Protein AF-0000000084527160 (afdb_homodimer)

pLDDT: mean 87.69, std 18.13, range [31.69, 98.94]

Organism: NCBI:txid1123501

Nearest PDB structures (foldseek):
  8gr2-assembly1_A  TM=8.498E-01  e=8.434E-13  Campylobacter jejuni
  8tlb-assembly1_A  TM=8.405E-01  e=1.538E-12  Campylobacter jejuni
  7tjb-assembly1_A  TM=7.971E-01  e=4.102E-13  Neisseria gonorrhoeae FA 1090
  7trr-assembly1_A  TM=8.006E-01  e=1.633E-12  Neisseria gonorrhoeae FA 1090
  7tlv-assembly1_A  TM=7.942E-01  e=5.765E-12  Neisseria gonorrhoeae FA 1090

Secondary structure (DSSP, 8-state):
---------------------B----GGGG---SS-EEEEEEESHHHHHHHHHHHHHTTT-TTEEEEEEE-TT--TTTS-HHHHHHTTHHHHTT-SEEEEE--TT--S-EEETTEEEPTTSHHHHHHHHHHHHHHHHHHHHH-S-EEEE-PPP-S-HHHHHHHHHHHHHHHHHHHHHT-EEE--TTGGGTTSSS--SEEEETTEEEE-B-TTSSSB-HHHHHHHHHTTHHHHHHHHHHHHHHHHHHHHH--/---------------------B----GGGG---SS-EEEEEEESHHHHHHHHHHHHHTTT-TTEEEEEEE-TT--TTTS-HHHHHHTTHHHHTT-SEEEEE--TT--S-EEETTEEEPTTSHHHHHHHHHHHHHHHHHHHHH-S-EEEE-PPP-S-HHHHHHHHHHHHHHHHHHHHHT-EEE--TTGGGTTSSS--SEEEETTEEEE-B-TTSSSB-HHHHHHHHHTTHHHHHHHHHHHHHHHHHHHHH--

Sequence (502 aa):
MTAFPSRAAVVALSLIAGPAAAEGPSLGAIGCPAEAVTIAVLGDSLADGLWGSFFRAFAACPTVDVLRLTTVSDGLAKSDASDWLGRLGPEGQGADLIVVQMGANDITNIREGTTRAVFGSPEWEAAYGARAAELAEGLVAVTPDVVWMGLPIVGQERFEESYRAITAIQAAAAEAAGVAFVDTHEPTSFGLGEFVMSAEIDGTLRQIRNTDQVHFTEVGYDMVAGLIRGDVEQLFRKAGSAAAIDALVLQMTAFPSRAAVVALSLIAGPAAAEGPSLGAIGCPAEAVTIAVLGDSLADGLWGSFFRAFAACPTVDVLRLTTVSDGLAKSDASDWLGRLGPEGQGADLIVVQMGANDITNIREGTTRAVFGSPEWEAAYGARAAELAEGLVAVTPDVVWMGLPIVGQERFEESYRAITAIQAAAAEAAGVAFVDTHEPTSFGLGEFVMSAEIDGTLRQIRNTDQVHFTEVGYDMVAGLIRGDVEQLFRKAGSAAAIDALVLQ

Radius of gyration: 26.78 Å; Cα contacts (8 Å, |Δi|>4): 875; chains: 2; bounding box: 72×110×104 Å

InterPro domains:
  IPR007407 Protein of unknown function DUF459 [PF04311] (38-227)
  IPR036514 SGNH hydrolase superfamily [G3DSA:3.40.50.1110] (31-233)

Foldseek 3Di:
DPPDPDPPPPPPPPPPPPQPQCQFFFLLVLDEFPAAAEEEQFEEVQSQLLLVSVCVSCVVHPRYHYHDLYHYLDACLEPFLVRRLVSCPPVNLQHAAYEYEYDQNNQAWRDDVPDIHHPPDPVRLVSSLVRLLSNLLSSVVSPVHYEYEAFAAFQDPVCRVVSVSSRVSNVVSNVVNNHHYFYHHVVCCSPVRHQDQWGNHPNDIDGFPDPRRRHGDSVVSSSSNSSCSVSVSVSSVVRNVVVVVVVVVVD/DPPDPDPPPPPPPPPPPPQPQCQFFFLLVLDEFPAAAEEEQFEEVQSQLLLVSVCVSCVVHPRYHYHDLYYYLDACLEPFLVRRLVSCPPVNLQHAAYEYEYDQNNQAWRDDVPDIHHPPDPVRLVSSLVRLLSNLLSSCVSPVHYEYEAFAAFQDPVCRVVSVSSRVSNVVSNVVNNHHYFYHHVVCCSPVRHQDQWGNHPNDIDGFPDPRRRHGDSVVSSSSNSSCSVSVSVSSVVRNVVVVVVVVVVD

Solvent-accessible surface area (backbone atoms only — not comparable to full-atom values): 26980 Å² total; per-residue (Å²): 137,84,79,73,79,78,78,77,76,77,76,75,75,72,73,71,76,62,82,71,55,45,73,63,53,54,60,55,75,73,66,71,46,80,33,75,42,33,38,29,28,31,28,8,50,69,20,41,48,38,37,52,38,54,42,64,45,38,54,86,24,90,35,49,44,73,44,82,48,45,40,66,80,34,27,65,38,79,40,48,32,68,58,58,58,55,59,37,48,76,69,43,53,65,25,60,30,38,40,34,24,62,47,91,58,33,90,44,55,34,71,54,92,93,44,72,26,51,62,88,36,72,62,24,52,50,53,49,34,50,32,40,30,48,34,36,43,55,48,44,73,52,25,83,44,37,40,40,38,44,52,60,52,40,62,53,67,86,48,38,62,56,47,51,53,53,33,52,43,45,44,52,21,21,52,75,51,67,33,48,63,41,81,31,29,69,67,53,20,70,84,65,83,40,66,57,55,54,46,44,48,79,79,34,82,38,66,28,37,35,93,75,32,68,54,56,28,74,64,25,26,32,44,58,52,17,75,48,36,66,62,52,50,50,53,35,51,55,37,34,50,48,50,52,51,52,57,55,65,74,94,137,83,79,72,79,78,76,78,77,76,75,75,75,72,74,72,76,62,83,69,56,45,73,61,53,53,60,54,76,73,66,72,46,81,32,76,43,34,38,30,28,31,30,7,50,68,19,42,50,36,38,53,38,54,43,64,45,37,53,85,26,91,34,50,44,71,44,81,48,47,41,68,82,35,27,65,38,80,40,49,31,68,58,59,58,58,58,38,48,77,69,44,52,64,25,59,31,38,41,34,23,62,49,91,59,32,90,42,56,33,71,54,91,92,44,73,28,51,61,88,36,72,63,22,52,52,53,50,34,49,31,38,30,50,34,34,43,54,49,44,72,51,26,81,45,36,40,39,37,45,51,60,52,40,59,52,68,86,47,39,63,55,47,51,52,52,33,52,44,44,45,52,21,21,52,76,52,66,33,49,66,40,82,30,29,68,66,55,20,71,84,66,83,41,66,56,55,54,47,45,48,79,79,35,82,38,68,27,37,36,94,75,32,69,51,56,28,74,65,26,24,32,45,57,52,18,75,47,36,67,60,52,50,52,53,34,50,54,37,33,50,50,50,52,52,53,56,55,65,75,96

Structure (mmCIF, N/CA/C/O backbone):
data_AF-0000000084527160-model_v1
#
loop_
_entity.id
_entity.type
_entity.pdbx_description
1 polymer 'Uncharacterized protein'
#
loop_
_atom_site.group_PDB
_atom_site.id
_atom_site.type_symbol
_atom_site.label_atom_id
_atom_site.label_alt_id
_atom_site.label_comp_id
_atom_site.label_asym_id
_atom_site.label_entity_id
_atom_site.label_seq_id
_atom_site.pdbx_PDB_ins_code
_atom_site.Cartn_x
_atom_site.Cartn_y
_atom_site.Cartn_z
_atom_site.occupancy
_atom_site.B_iso_or_equiv
_atom_site.auth_seq_id
_atom_site.auth_comp_id
_atom_site.auth_asym_id
_atom_site.auth_atom_id
_atom_site.pdbx_PDB_model_num
ATOM 1 N N . MET A 1 1 ? -34.469 53.656 -49.625 1 31.78 1 MET A N 1
ATOM 2 C CA . MET A 1 1 ? -33.75 52.406 -49.875 1 31.78 1 MET A CA 1
ATOM 3 C C . MET A 1 1 ? -32.688 52.188 -48.812 1 31.78 1 MET A C 1
ATOM 5 O O . MET A 1 1 ? -31.578 52.75 -48.875 1 31.78 1 MET A O 1
ATOM 9 N N . THR A 1 2 ? -33.094 52.219 -47.469 1 38.19 2 THR A N 1
ATOM 10 C CA . THR A 1 2 ? -32.281 52.219 -46.281 1 38.19 2 THR A CA 1
ATOM 11 C C . THR A 1 2 ? -31.562 50.875 -46.125 1 38.19 2 THR A C 1
ATOM 13 O O . THR A 1 2 ? -32.188 49.812 -46.125 1 38.19 2 THR A O 1
ATOM 16 N N . ALA A 1 3 ? -30.266 50.781 -46.656 1 38.38 3 ALA A N 1
ATOM 17 C CA . ALA A 1 3 ? -29.328 49.688 -46.594 1 38.38 3 ALA A CA 1
ATOM 18 C C . ALA A 1 3 ? -29.062 49.25 -45.156 1 38.38 3 ALA A C 1
ATOM 20 O O . ALA A 1 3 ? -28.688 50.062 -44.312 1 38.38 3 ALA A O 1
ATOM 21 N N . PHE A 1 4 ? -29.812 48.25 -44.625 1 42.16 4 PHE A N 1
ATOM 22 C CA . PHE A 1 4 ? -29.594 47.656 -43.312 1 42.16 4 PHE A CA 1
ATOM 23 C C . PHE A 1 4 ? -28.219 47.031 -43.219 1 42.16 4 PHE A C 1
ATOM 25 O O . PHE A 1 4 ? -27.828 46.281 -44.094 1 42.16 4 PHE A O 1
ATOM 32 N N . PRO A 1 5 ? -27.25 47.656 -42.562 1 41.28 5 PRO A N 1
ATOM 33 C CA . PRO A 1 5 ? -25.938 47 -42.469 1 41.28 5 PRO A CA 1
ATOM 34 C C . PRO A 1 5 ? -26.016 45.625 -41.844 1 41.28 5 PRO A C 1
ATOM 36 O O . PRO A 1 5 ? -26.938 45.344 -41.062 1 41.28 5 PRO A O 1
ATOM 39 N N . SER A 1 6 ? -25.688 44.594 -42.594 1 38.97 6 SER A N 1
ATOM 40 C CA . SER A 1 6 ? -25.562 43.188 -42.219 1 38.97 6 SER A CA 1
ATOM 41 C C . SER A 1 6 ? -24.609 43.031 -41.031 1 38.97 6 SER A C 1
ATOM 43 O O . SER A 1 6 ? -23.469 43.469 -41.094 1 38.97 6 SER A O 1
ATOM 45 N N . ARG A 1 7 ? -25.141 42.938 -39.812 1 41.22 7 ARG A N 1
ATOM 46 C CA . ARG A 1 7 ? -24.344 42.625 -38.625 1 41.22 7 ARG A CA 1
ATOM 47 C C . ARG A 1 7 ? -23.578 41.312 -38.781 1 41.22 7 ARG A C 1
ATOM 49 O O . ARG A 1 7 ? -24.156 40.281 -39 1 41.22 7 ARG A O 1
ATOM 56 N N . ALA A 1 8 ? -22.328 41.344 -39.312 1 39.91 8 ALA A N 1
ATOM 57 C CA . ALA A 1 8 ? -21.438 40.188 -39.25 1 39.91 8 ALA A CA 1
ATOM 58 C C . ALA A 1 8 ? -21.312 39.656 -37.812 1 39.91 8 ALA A C 1
ATOM 60 O O . ALA A 1 8 ? -20.922 40.406 -36.938 1 39.91 8 ALA A O 1
ATOM 61 N N . ALA A 1 9 ? -22.188 38.688 -37.469 1 42.41 9 ALA A N 1
ATOM 62 C CA . ALA A 1 9 ? -22.016 37.969 -36.188 1 42.41 9 ALA A CA 1
ATOM 63 C C . ALA A 1 9 ? -20.625 37.344 -36.125 1 42.41 9 ALA A C 1
ATOM 65 O O . ALA A 1 9 ? -20.266 36.5 -36.969 1 42.41 9 ALA A O 1
ATOM 66 N N . VAL A 1 10 ? -19.672 38.062 -35.562 1 39.16 10 VAL A N 1
ATOM 67 C CA . VAL A 1 10 ? -18.406 37.406 -35.25 1 39.16 10 VAL A CA 1
ATOM 68 C C . VAL A 1 10 ? -18.641 36.219 -34.312 1 39.16 10 VAL A C 1
ATOM 70 O O . VAL A 1 10 ? -19.188 36.375 -33.219 1 39.16 10 VAL A O 1
ATOM 73 N N . VAL A 1 11 ? -18.75 35.031 -34.906 1 39.09 11 VAL A N 1
ATOM 74 C CA . VAL A 1 11 ? -18.703 33.781 -34.094 1 39.09 11 VAL A CA 1
ATOM 75 C C . VAL A 1 11 ? -17.406 33.75 -33.281 1 39.09 11 VAL A C 1
ATOM 77 O O . VAL A 1 11 ? -16.312 33.75 -33.844 1 39.09 11 VAL A O 1
ATOM 80 N N . ALA A 1 12 ? -17.469 34.219 -32.094 1 38.44 12 ALA A N 1
ATOM 81 C CA . ALA A 1 12 ? -16.375 33.938 -31.156 1 38.44 12 ALA A CA 1
ATOM 82 C C . ALA A 1 12 ? -16.109 32.438 -31.031 1 38.44 12 ALA A C 1
ATOM 84 O O . ALA A 1 12 ? -16.969 31.688 -30.578 1 38.44 12 ALA A O 1
ATOM 85 N N . LEU A 1 13 ? -15.25 31.922 -31.875 1 37.03 13 LEU A N 1
ATOM 86 C CA . LEU A 1 13 ? -14.734 30.578 -31.609 1 37.03 13 LEU A CA 1
ATOM 87 C C . LEU A 1 13 ? -14.219 30.469 -30.188 1 37.03 13 LEU A C 1
ATOM 89 O O . LEU A 1 13 ? -13.242 31.125 -29.812 1 37.03 13 LEU A O 1
ATOM 93 N N . SER A 1 14 ? -15.055 30.141 -29.281 1 35.41 14 SER A N 1
ATOM 94 C CA . SER A 1 14 ? -14.547 29.719 -27.984 1 35.41 14 SER A CA 1
ATOM 95 C C . SER A 1 14 ? -13.445 28.688 -28.125 1 35.41 14 SER A C 1
ATOM 97 O O . SER A 1 14 ? -13.68 27.578 -28.625 1 35.41 14 SER A O 1
ATOM 99 N N . LEU A 1 15 ? -12.227 29.109 -28.25 1 35 15 LEU A N 1
ATOM 100 C CA . LEU A 1 15 ? -11.133 28.172 -28.047 1 35 15 LEU A CA 1
ATOM 101 C C . LEU A 1 15 ? -11.383 27.297 -26.812 1 35 15 LEU A C 1
ATOM 103 O O . LEU A 1 15 ? -11.43 27.812 -25.688 1 35 15 LEU A O 1
ATOM 107 N N . ILE A 1 16 ? -12.102 26.281 -27 1 36.84 16 ILE A N 1
ATOM 108 C CA . ILE A 1 16 ? -12.094 25.234 -25.984 1 36.84 16 ILE A CA 1
ATOM 109 C C . ILE A 1 16 ? -10.664 25.016 -25.5 1 36.84 16 ILE A C 1
ATOM 111 O O . ILE A 1 16 ? -9.797 24.594 -26.25 1 36.84 16 ILE A O 1
ATOM 115 N N . ALA A 1 17 ? -10.203 25.875 -24.547 1 36.34 17 ALA A N 1
ATOM 116 C CA . ALA A 1 17 ? -8.961 25.516 -23.859 1 36.34 17 ALA A CA 1
ATOM 117 C C . ALA A 1 17 ? -8.844 24.016 -23.656 1 36.34 17 ALA A C 1
ATOM 119 O O . ALA A 1 17 ? -9.781 23.375 -23.172 1 36.34 17 ALA A O 1
ATOM 120 N N . GLY A 1 18 ? -8.164 23.312 -24.516 1 37.75 18 GLY A N 1
ATOM 121 C CA . GLY A 1 18 ? -7.828 21.906 -24.359 1 37.75 18 GLY A CA 1
ATOM 122 C C . GLY A 1 18 ? -7.523 21.516 -22.922 1 37.75 18 GLY A C 1
ATOM 123 O O . GLY A 1 18 ? -7.309 22.391 -22.078 1 37.75 18 GLY A O 1
ATOM 124 N N . PRO A 1 19 ? -7.816 20.344 -22.547 1 40.81 19 PRO A N 1
ATOM 125 C CA . PRO A 1 19 ? -7.527 19.922 -21.172 1 40.81 19 PRO A CA 1
ATOM 126 C C . PRO A 1 19 ? -6.129 20.328 -20.719 1 40.81 19 PRO A C 1
ATOM 128 O O . PRO A 1 19 ? -5.191 20.328 -21.531 1 40.81 19 PRO A O 1
ATOM 131 N N . ALA A 1 20 ? -5.93 21.312 -19.891 1 38.41 20 ALA A N 1
ATOM 132 C CA . ALA A 1 20 ? -4.684 21.781 -19.297 1 38.41 20 ALA A CA 1
ATOM 133 C C . ALA A 1 20 ? -3.699 20.641 -19.078 1 38.41 20 ALA A C 1
ATOM 135 O O . ALA A 1 20 ? -4.02 19.641 -18.422 1 38.41 20 ALA A O 1
ATOM 136 N N . ALA A 1 21 ? -2.752 20.406 -19.984 1 41.91 21 ALA A N 1
ATOM 137 C CA . ALA A 1 21 ? -1.562 19.578 -19.797 1 41.91 21 ALA A CA 1
ATOM 138 C C . ALA A 1 21 ? -0.898 19.891 -18.453 1 41.91 21 ALA A C 1
ATOM 140 O O . ALA A 1 21 ? -0.417 21.016 -18.234 1 41.91 21 ALA A O 1
ATOM 141 N N . ALA A 1 22 ? -1.423 19.562 -17.25 1 45.19 22 ALA A N 1
ATOM 142 C CA . ALA A 1 22 ? -0.759 19.812 -15.977 1 45.19 22 ALA A CA 1
ATOM 143 C C . ALA A 1 22 ? 0.649 19.219 -15.961 1 45.19 22 ALA A C 1
ATOM 145 O O . ALA A 1 22 ? 0.842 18.047 -16.297 1 45.19 22 ALA A O 1
ATOM 146 N N . GLU A 1 23 ? 1.684 19.781 -16.469 1 47.69 23 GLU A N 1
ATOM 147 C CA . GLU A 1 23 ? 3.02 19.328 -16.094 1 47.69 23 GLU A CA 1
ATOM 148 C C . GLU A 1 23 ? 3.107 19.031 -14.602 1 47.69 23 GLU A C 1
ATOM 150 O O . GLU A 1 23 ? 3.102 19.953 -13.773 1 47.69 23 GLU A O 1
ATOM 155 N N . GLY A 1 24 ? 2.533 18.031 -14.07 1 52.5 24 GLY A N 1
ATOM 156 C CA . GLY A 1 24 ? 2.502 17.953 -12.625 1 52.5 24 GLY A CA 1
ATOM 157 C C . GLY A 1 24 ? 3.879 17.828 -12 1 52.5 24 GLY A C 1
ATOM 158 O O . GLY A 1 24 ? 4.797 17.281 -12.617 1 52.5 24 GLY A O 1
ATOM 159 N N . PRO A 1 25 ? 4.309 18.672 -11.078 1 60.81 25 PRO A N 1
ATOM 160 C CA . PRO A 1 25 ? 5.578 18.625 -10.352 1 60.81 25 PRO A CA 1
ATOM 161 C C . PRO A 1 25 ? 5.879 17.25 -9.766 1 60.81 25 PRO A C 1
ATOM 163 O O . PRO A 1 25 ? 4.996 16.625 -9.18 1 60.81 25 PRO A O 1
ATOM 166 N N . SER A 1 26 ? 6.926 16.469 -10.438 1 78.38 26 SER A N 1
ATOM 167 C CA . SER A 1 26 ? 7.348 15.172 -9.906 1 78.38 26 SER A CA 1
ATOM 168 C C . SER A 1 26 ? 8.5 15.328 -8.914 1 78.38 26 SER A C 1
ATOM 170 O O . SER A 1 26 ? 9.336 16.219 -9.07 1 78.38 26 SER A O 1
ATOM 172 N N . LEU A 1 27 ? 8.461 14.641 -7.801 1 88.38 27 LEU A N 1
ATOM 173 C CA . LEU A 1 27 ? 9.5 14.648 -6.781 1 88.38 27 LEU A CA 1
ATOM 174 C C . LEU A 1 27 ? 10.852 14.266 -7.375 1 88.38 27 LEU A C 1
ATOM 176 O O . LEU A 1 27 ? 11.898 14.711 -6.895 1 88.38 27 LEU A O 1
ATOM 180 N N . GLY A 1 28 ? 10.852 13.531 -8.391 1 80.88 28 GLY A N 1
ATOM 181 C CA . GLY A 1 28 ? 12.078 13.023 -8.969 1 80.88 28 GLY A CA 1
ATOM 182 C C . GLY A 1 28 ? 12.953 14.109 -9.57 1 80.88 28 GLY A C 1
ATOM 183 O O . GLY A 1 28 ? 14.164 13.93 -9.719 1 80.88 28 GLY A O 1
ATOM 184 N N . ALA A 1 29 ? 12.414 15.234 -9.828 1 83.75 29 ALA A N 1
ATOM 185 C CA . ALA A 1 29 ? 13.125 16.312 -10.5 1 83.75 29 ALA A CA 1
ATOM 186 C C . ALA A 1 29 ? 13.922 17.156 -9.5 1 83.75 29 ALA A C 1
ATOM 188 O O . ALA A 1 29 ? 14.773 17.953 -9.883 1 83.75 29 ALA A O 1
ATOM 189 N N . ILE A 1 30 ? 13.758 16.969 -8.211 1 89.38 30 ILE A N 1
ATOM 190 C CA . ILE A 1 30 ? 14.375 17.781 -7.176 1 89.38 30 ILE A CA 1
ATOM 191 C C . ILE A 1 30 ? 15.844 17.422 -7.027 1 89.38 30 ILE A C 1
ATOM 193 O O . ILE A 1 30 ? 16.672 18.25 -6.652 1 89.38 30 ILE A O 1
ATOM 197 N N . GLY A 1 31 ? 16.281 16.266 -7.367 1 89.25 31 GLY A N 1
ATOM 198 C CA . GLY A 1 31 ? 17.625 15.797 -7.113 1 89.25 31 GLY A CA 1
ATOM 199 C C . GLY A 1 31 ? 17.844 15.336 -5.684 1 89.25 31 GLY A C 1
ATOM 200 O O . GLY A 1 31 ? 16.875 15.195 -4.922 1 89.25 31 GLY A O 1
ATOM 201 N N . CYS A 1 32 ? 19.188 15.07 -5.328 1 93.06 32 CYS A N 1
ATOM 202 C CA . CYS A 1 32 ? 19.5 14.562 -3.998 1 93.06 32 CYS A CA 1
ATOM 203 C C . CYS A 1 32 ? 20.062 15.672 -3.113 1 93.06 32 CYS A C 1
ATOM 205 O O . CYS A 1 32 ? 20.797 16.547 -3.59 1 93.06 32 CYS A O 1
ATOM 207 N N . PRO A 1 33 ? 19.719 15.68 -1.827 1 93.75 33 PRO A N 1
ATOM 208 C CA . PRO A 1 33 ? 20.344 16.641 -0.907 1 93.75 33 PRO A CA 1
ATOM 209 C C . PRO A 1 33 ? 21.797 16.281 -0.59 1 93.75 33 PRO A C 1
ATOM 211 O O . PRO A 1 33 ? 22.203 15.125 -0.719 1 93.75 33 PRO A O 1
ATOM 214 N N . ALA A 1 34 ? 22.5 17.375 -0.187 1 90.12 34 ALA A N 1
ATOM 215 C CA . ALA A 1 34 ? 23.906 17.188 0.131 1 90.12 34 ALA A CA 1
ATOM 216 C C . ALA A 1 34 ? 24.078 16.406 1.432 1 90.12 34 ALA A C 1
ATOM 218 O O . ALA A 1 34 ? 25 15.594 1.556 1 90.12 34 ALA A O 1
ATOM 219 N N . GLU A 1 35 ? 23.156 16.688 2.357 1 93.88 35 GLU A N 1
ATOM 220 C CA . GLU A 1 35 ? 23.219 16.031 3.66 1 93.88 35 GLU A CA 1
ATOM 221 C C . GLU A 1 35 ? 22.094 15.023 3.828 1 93.88 35 GLU A C 1
ATOM 223 O O . GLU A 1 35 ? 21.094 15.078 3.109 1 93.88 35 GLU A O 1
ATOM 228 N N . ALA A 1 36 ? 22.266 14.188 4.82 1 95.31 36 ALA A N 1
ATOM 229 C CA . ALA A 1 36 ? 21.297 13.133 5.066 1 95.31 36 ALA A CA 1
ATOM 230 C C . ALA A 1 36 ? 19.953 13.719 5.535 1 95.31 36 ALA A C 1
ATOM 232 O O . ALA A 1 36 ? 19.938 14.602 6.391 1 95.31 36 ALA A O 1
ATOM 233 N N . VAL A 1 37 ? 18.922 13.297 4.93 1 96.88 37 VAL A N 1
ATOM 234 C CA . VAL A 1 37 ? 17.578 13.703 5.297 1 96.88 37 VAL A CA 1
ATOM 235 C C . VAL A 1 37 ? 16.688 12.469 5.477 1 96.88 37 VAL A C 1
ATOM 237 O O . VAL A 1 37 ? 16.797 11.508 4.711 1 96.88 37 VAL A O 1
ATOM 240 N N . THR A 1 38 ? 15.828 12.516 6.578 1 97.81 38 THR A N 1
ATOM 241 C CA . THR A 1 38 ? 14.844 11.461 6.805 1 97.81 38 THR A CA 1
ATOM 242 C C . THR A 1 38 ? 13.43 12 6.645 1 97.81 38 THR A C 1
ATOM 244 O O . THR A 1 38 ? 13.031 12.945 7.328 1 97.81 38 THR A O 1
ATOM 247 N N . ILE A 1 39 ? 12.672 11.391 5.707 1 98.31 39 ILE A N 1
ATOM 248 C CA . ILE A 1 39 ? 11.266 11.703 5.488 1 98.31 39 ILE A CA 1
ATOM 249 C C . ILE A 1 39 ? 10.398 10.547 5.984 1 98.31 39 ILE A C 1
ATOM 251 O O . ILE A 1 39 ? 10.594 9.398 5.586 1 98.31 39 ILE A O 1
ATOM 255 N N . ALA A 1 40 ? 9.484 10.844 6.875 1 98.75 40 ALA A N 1
ATOM 256 C CA . ALA A 1 40 ? 8.539 9.836 7.352 1 98.75 40 ALA A CA 1
ATOM 257 C C . ALA A 1 40 ? 7.156 10.047 6.738 1 98.75 40 ALA A C 1
ATOM 259 O O . ALA A 1 40 ? 6.617 11.156 6.777 1 98.75 40 ALA A O 1
ATOM 260 N N . VAL A 1 41 ? 6.617 9.008 6.113 1 98.69 41 VAL A N 1
ATOM 261 C CA . VAL A 1 41 ? 5.242 9.031 5.625 1 98.69 41 VAL A CA 1
ATOM 262 C C . VAL A 1 41 ? 4.348 8.234 6.566 1 98.69 41 VAL A C 1
ATOM 264 O O . VAL A 1 41 ? 4.547 7.035 6.758 1 98.69 41 VAL A O 1
ATOM 267 N N . LEU A 1 42 ? 3.398 8.93 7.137 1 98.75 42 LEU A N 1
ATOM 268 C CA . LEU A 1 42 ? 2.539 8.359 8.172 1 98.75 42 LEU A CA 1
ATOM 269 C C . LEU A 1 42 ? 1.082 8.352 7.719 1 98.75 42 LEU A C 1
ATOM 271 O O . LEU A 1 42 ? 0.573 9.359 7.223 1 98.75 42 LEU A O 1
ATOM 275 N N . GLY A 1 43 ? 0.457 7.188 7.863 1 98.44 43 GLY A N 1
ATOM 276 C CA . GLY A 1 43 ? -0.976 7.207 7.613 1 98.44 43 GLY A CA 1
ATOM 277 C C . GLY A 1 43 ? -1.514 5.879 7.117 1 98.44 43 GLY A C 1
ATOM 278 O O . GLY A 1 43 ? -1.015 4.82 7.5 1 98.44 43 GLY A O 1
ATOM 279 N N . ASP A 1 44 ? -2.621 5.957 6.391 1 96.88 44 ASP A N 1
ATOM 280 C CA . ASP A 1 44 ? -3.334 4.742 6.012 1 96.88 44 ASP A CA 1
ATOM 281 C C . ASP A 1 44 ? -2.949 4.297 4.602 1 96.88 44 ASP A C 1
ATOM 283 O O . ASP A 1 44 ? -1.787 4.398 4.207 1 96.88 44 ASP A O 1
ATOM 287 N N . SER A 1 45 ? -3.836 3.68 3.883 1 96.44 45 SER A N 1
ATOM 288 C CA . SER A 1 45 ? -3.512 3.152 2.561 1 96.44 45 SER A CA 1
ATOM 289 C C . SER A 1 45 ? -3.168 4.273 1.586 1 96.44 45 SER A C 1
ATOM 291 O O . SER A 1 45 ? -2.361 4.082 0.674 1 96.44 45 SER A O 1
ATOM 293 N N . LEU A 1 46 ? -3.811 5.41 1.73 1 97.62 46 LEU A N 1
ATOM 294 C CA . LEU A 1 46 ? -3.467 6.543 0.874 1 97.62 46 LEU A CA 1
ATOM 295 C C . LEU A 1 46 ? -2.021 6.969 1.094 1 97.62 46 LEU A C 1
ATOM 297 O O . LEU A 1 46 ? -1.288 7.215 0.132 1 97.62 46 LEU A O 1
ATOM 301 N N . ALA A 1 47 ? -1.633 7.008 2.354 1 98.38 47 ALA A N 1
ATOM 302 C CA . ALA A 1 47 ? -0.25 7.34 2.684 1 98.38 47 ALA A CA 1
ATOM 303 C C . ALA A 1 47 ? 0.712 6.277 2.16 1 98.38 47 ALA A C 1
ATOM 305 O O . ALA A 1 47 ? 1.84 6.59 1.771 1 98.38 47 ALA A O 1
ATOM 306 N N . ASP A 1 48 ? 0.241 5.07 2.197 1 96.44 48 ASP A N 1
ATOM 307 C CA . ASP A 1 48 ? 1.085 3.982 1.713 1 96.44 48 ASP A CA 1
ATOM 308 C C . ASP A 1 48 ? 1.426 4.168 0.236 1 96.44 48 ASP A C 1
ATOM 310 O O . ASP A 1 48 ? 2.572 3.969 -0.172 1 96.44 48 ASP A O 1
ATOM 314 N N . GLY A 1 49 ? 0.438 4.473 -0.536 1 95.88 49 GLY A N 1
ATOM 315 C CA . GLY A 1 49 ? 0.693 4.809 -1.928 1 95.88 49 GLY A CA 1
ATOM 316 C C . GLY A 1 49 ? 1.619 6 -2.094 1 95.88 49 GLY A C 1
ATOM 317 O O . GLY A 1 49 ? 2.498 5.992 -2.959 1 95.88 49 GLY A O 1
ATOM 318 N N . LEU A 1 50 ? 1.402 6.973 -1.271 1 97.12 50 LEU A N 1
ATOM 319 C CA . LEU A 1 50 ? 2.254 8.156 -1.29 1 97.12 50 LEU A CA 1
ATOM 320 C C . LEU A 1 50 ? 3.699 7.793 -0.964 1 97.12 50 LEU A C 1
ATOM 322 O O . LEU A 1 50 ? 4.629 8.289 -1.607 1 97.12 50 LEU A O 1
ATOM 326 N N . TRP A 1 51 ? 3.885 6.965 0.004 1 97.5 51 TRP A N 1
ATOM 327 C CA . TRP A 1 51 ? 5.219 6.484 0.356 1 97.5 51 TRP A CA 1
ATOM 328 C C . TRP A 1 51 ? 5.91 5.863 -0.852 1 97.5 51 TRP A C 1
ATOM 330 O O . TRP A 1 51 ? 7.094 6.109 -1.091 1 97.5 51 TRP A O 1
ATOM 340 N N . GLY A 1 52 ? 5.168 5.051 -1.53 1 94.38 52 GLY A N 1
ATOM 341 C CA . GLY A 1 52 ? 5.738 4.453 -2.729 1 94.38 52 GLY A CA 1
ATOM 342 C C . GLY A 1 52 ? 6.293 5.477 -3.701 1 94.38 52 GLY A C 1
ATOM 343 O O . GLY A 1 52 ? 7.348 5.262 -4.301 1 94.38 52 GLY A O 1
ATOM 344 N N . SER A 1 53 ? 5.613 6.555 -3.896 1 94.62 53 SER A N 1
ATOM 345 C CA . SER A 1 53 ? 6.066 7.621 -4.781 1 94.62 53 SER A CA 1
ATOM 346 C C . SER A 1 53 ? 7.359 8.258 -4.27 1 94.62 53 SER A C 1
ATOM 348 O O . SER A 1 53 ? 8.305 8.453 -5.035 1 94.62 53 SER A O 1
ATOM 350 N N . PHE A 1 54 ? 7.398 8.555 -2.949 1 96.44 54 PHE A N 1
ATOM 351 C CA . PHE A 1 54 ? 8.602 9.117 -2.342 1 96.44 54 PHE A CA 1
ATOM 352 C C . PHE A 1 54 ? 9.781 8.164 -2.496 1 96.44 54 PHE A C 1
ATOM 354 O O . PHE A 1 54 ? 10.875 8.586 -2.875 1 96.44 54 PHE A O 1
ATOM 361 N N . PHE A 1 55 ? 9.492 6.977 -2.227 1 93.31 55 PHE A N 1
ATOM 362 C CA . PHE A 1 55 ? 10.555 5.977 -2.232 1 93.31 55 PHE A CA 1
ATOM 363 C C . PHE A 1 55 ? 11.141 5.812 -3.631 1 93.31 55 PHE A C 1
ATOM 365 O O . PHE A 1 55 ? 12.359 5.797 -3.805 1 93.31 55 PHE A O 1
ATOM 372 N N . ARG A 1 56 ? 10.305 5.75 -4.613 1 90.88 56 ARG A N 1
ATOM 373 C CA . ARG A 1 56 ? 10.781 5.633 -5.992 1 90.88 56 ARG A CA 1
ATOM 374 C C . ARG A 1 56 ? 11.547 6.883 -6.414 1 90.88 56 ARG A C 1
ATOM 376 O O . ARG A 1 56 ? 12.586 6.785 -7.07 1 90.88 56 ARG A O 1
ATOM 383 N N . ALA A 1 57 ? 11.086 8.008 -6.023 1 93.38 57 ALA A N 1
ATOM 384 C CA . ALA A 1 57 ? 11.68 9.273 -6.434 1 93.38 57 ALA A CA 1
ATOM 385 C C . ALA A 1 57 ? 13.102 9.414 -5.898 1 93.38 57 ALA A C 1
ATOM 387 O O . ALA A 1 57 ? 13.969 10.008 -6.547 1 93.38 57 ALA A O 1
ATOM 388 N N . PHE A 1 58 ? 13.328 8.75 -4.719 1 93.75 58 PHE A N 1
ATOM 389 C CA . PHE A 1 58 ? 14.609 9.031 -4.07 1 93.75 58 PHE A CA 1
ATOM 390 C C . PHE A 1 58 ? 15.406 7.746 -3.879 1 93.75 58 PHE A C 1
ATOM 392 O O . PHE A 1 58 ? 16.344 7.707 -3.08 1 93.75 58 PHE A O 1
ATOM 399 N N . ALA A 1 59 ? 15.039 6.723 -4.582 1 87.06 59 ALA A N 1
ATOM 400 C CA . ALA A 1 59 ? 15.672 5.414 -4.473 1 87.06 59 ALA A CA 1
ATOM 401 C C . ALA A 1 59 ? 17.172 5.504 -4.781 1 87.06 59 ALA A C 1
ATOM 403 O O . ALA A 1 59 ? 17.969 4.77 -4.203 1 87.06 59 ALA A O 1
ATOM 404 N N . ALA A 1 60 ? 17.547 6.543 -5.59 1 86.31 60 ALA A N 1
ATOM 405 C CA . ALA A 1 60 ? 18.938 6.66 -6.031 1 86.31 60 ALA A CA 1
ATOM 406 C C . ALA A 1 60 ? 19.719 7.641 -5.152 1 86.31 60 ALA A C 1
ATOM 408 O O . ALA A 1 60 ? 20.891 7.895 -5.387 1 86.31 60 ALA A O 1
ATOM 409 N N . CYS A 1 61 ? 19.031 8.203 -4.18 1 91.56 61 CYS A N 1
ATOM 410 C CA . CYS A 1 61 ? 19.656 9.156 -3.271 1 91.56 61 CYS A CA 1
ATOM 411 C C . CYS A 1 61 ? 20.094 8.469 -1.982 1 91.56 61 CYS A C 1
ATOM 413 O O . CYS A 1 61 ? 19.281 8.25 -1.086 1 91.56 61 CYS A O 1
ATOM 415 N N . PRO A 1 62 ? 21.375 8.219 -1.801 1 90.38 62 PRO A N 1
ATOM 416 C CA . PRO A 1 62 ? 21.828 7.566 -0.564 1 90.38 62 PRO A CA 1
ATOM 417 C C . PRO A 1 62 ? 21.625 8.445 0.667 1 90.38 62 PRO A C 1
ATOM 419 O O . PRO A 1 62 ? 21.625 7.945 1.795 1 90.38 62 PRO A O 1
ATOM 422 N N . THR A 1 63 ? 21.406 9.75 0.423 1 94.56 63 THR A N 1
ATOM 423 C CA . THR A 1 63 ? 21.281 10.695 1.53 1 94.56 63 THR A CA 1
ATOM 424 C C . THR A 1 63 ? 19.828 10.859 1.949 1 94.56 63 THR A C 1
ATOM 426 O O . THR A 1 63 ? 19.531 11.633 2.865 1 94.56 63 THR A O 1
ATOM 429 N N . VAL A 1 64 ? 18.953 10.172 1.306 1 95.75 64 VAL A N 1
ATOM 430 C CA . VAL A 1 64 ? 17.547 10.312 1.654 1 95.75 64 VAL A CA 1
ATOM 431 C C . VAL A 1 64 ? 17 8.984 2.172 1 95.75 64 VAL A C 1
ATOM 433 O O . VAL A 1 64 ? 17.094 7.961 1.484 1 95.75 64 VAL A O 1
ATOM 436 N N . ASP A 1 65 ? 16.5 8.977 3.396 1 95.69 65 ASP A N 1
ATOM 437 C CA . ASP A 1 65 ? 15.766 7.852 3.949 1 95.69 65 ASP A CA 1
ATOM 438 C C . ASP A 1 65 ? 14.266 8.148 4.008 1 95.69 65 ASP A C 1
ATOM 440 O O . ASP A 1 65 ? 13.859 9.18 4.543 1 95.69 65 ASP A O 1
ATOM 444 N N . VAL A 1 66 ? 13.5 7.277 3.377 1 97 66 VAL A N 1
ATOM 445 C CA . VAL A 1 66 ? 12.047 7.426 3.41 1 97 66 VAL A CA 1
ATOM 446 C C . VAL A 1 66 ? 11.438 6.32 4.266 1 97 66 VAL A C 1
ATOM 448 O O . VAL A 1 66 ? 11.414 5.152 3.859 1 97 66 VAL A O 1
ATOM 451 N N . LEU A 1 67 ? 10.891 6.719 5.422 1 96.69 67 LEU A N 1
ATOM 452 C CA . LEU A 1 67 ? 10.32 5.754 6.355 1 96.69 67 LEU A CA 1
ATOM 453 C C . LEU A 1 67 ? 8.867 5.461 6.016 1 96.69 67 LEU A C 1
ATOM 455 O O . LEU A 1 67 ? 8.086 6.383 5.766 1 96.69 67 LEU A O 1
ATOM 459 N N . ARG A 1 68 ? 8.539 4.148 5.957 1 95.62 68 ARG A N 1
ATOM 460 C CA . ARG A 1 68 ? 7.18 3.672 5.754 1 95.62 68 ARG A CA 1
ATOM 461 C C . ARG A 1 68 ? 6.465 3.467 7.086 1 95.62 68 ARG A C 1
ATOM 463 O O . ARG A 1 68 ? 6.531 2.381 7.668 1 95.62 68 ARG A O 1
ATOM 470 N N . LEU A 1 69 ? 5.77 4.43 7.492 1 97.12 69 LEU A N 1
ATOM 471 C CA . LEU A 1 69 ? 5.055 4.332 8.758 1 97.12 69 LEU A CA 1
ATOM 472 C C . LEU A 1 69 ? 3.545 4.309 8.531 1 97.12 69 LEU A C 1
ATOM 474 O O . LEU A 1 69 ? 2.805 5.051 9.18 1 97.12 69 LEU A O 1
ATOM 478 N N . THR A 1 70 ? 3.172 3.492 7.508 1 96.5 70 THR A N 1
ATOM 479 C CA . THR A 1 70 ? 1.777 3.428 7.086 1 96.5 70 THR A CA 1
ATOM 480 C C . THR A 1 70 ? 1.124 2.137 7.574 1 96.5 70 THR A C 1
ATOM 482 O O . THR A 1 70 ? 1.807 1.134 7.793 1 96.5 70 THR A O 1
ATOM 485 N N . THR A 1 71 ? -0.145 2.234 7.852 1 94.56 71 THR A N 1
ATOM 486 C CA . THR A 1 71 ? -0.98 1.088 8.188 1 94.56 71 THR A CA 1
ATOM 487 C C . THR A 1 71 ? -2.244 1.068 7.336 1 94.56 71 THR A C 1
ATOM 489 O O . THR A 1 71 ? -3.15 1.877 7.539 1 94.56 71 THR A O 1
ATOM 492 N N . VAL A 1 72 ? -2.295 0.076 6.445 1 92.44 72 VAL A N 1
ATOM 493 C CA . VAL A 1 72 ? -3.428 -0.036 5.535 1 92.44 72 VAL A CA 1
ATOM 494 C C . VAL A 1 72 ? -4.695 -0.361 6.324 1 92.44 72 VAL A C 1
ATOM 496 O O . VAL A 1 72 ? -4.645 -1.077 7.328 1 92.44 72 VAL A O 1
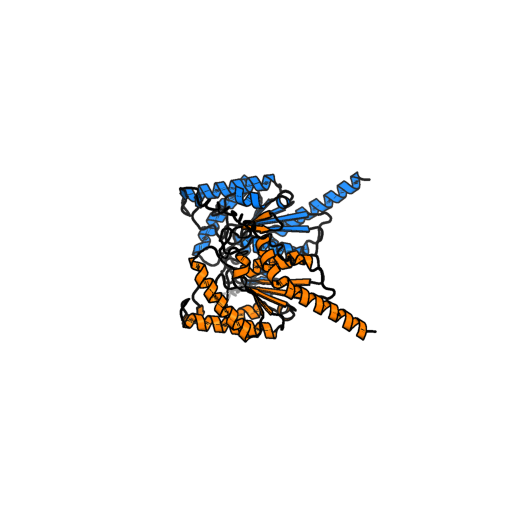ATOM 499 N N . SER A 1 73 ? -5.82 0.136 5.906 1 91.25 73 SER A N 1
ATOM 500 C CA . SER A 1 73 ? -7.152 -0.142 6.434 1 91.25 73 SER A CA 1
ATOM 501 C C . SER A 1 73 ? -7.285 0.339 7.875 1 91.25 73 SER A C 1
ATOM 503 O O . SER A 1 73 ? -7.98 -0.283 8.68 1 91.25 73 SER A O 1
ATOM 505 N N . ASP A 1 74 ? -6.5 1.364 8.203 1 94.94 74 ASP A N 1
ATOM 506 C CA . ASP A 1 74 ? -6.586 1.985 9.523 1 94.94 74 ASP A CA 1
ATOM 507 C C . ASP A 1 74 ? -6.859 3.484 9.406 1 94.94 74 ASP A C 1
ATOM 509 O O . ASP A 1 74 ? -7.047 4.004 8.305 1 94.94 74 ASP A O 1
ATOM 513 N N . GLY A 1 75 ? -6.984 4.188 10.547 1 97.62 75 GLY A N 1
ATOM 514 C CA . GLY A 1 75 ? -7.234 5.617 10.648 1 97.62 75 GLY A CA 1
ATOM 515 C C . GLY A 1 75 ? -7.391 6.098 12.078 1 97.62 75 GLY A C 1
ATOM 516 O O . GLY A 1 75 ? -7.199 5.332 13.023 1 97.62 75 GLY A O 1
ATOM 517 N N . LEU A 1 76 ? -7.75 7.352 12.172 1 98.19 76 LEU A N 1
ATOM 518 C CA . LEU A 1 76 ? -7.859 7.969 13.492 1 98.19 76 LEU A CA 1
ATOM 519 C C . LEU A 1 76 ? -9.133 7.516 14.195 1 98.19 76 LEU A C 1
ATOM 521 O O . LEU A 1 76 ? -9.258 7.66 15.414 1 98.19 76 LEU A O 1
ATOM 525 N N . ALA A 1 77 ? -10.102 7.023 13.414 1 97.94 77 ALA A N 1
ATOM 526 C CA . ALA A 1 77 ? -11.32 6.531 14.047 1 97.94 77 ALA A CA 1
ATOM 527 C C . ALA A 1 77 ? -11.07 5.199 14.75 1 97.94 77 ALA A C 1
ATOM 529 O O . ALA A 1 77 ? -11.695 4.902 15.773 1 97.94 77 ALA A O 1
ATOM 530 N N . LYS A 1 78 ? -10.203 4.43 14.195 1 95.19 78 LYS A N 1
ATOM 531 C CA . LYS A 1 78 ? -9.922 3.1 14.734 1 95.19 78 LYS A CA 1
ATOM 532 C C . LYS A 1 78 ? -8.797 3.141 15.758 1 95.19 78 LYS A C 1
ATOM 534 O O . LYS A 1 78 ? -8.867 2.49 16.797 1 95.19 78 LYS A O 1
ATOM 539 N N . SER A 1 79 ? -7.699 3.812 15.422 1 95.81 79 SER A N 1
ATOM 540 C CA . SER A 1 79 ? -6.523 3.959 16.281 1 95.81 79 SER A CA 1
ATOM 541 C C . SER A 1 79 ? -6.352 5.402 16.75 1 95.81 79 SER A C 1
ATOM 543 O O . SER A 1 79 ? -6.445 6.332 15.945 1 95.81 79 SER A O 1
ATOM 545 N N . ASP A 1 80 ? -6.121 5.57 18 1 96.12 80 ASP A N 1
ATOM 546 C CA . ASP A 1 80 ? -6.059 6.938 18.516 1 96.12 80 ASP A CA 1
ATOM 547 C C . ASP A 1 80 ? -4.68 7.547 18.281 1 96.12 80 ASP A C 1
ATOM 549 O O . ASP A 1 80 ? -3.807 6.91 17.688 1 96.12 80 ASP A O 1
ATOM 553 N N . ALA A 1 81 ? -4.539 8.789 18.719 1 98 81 ALA A N 1
ATOM 554 C CA . ALA A 1 81 ? -3.332 9.57 18.469 1 98 81 ALA A CA 1
ATOM 555 C C . ALA A 1 81 ? -2.104 8.906 19.078 1 98 81 ALA A C 1
ATOM 557 O O . ALA A 1 81 ? -1.029 8.898 18.469 1 98 81 ALA A O 1
ATOM 558 N N . SER A 1 82 ? -2.24 8.336 20.234 1 97.38 82 SER A N 1
ATOM 559 C CA . SER A 1 82 ? -1.11 7.691 20.906 1 97.38 82 SER A CA 1
ATOM 560 C C . SER A 1 82 ? -0.617 6.484 20.109 1 97.38 82 SER A C 1
ATOM 562 O O . SER A 1 82 ? 0.588 6.23 20.031 1 97.38 82 SER A O 1
ATOM 564 N N . ASP A 1 83 ? -1.543 5.766 19.578 1 95.88 83 ASP A N 1
ATOM 565 C CA . ASP A 1 83 ? -1.185 4.637 18.734 1 95.88 83 ASP A CA 1
ATOM 566 C C . ASP A 1 83 ? -0.364 5.094 17.531 1 95.88 83 ASP A C 1
ATOM 568 O O . ASP A 1 83 ? 0.68 4.516 17.219 1 95.88 83 ASP A O 1
ATOM 572 N N . TRP A 1 84 ? -0.807 6.098 16.844 1 97.81 84 TRP A N 1
ATOM 573 C CA . TRP A 1 84 ? -0.135 6.598 15.641 1 97.81 84 TRP A CA 1
ATOM 574 C C . TRP A 1 84 ? 1.223 7.199 15.992 1 97.81 84 TRP A C 1
ATOM 576 O O . TRP A 1 84 ? 2.205 6.988 15.281 1 97.81 84 TRP A O 1
ATOM 586 N N . LEU A 1 85 ? 1.295 7.945 17.078 1 98.31 85 LEU A N 1
ATOM 587 C CA . LEU A 1 85 ? 2.568 8.508 17.516 1 98.31 85 LEU A CA 1
ATOM 588 C C . LEU A 1 85 ? 3.555 7.406 17.891 1 98.31 85 LEU A C 1
ATOM 590 O O . LEU A 1 85 ? 4.754 7.531 17.641 1 98.31 85 LEU A O 1
ATOM 594 N N . GLY A 1 86 ? 3.061 6.375 18.438 1 96.38 86 GLY A N 1
ATOM 595 C CA . GLY A 1 86 ? 3.9 5.238 18.766 1 96.38 86 GLY A CA 1
ATOM 596 C C . GLY A 1 86 ? 4.535 4.586 17.562 1 96.38 86 GLY A C 1
ATOM 597 O O . GLY A 1 86 ? 5.633 4.031 17.656 1 96.38 86 GLY A O 1
ATOM 598 N N . ARG A 1 87 ? 3.938 4.707 16.438 1 94.62 87 ARG A N 1
ATOM 599 C CA . ARG A 1 87 ? 4.41 4.082 15.203 1 94.62 87 ARG A CA 1
ATOM 600 C C . ARG A 1 87 ? 5.633 4.809 14.656 1 94.62 87 ARG A C 1
ATOM 602 O O . ARG A 1 87 ? 6.336 4.289 13.781 1 94.62 87 ARG A O 1
ATOM 609 N N . LEU A 1 88 ? 5.859 5.992 15.117 1 96.81 88 LEU A N 1
ATOM 610 C CA . LEU A 1 88 ? 7.059 6.703 14.68 1 96.81 88 LEU A CA 1
ATOM 611 C C . LEU A 1 88 ? 8.312 5.906 15.031 1 96.81 88 LEU A C 1
ATOM 613 O O . LEU A 1 88 ? 9.266 5.867 14.25 1 96.81 88 LEU A O 1
ATOM 617 N N . GLY A 1 89 ? 8.266 5.266 16.281 1 92.88 89 GLY A N 1
ATOM 618 C CA . GLY A 1 89 ? 9.453 4.559 16.734 1 92.88 89 GLY A CA 1
ATOM 619 C C . GLY A 1 89 ? 10.672 5.453 16.844 1 92.88 89 GLY A C 1
ATOM 620 O O . GLY A 1 89 ? 10.562 6.676 16.734 1 92.88 89 GLY A O 1
ATOM 621 N N . PRO A 1 90 ? 11.781 4.805 17.031 1 92.44 90 PRO A N 1
ATOM 622 C CA . PRO A 1 90 ? 13 5.598 17.188 1 92.44 90 PRO A CA 1
ATOM 623 C C . PRO A 1 90 ? 13.414 6.324 15.914 1 92.44 90 PRO A C 1
ATOM 625 O O . PRO A 1 90 ? 13.844 7.477 15.969 1 92.44 90 PRO A O 1
ATOM 628 N N . GLU A 1 91 ? 13.25 5.684 14.797 1 91.31 91 GLU A N 1
ATOM 629 C CA . GLU A 1 91 ? 13.648 6.285 13.531 1 91.31 91 GLU A CA 1
ATOM 630 C C . GLU A 1 91 ? 12.734 7.453 13.164 1 91.31 91 GLU A C 1
ATOM 632 O O . GLU A 1 91 ? 13.203 8.484 12.68 1 91.31 91 GLU A O 1
ATOM 637 N N . GLY A 1 92 ? 11.523 7.242 13.453 1 95.75 92 GLY A N 1
ATOM 638 C CA . GLY A 1 92 ? 10.562 8.297 13.156 1 95.75 92 GLY A CA 1
ATOM 639 C C . GLY A 1 92 ? 10.742 9.523 14.023 1 95.75 92 GLY A C 1
ATOM 640 O O . GLY A 1 92 ? 10.414 10.641 13.609 1 95.75 92 GLY A O 1
ATOM 641 N N . GLN A 1 93 ? 11.273 9.328 15.195 1 96.06 93 GLN A N 1
ATOM 642 C CA . GLN A 1 93 ? 11.5 10.438 16.125 1 96.06 93 GLN A CA 1
ATOM 643 C C . GLN A 1 93 ? 12.602 11.359 15.609 1 96.06 93 GLN A C 1
ATOM 645 O O . GLN A 1 93 ? 12.703 12.508 16.047 1 96.06 93 GLN A O 1
ATOM 650 N N . GLY A 1 94 ? 13.375 10.914 14.672 1 96.31 94 GLY A N 1
ATOM 651 C CA . GLY A 1 94 ? 14.445 11.719 14.109 1 96.31 94 GLY A CA 1
ATOM 652 C C . GLY A 1 94 ? 14.133 12.242 12.719 1 96.31 94 GLY A C 1
ATOM 653 O O . GLY A 1 94 ? 15.016 12.742 12.023 1 96.31 94 GLY A O 1
ATOM 654 N N . ALA A 1 95 ? 12.898 12.125 12.305 1 98.19 95 ALA A N 1
ATOM 655 C CA . ALA A 1 95 ? 12.523 12.531 10.953 1 98.19 95 ALA A CA 1
ATOM 656 C C . ALA A 1 95 ? 12.688 14.039 10.773 1 98.19 95 ALA A C 1
ATOM 658 O O . ALA A 1 95 ? 12.383 14.812 11.688 1 98.19 95 ALA A O 1
ATOM 659 N N . ASP A 1 96 ? 13.109 14.43 9.586 1 97.88 96 ASP A N 1
ATOM 660 C CA . ASP A 1 96 ? 13.25 15.844 9.25 1 97.88 96 ASP A CA 1
ATOM 661 C C . ASP A 1 96 ? 11.945 16.406 8.688 1 97.88 96 ASP A C 1
ATOM 663 O O . ASP A 1 96 ? 11.688 17.609 8.781 1 97.88 96 ASP A O 1
ATOM 667 N N . LEU A 1 97 ? 11.195 15.547 8.094 1 98.5 97 LEU A N 1
ATOM 668 C CA . LEU A 1 97 ? 9.875 15.852 7.551 1 98.5 97 LEU A CA 1
ATOM 669 C C . LEU A 1 97 ? 8.906 14.703 7.793 1 98.5 97 LEU A C 1
ATOM 671 O O . LEU A 1 97 ? 9.258 13.539 7.59 1 98.5 97 LEU A O 1
ATOM 675 N N . ILE A 1 98 ? 7.727 15.016 8.312 1 98.81 98 ILE A N 1
ATOM 676 C CA . ILE A 1 98 ? 6.664 14.031 8.453 1 98.81 98 ILE A CA 1
ATOM 677 C C . ILE A 1 98 ? 5.488 14.406 7.555 1 98.81 98 ILE A C 1
ATOM 679 O O . ILE A 1 98 ? 4.949 15.516 7.656 1 98.81 98 ILE A O 1
ATOM 683 N N . VAL A 1 99 ? 5.18 13.523 6.629 1 98.88 99 VAL A N 1
ATOM 684 C CA . VAL A 1 99 ? 4.016 13.664 5.762 1 98.88 99 VAL A CA 1
ATOM 685 C C . VAL A 1 99 ? 2.895 12.75 6.242 1 98.88 99 VAL A C 1
ATOM 687 O O . VAL A 1 99 ? 3.086 11.539 6.367 1 98.88 99 VAL A O 1
ATOM 690 N N . VAL A 1 100 ? 1.733 13.336 6.484 1 98.88 100 VAL A N 1
ATOM 691 C CA . VAL A 1 100 ? 0.601 12.594 7.027 1 98.88 100 VAL A CA 1
ATOM 692 C C . VAL A 1 100 ? -0.533 12.562 6.004 1 98.88 100 VAL A C 1
ATOM 694 O O . VAL A 1 100 ? -0.866 13.586 5.406 1 98.88 100 VAL A O 1
ATOM 697 N N . GLN A 1 101 ? -1.069 11.43 5.789 1 98.81 101 GLN A N 1
ATOM 698 C CA . GLN A 1 101 ? -2.328 11.312 5.059 1 98.81 101 GLN A CA 1
ATOM 699 C C . GLN A 1 101 ? -3.143 10.117 5.551 1 98.81 101 GLN A C 1
ATOM 701 O O . GLN A 1 101 ? -2.67 8.984 5.52 1 98.81 101 GLN A O 1
ATOM 706 N N . MET A 1 102 ? -4.336 10.414 6.016 1 98.5 102 MET A N 1
ATOM 707 C CA . MET A 1 102 ? -5.234 9.367 6.512 1 98.5 102 MET A CA 1
ATOM 708 C C . MET A 1 102 ? -6.672 9.875 6.574 1 98.5 102 MET A C 1
ATOM 710 O O . MET A 1 102 ? -6.91 11.086 6.535 1 98.5 102 MET A O 1
ATOM 714 N N . GLY A 1 103 ? -7.617 8.984 6.613 1 98.06 103 GLY A N 1
ATOM 715 C CA . GLY A 1 103 ? -9.016 9.336 6.781 1 98.06 103 GLY A CA 1
ATOM 716 C C . GLY A 1 103 ? -9.945 8.547 5.883 1 98.06 103 GLY A C 1
ATOM 717 O O . GLY A 1 103 ? -11.164 8.539 6.094 1 98.06 103 GLY A O 1
ATOM 718 N N . ALA A 1 104 ? -9.367 7.824 4.934 1 96.25 104 ALA A N 1
ATOM 719 C CA . ALA A 1 104 ? -10.172 7.082 3.967 1 96.25 104 ALA A CA 1
ATOM 720 C C . ALA A 1 104 ? -10.984 5.988 4.656 1 96.25 104 ALA A C 1
ATOM 722 O O . ALA A 1 104 ? -12.039 5.578 4.156 1 96.25 104 ALA A O 1
ATOM 723 N N . ASN A 1 105 ? -10.547 5.562 5.785 1 95.19 105 ASN A N 1
ATOM 724 C CA . ASN A 1 105 ? -11.18 4.461 6.512 1 95.19 105 ASN A CA 1
ATOM 725 C C . ASN A 1 105 ? -11.906 4.957 7.762 1 95.19 105 ASN A C 1
ATOM 727 O O . ASN A 1 105 ? -12.211 4.168 8.656 1 95.19 105 ASN A O 1
ATOM 731 N N . ASP A 1 106 ? -12.156 6.23 7.871 1 97.81 106 ASP A N 1
ATOM 732 C CA . ASP A 1 106 ? -12.602 6.805 9.141 1 97.81 106 ASP A CA 1
ATOM 733 C C . ASP A 1 106 ? -14.109 7.043 9.133 1 97.81 106 ASP A C 1
ATOM 735 O O . ASP A 1 106 ? -14.656 7.617 10.07 1 97.81 106 ASP A O 1
ATOM 739 N N . ILE A 1 107 ? -14.75 6.629 7.988 1 97.38 107 ILE A N 1
ATOM 740 C CA . ILE A 1 107 ? -16.203 6.672 7.984 1 97.38 107 ILE A CA 1
ATOM 741 C C . ILE A 1 107 ? -16.766 5.512 8.812 1 97.38 107 ILE A C 1
ATOM 743 O O . ILE A 1 107 ? -17.391 4.605 8.266 1 97.38 107 ILE A O 1
ATOM 747 N N . THR A 1 10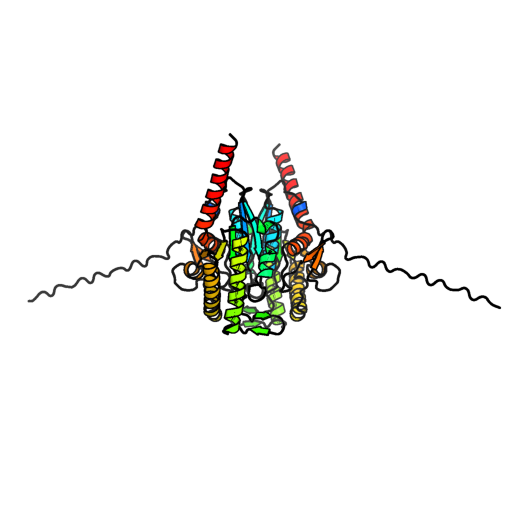8 ? -16.531 5.562 10.07 1 96.88 108 THR A N 1
ATOM 748 C CA . THR A 1 108 ? -16.938 4.516 11.008 1 96.88 108 THR A CA 1
ATOM 749 C C . THR A 1 108 ? -17.062 5.074 12.422 1 96.88 108 THR A C 1
ATOM 751 O O . THR A 1 108 ? -16.594 6.176 12.703 1 96.88 108 THR A O 1
ATOM 754 N N . ASN A 1 109 ? -17.734 4.363 13.258 1 97.44 109 ASN A N 1
ATOM 755 C CA . ASN A 1 109 ? -17.906 4.785 14.641 1 97.44 109 ASN A CA 1
ATOM 756 C C . ASN A 1 109 ? -16.594 4.734 15.414 1 97.44 109 ASN A C 1
ATOM 758 O O . ASN A 1 109 ? -15.695 3.953 15.078 1 97.44 109 ASN A O 1
ATOM 762 N N . ILE A 1 110 ? -16.453 5.609 16.375 1 97.81 110 ILE A N 1
ATOM 763 C CA . ILE A 1 110 ? -15.328 5.574 17.297 1 97.81 110 ILE A CA 1
ATOM 764 C C . ILE A 1 110 ? -15.727 4.859 18.594 1 97.81 110 ILE A C 1
ATOM 766 O O . ILE A 1 110 ? -16.719 5.227 19.219 1 97.81 110 ILE A O 1
ATOM 770 N N . ARG A 1 111 ? -15.008 3.84 18.828 1 92.69 111 ARG A N 1
ATOM 771 C CA . ARG A 1 111 ? -15.281 3.082 20.047 1 92.69 111 ARG A CA 1
ATOM 772 C C . ARG A 1 111 ? -14.203 3.336 21.094 1 92.69 111 ARG A C 1
ATOM 774 O O . ARG A 1 111 ? -13.008 3.23 20.812 1 92.69 111 ARG A O 1
ATOM 781 N N . GLU A 1 112 ? -14.523 3.719 22.297 1 88.5 112 GLU A N 1
ATOM 782 C CA . GLU A 1 112 ? -13.656 3.908 23.453 1 88.5 112 GLU A CA 1
ATOM 783 C C . GLU A 1 112 ? -14.234 3.24 24.688 1 88.5 112 GLU A C 1
ATOM 785 O O . GLU A 1 112 ? -15.18 3.752 25.297 1 88.5 112 GLU A O 1
ATOM 790 N N . GLY A 1 113 ? -13.562 2.18 25.094 1 85.88 113 GLY A N 1
ATOM 791 C CA . GLY A 1 113 ? -14.148 1.431 26.188 1 85.88 113 GLY A CA 1
ATOM 792 C C . GLY A 1 113 ? -15.578 1.004 25.922 1 85.88 113 GLY A C 1
ATOM 793 O O . GLY A 1 113 ? -15.867 0.352 24.922 1 85.88 113 GLY A O 1
ATOM 794 N N . THR A 1 114 ? -16.469 1.471 26.766 1 89.31 114 THR A N 1
ATOM 795 C CA . THR A 1 114 ? -17.875 1.092 26.641 1 89.31 114 THR A CA 1
ATOM 796 C C . THR A 1 114 ? -18.656 2.139 25.859 1 89.31 114 THR A C 1
ATOM 798 O O . THR A 1 114 ? -19.844 1.971 25.594 1 89.31 114 THR A O 1
ATOM 801 N N . THR A 1 115 ? -17.984 3.154 25.422 1 90.5 115 THR A N 1
ATOM 802 C CA . THR A 1 115 ? -18.656 4.234 24.719 1 90.5 115 THR A CA 1
ATOM 803 C C . THR A 1 115 ? -18.484 4.102 23.219 1 90.5 115 THR A C 1
ATOM 805 O O . THR A 1 115 ? -17.453 3.596 22.75 1 90.5 115 THR A O 1
ATOM 808 N N . ARG A 1 116 ? -19.516 4.469 22.531 1 94.81 116 ARG A N 1
ATOM 809 C CA . ARG A 1 116 ? -19.531 4.473 21.062 1 94.81 116 ARG A CA 1
ATOM 810 C C . ARG A 1 116 ? -20.031 5.809 20.531 1 94.81 116 ARG A C 1
ATOM 812 O O . ARG A 1 116 ? -21.125 6.25 20.875 1 94.81 116 ARG A O 1
ATOM 819 N N . ALA A 1 117 ? -19.219 6.512 19.812 1 97.5 117 ALA A N 1
ATOM 820 C CA . ALA A 1 117 ? -19.641 7.723 19.109 1 97.5 117 ALA A CA 1
ATOM 821 C C . ALA A 1 117 ? -19.953 7.43 17.641 1 97.5 117 ALA A C 1
ATOM 823 O O . ALA A 1 117 ? -19.062 7.02 16.875 1 97.5 117 ALA A O 1
ATOM 824 N N . VAL A 1 118 ? -21.188 7.707 17.219 1 97.5 118 VAL A N 1
ATOM 825 C CA . VAL A 1 118 ? -21.688 7.363 15.898 1 97.5 118 VAL A CA 1
ATOM 826 C C . VAL A 1 118 ? -21.172 8.375 14.875 1 97.5 118 VAL A C 1
ATOM 828 O O . VAL A 1 118 ? -21.234 9.586 15.102 1 97.5 118 VAL A O 1
ATOM 831 N N . PHE A 1 119 ? -20.75 7.926 13.805 1 97.75 119 PHE A N 1
ATOM 832 C CA . PHE A 1 119 ? -20.234 8.797 12.758 1 97.75 119 PHE A CA 1
ATOM 833 C C . PHE A 1 119 ? -21.234 9.891 12.414 1 97.75 119 PHE A C 1
ATOM 835 O O . PHE A 1 119 ? -22.422 9.617 12.242 1 97.75 119 PHE A O 1
ATOM 842 N N . GLY A 1 120 ? -20.656 11.031 12.336 1 95.19 120 GLY A N 1
ATOM 843 C CA . GLY A 1 120 ? -21.5 12.156 11.93 1 95.19 120 GLY A CA 1
ATOM 844 C C . GLY A 1 120 ? -22.156 12.859 13.102 1 95.19 120 GLY A C 1
ATOM 845 O O . GLY A 1 120 ? -22.703 13.953 12.945 1 95.19 120 GLY A O 1
ATOM 846 N N . SER A 1 121 ? -22.188 12.25 14.258 1 97.56 121 SER A N 1
ATOM 847 C CA . SER A 1 121 ? -22.766 12.891 15.445 1 97.56 121 SER A CA 1
ATOM 848 C C . SER A 1 121 ? -21.812 13.938 16.016 1 97.56 121 SER A C 1
ATOM 850 O O . SER A 1 121 ? -20.609 13.922 15.719 1 97.56 121 SER A O 1
ATOM 852 N N . PRO A 1 122 ? -22.375 14.812 16.797 1 97.62 122 PRO A N 1
ATOM 853 C CA . PRO A 1 122 ? -21.5 15.781 17.469 1 97.62 122 PRO A CA 1
ATOM 854 C C . PRO A 1 122 ? -20.453 15.125 18.359 1 97.62 122 PRO A C 1
ATOM 856 O O . PRO A 1 122 ? -19.328 15.609 18.438 1 97.62 122 PRO A O 1
ATOM 859 N N . GLU A 1 123 ? -20.859 14.055 18.984 1 97.38 123 GLU A N 1
ATOM 860 C CA . GLU A 1 123 ? -19.922 13.328 19.828 1 97.38 123 GLU A CA 1
ATOM 861 C C . GLU A 1 123 ? -18.781 12.742 19.016 1 97.38 123 GLU A C 1
ATOM 863 O O . GLU A 1 123 ? -17.625 12.742 19.453 1 97.38 123 GLU A O 1
ATOM 868 N N . TRP A 1 124 ? -19.031 12.219 17.891 1 98.44 124 TRP A N 1
ATOM 869 C CA . TRP A 1 124 ? -18.016 11.68 16.984 1 98.44 124 TRP A CA 1
ATOM 870 C C . TRP A 1 124 ? -17.062 12.773 16.516 1 98.44 124 TRP A C 1
ATOM 872 O O . TRP A 1 124 ? -15.844 12.602 16.562 1 98.44 124 TRP A O 1
ATOM 882 N N . GLU A 1 125 ? -17.672 13.891 16.172 1 98.38 125 GLU A N 1
ATOM 883 C CA . GLU A 1 125 ? -16.844 15 15.68 1 98.38 125 GLU A CA 1
ATOM 884 C C . GLU A 1 125 ? -15.891 15.492 16.766 1 98.38 125 GLU A C 1
ATOM 886 O O . GLU A 1 125 ? -14.734 15.797 16.484 1 98.38 125 GLU A O 1
ATOM 891 N N . ALA A 1 126 ? -16.406 15.547 17.922 1 98.12 126 ALA A N 1
ATOM 892 C CA . ALA A 1 126 ? -15.578 15.992 19.031 1 98.12 126 ALA A CA 1
ATOM 893 C C . ALA A 1 126 ? -14.445 15 19.312 1 98.12 126 ALA A C 1
ATOM 895 O O . ALA A 1 126 ? -13.297 15.406 19.5 1 98.12 126 ALA A O 1
ATOM 896 N N . ALA A 1 127 ? -14.766 13.75 19.359 1 98.19 127 ALA A N 1
ATOM 897 C CA . ALA A 1 127 ? -13.773 12.719 19.625 1 98.19 127 ALA A CA 1
ATOM 898 C C . ALA A 1 127 ? -12.719 12.656 18.531 1 98.19 127 ALA A C 1
ATOM 900 O O . ALA A 1 127 ? -11.523 12.602 18.797 1 98.19 127 ALA A O 1
ATOM 901 N N . TYR A 1 128 ? -13.148 12.633 17.328 1 98.62 128 TYR A N 1
ATOM 902 C CA . TYR A 1 128 ? -12.25 12.594 16.188 1 98.62 128 TYR A CA 1
ATOM 903 C C . TYR A 1 128 ? -11.352 13.82 16.141 1 98.62 128 TYR A C 1
ATOM 905 O O . TYR A 1 128 ? -10.148 13.719 15.891 1 98.62 128 TYR A O 1
ATOM 913 N N . GLY A 1 129 ? -11.977 14.977 16.375 1 98.81 129 GLY A N 1
ATOM 914 C CA . GLY A 1 129 ? -11.211 16.219 16.438 1 98.81 129 GLY A CA 1
ATOM 915 C C . GLY A 1 129 ? -10.141 16.203 17.5 1 98.81 129 GLY A C 1
ATOM 916 O O . GLY A 1 129 ? -9.016 16.672 17.281 1 98.81 129 GLY A O 1
ATOM 917 N N . ALA A 1 130 ? -10.492 15.688 18.609 1 98.5 130 ALA A N 1
ATOM 918 C CA . ALA A 1 130 ? -9.523 15.602 19.703 1 98.5 130 ALA A CA 1
ATOM 919 C C . ALA A 1 130 ? -8.359 14.695 19.328 1 98.5 130 ALA A C 1
ATOM 921 O O . ALA A 1 130 ? -7.199 15.008 19.625 1 98.5 130 ALA A O 1
ATOM 922 N N . ARG A 1 131 ? -8.617 13.586 18.719 1 98.62 131 ARG A N 1
ATOM 923 C CA . ARG A 1 131 ? -7.574 12.672 18.266 1 98.62 131 ARG A CA 1
ATOM 924 C C . ARG A 1 131 ? -6.68 13.336 17.219 1 98.62 131 ARG A C 1
ATOM 926 O O . ARG A 1 131 ? -5.453 13.203 17.281 1 98.62 131 ARG A O 1
ATOM 933 N N . ALA A 1 132 ? -7.32 14.031 16.312 1 98.88 132 ALA A N 1
ATOM 934 C CA . ALA A 1 132 ? -6.562 14.727 15.281 1 98.88 132 ALA A CA 1
ATOM 935 C C . ALA A 1 132 ? -5.664 15.805 15.883 1 98.88 132 ALA A C 1
ATOM 937 O O . ALA A 1 132 ? -4.5 15.938 15.5 1 98.88 132 ALA A O 1
ATOM 938 N N . ALA A 1 133 ? -6.203 16.531 16.797 1 98.88 133 ALA A N 1
ATOM 939 C CA . ALA A 1 133 ? -5.438 17.594 17.469 1 98.88 133 ALA A CA 1
ATOM 940 C C . ALA A 1 133 ? -4.246 17 18.219 1 98.88 133 ALA A C 1
ATOM 942 O O . ALA A 1 133 ? -3.131 17.516 18.125 1 98.88 133 ALA A O 1
ATOM 943 N N . GLU A 1 134 ? -4.52 15.953 18.922 1 98.81 134 GLU A N 1
ATOM 944 C CA . GLU A 1 134 ? -3.451 15.305 19.672 1 98.81 134 GLU A CA 1
ATOM 945 C C . GLU A 1 134 ? -2.355 14.789 18.75 1 98.81 134 GLU A C 1
ATOM 947 O O . GLU A 1 134 ? -1.167 14.922 19.047 1 98.81 134 GLU A O 1
ATOM 952 N N . LEU A 1 135 ? -2.729 14.195 17.688 1 98.88 135 LEU A N 1
ATOM 953 C CA . LEU A 1 135 ? -1.741 13.703 16.734 1 98.88 135 LEU A CA 1
ATOM 954 C C . LEU A 1 135 ? -0.919 14.859 16.172 1 98.88 135 LEU A C 1
ATOM 956 O O . LEU A 1 135 ? 0.311 14.789 16.125 1 98.88 135 LEU A O 1
ATOM 960 N N . ALA A 1 136 ? -1.592 15.883 15.734 1 98.88 136 ALA A N 1
ATOM 961 C CA . ALA A 1 136 ? -0.908 17.047 15.164 1 98.88 136 ALA A CA 1
ATOM 962 C C . ALA A 1 136 ? 0.101 17.625 16.141 1 98.88 136 ALA A C 1
ATOM 964 O O . ALA A 1 136 ? 1.258 17.859 15.789 1 98.88 136 ALA A O 1
ATOM 965 N N . GLU A 1 137 ? -0.311 17.812 17.359 1 98.75 137 GLU A N 1
ATOM 966 C CA . GLU A 1 137 ? 0.562 18.375 18.391 1 98.75 137 GLU A CA 1
ATOM 967 C C . GLU A 1 137 ? 1.751 17.453 18.656 1 98.75 137 GLU A C 1
ATOM 969 O O . GLU A 1 137 ? 2.879 17.922 18.812 1 98.75 137 GLU A O 1
ATOM 974 N N . GLY A 1 138 ? 1.448 16.188 18.734 1 98.75 138 GLY A N 1
ATOM 975 C CA . GLY A 1 138 ? 2.516 15.227 18.953 1 98.75 138 GLY A CA 1
ATOM 976 C C . GLY A 1 138 ? 3.547 15.211 17.828 1 98.75 138 GLY A C 1
ATOM 977 O O . GLY A 1 138 ? 4.742 15.055 18.094 1 98.75 138 GLY A O 1
ATOM 978 N N . LEU A 1 139 ? 3.107 15.32 16.641 1 98.81 139 LEU A N 1
ATOM 979 C CA . LEU A 1 139 ? 4.016 15.305 15.492 1 98.81 139 LEU A CA 1
ATOM 980 C C . LEU A 1 139 ? 4.891 16.547 15.469 1 98.81 139 LEU A C 1
ATOM 982 O O . LEU A 1 139 ? 6.078 16.484 15.148 1 98.81 139 LEU A O 1
ATOM 986 N N . VAL A 1 140 ? 4.332 17.703 15.844 1 98.44 140 VAL A N 1
ATOM 987 C CA . VAL A 1 140 ? 5.078 18.953 15.883 1 98.44 140 VAL A CA 1
ATOM 988 C C . VAL A 1 140 ? 6.164 18.875 16.953 1 98.44 140 VAL A C 1
ATOM 990 O O . VAL A 1 140 ? 7.242 19.453 16.797 1 98.44 140 VAL A O 1
ATOM 993 N N . ALA A 1 141 ? 5.906 18.125 17.953 1 98 141 ALA A N 1
ATOM 994 C CA . ALA A 1 141 ? 6.898 17.938 19.016 1 98 141 ALA A CA 1
ATOM 995 C C . ALA A 1 141 ? 8.102 17.141 18.5 1 98 141 ALA A C 1
ATOM 997 O O . ALA A 1 141 ? 9.195 17.234 19.062 1 98 141 ALA A O 1
ATOM 998 N N . VAL A 1 142 ? 7.941 16.406 17.453 1 97.81 142 VAL A N 1
ATOM 999 C CA . VAL A 1 142 ? 9.008 15.617 16.859 1 97.81 142 VAL A CA 1
ATOM 1000 C C . VAL A 1 142 ? 9.805 16.484 15.883 1 97.81 142 VAL A C 1
ATOM 1002 O O . VAL A 1 142 ? 11.039 16.5 15.922 1 97.81 142 VAL A O 1
ATOM 1005 N N . THR A 1 143 ? 9.125 17.219 15.078 1 97.62 143 THR A N 1
ATOM 1006 C CA . THR A 1 143 ? 9.734 18.141 14.117 1 97.62 143 THR A CA 1
ATOM 1007 C C . THR A 1 143 ? 8.766 19.25 13.742 1 97.62 143 THR A C 1
ATOM 1009 O O . THR A 1 143 ? 7.555 19.031 13.656 1 97.62 143 THR A O 1
ATOM 1012 N N . PRO A 1 144 ? 9.32 20.406 13.477 1 95.38 144 PRO A N 1
ATOM 1013 C CA . PRO A 1 144 ? 8.445 21.5 13.031 1 95.38 144 PRO A CA 1
ATOM 1014 C C . PRO A 1 144 ? 7.969 21.312 11.594 1 95.38 144 PRO A C 1
ATOM 1016 O O . PRO A 1 144 ? 7.047 22 11.148 1 95.38 144 PRO A O 1
ATOM 1019 N N . ASP A 1 145 ? 8.625 20.438 10.812 1 97.69 145 ASP A N 1
ATOM 1020 C CA . ASP A 1 145 ? 8.258 20.234 9.414 1 97.69 145 ASP A CA 1
ATOM 1021 C C . ASP A 1 145 ? 7.293 19.062 9.266 1 97.69 145 ASP A C 1
ATOM 1023 O O . ASP A 1 145 ? 7.707 17.938 8.977 1 97.69 145 ASP A O 1
ATOM 1027 N N . VAL A 1 146 ? 6.051 19.375 9.508 1 98.69 146 VAL A N 1
ATOM 1028 C CA . VAL A 1 146 ? 4.949 18.422 9.344 1 98.69 146 VAL A CA 1
ATOM 1029 C C . VAL A 1 146 ? 3.982 18.938 8.273 1 98.69 146 VAL A C 1
ATOM 1031 O O . VAL A 1 146 ? 3.6 20.109 8.289 1 98.69 146 VAL A O 1
ATOM 1034 N N . VAL A 1 147 ? 3.682 18.094 7.332 1 98.81 147 VAL A N 1
ATOM 1035 C CA . VAL A 1 147 ? 2.676 18.391 6.32 1 98.81 147 VAL A CA 1
ATOM 1036 C C . VAL A 1 147 ? 1.537 17.375 6.398 1 98.81 147 VAL A C 1
ATOM 1038 O O . VAL A 1 147 ? 1.768 16.172 6.336 1 98.81 147 VAL A O 1
ATOM 1041 N N . TRP A 1 148 ? 0.373 17.844 6.629 1 98.88 148 TRP A N 1
ATOM 1042 C CA . TRP A 1 148 ? -0.824 17 6.652 1 98.88 148 TRP A CA 1
ATOM 1043 C C . TRP A 1 148 ? -1.64 17.188 5.375 1 98.88 148 TRP A C 1
ATOM 1045 O O . TRP A 1 148 ? -2.16 18.281 5.117 1 98.88 148 TRP A O 1
ATOM 1055 N N . MET A 1 149 ? -1.732 16.156 4.602 1 98.69 149 MET A N 1
ATOM 1056 C CA . MET A 1 149 ? -2.467 16.203 3.342 1 98.69 149 MET A CA 1
ATOM 1057 C C . MET A 1 149 ? -3.9 15.719 3.529 1 98.69 149 MET A C 1
ATOM 1059 O O . MET A 1 149 ? -4.137 14.672 4.137 1 98.69 149 MET A O 1
ATOM 1063 N N . GLY A 1 150 ? -4.832 16.438 2.959 1 98.44 150 GLY A N 1
ATOM 1064 C CA . GLY A 1 150 ? -6.23 16.062 3.043 1 98.44 150 GLY A CA 1
ATOM 1065 C C . GLY A 1 150 ? -6.586 14.891 2.158 1 98.44 150 GLY A C 1
ATOM 1066 O O . GLY A 1 150 ? -5.711 14.297 1.52 1 98.44 150 GLY A O 1
ATOM 1067 N N . LEU A 1 151 ? -7.914 14.562 2.164 1 98.25 151 LEU A N 1
ATOM 1068 C CA . LEU A 1 151 ? -8.414 13.453 1.354 1 98.25 151 LEU A CA 1
ATOM 1069 C C . LEU A 1 151 ? -8.727 13.922 -0.066 1 98.25 151 LEU A C 1
ATOM 1071 O O . LEU A 1 151 ? -9.102 15.07 -0.277 1 98.25 151 LEU A O 1
ATOM 1075 N N . PRO A 1 152 ? -8.516 13.078 -1.022 1 97.44 152 PRO A N 1
ATOM 1076 C CA . PRO A 1 152 ? -8.805 13.438 -2.412 1 97.44 152 PRO A CA 1
ATOM 1077 C C . PRO A 1 152 ? -10.297 13.438 -2.727 1 97.44 152 PRO A C 1
ATOM 1079 O O . PRO A 1 152 ? -11.102 12.969 -1.916 1 97.44 152 PRO A O 1
ATOM 1082 N N . ILE A 1 153 ? -10.594 14.016 -3.916 1 96.44 153 ILE A N 1
ATOM 1083 C CA . ILE A 1 153 ? -11.93 13.828 -4.461 1 96.44 153 ILE A CA 1
ATOM 1084 C C . ILE A 1 153 ? -12.148 12.352 -4.805 1 96.44 153 ILE A C 1
ATOM 1086 O O . ILE A 1 153 ? -11.234 11.68 -5.273 1 96.44 153 ILE A O 1
ATOM 1090 N N . VAL A 1 154 ? -13.336 11.844 -4.527 1 95.94 154 VAL A N 1
ATOM 1091 C CA . VAL A 1 154 ? -13.602 10.43 -4.777 1 95.94 154 VAL A CA 1
ATOM 1092 C C . VAL A 1 154 ? -14.844 10.281 -5.656 1 95.94 154 VAL A C 1
ATOM 1094 O O . VAL A 1 154 ? -15.625 11.227 -5.797 1 95.94 154 VAL A O 1
ATOM 1097 N N . GLY A 1 155 ? -14.953 9.172 -6.273 1 92.06 155 GLY A N 1
ATOM 1098 C CA . GLY A 1 155 ? -15.984 8.969 -7.281 1 92.06 155 GLY A CA 1
ATOM 1099 C C . GLY A 1 155 ? -17.344 8.656 -6.691 1 92.06 155 GLY A C 1
ATOM 1100 O O . GLY A 1 155 ? -18.375 8.992 -7.285 1 92.06 155 GLY A O 1
ATOM 1101 N N . GLN A 1 156 ? -17.344 7.965 -5.617 1 88.75 156 GLN A N 1
ATOM 1102 C CA . GLN A 1 156 ? -18.625 7.598 -5.02 1 88.75 156 GLN A CA 1
ATOM 1103 C C . GLN A 1 156 ? -19.203 8.75 -4.203 1 88.75 156 GLN A C 1
ATOM 1105 O O . GLN A 1 156 ? -18.641 9.133 -3.174 1 88.75 156 GLN A O 1
ATOM 1110 N N . GLU A 1 157 ? -20.297 9.18 -4.625 1 85.62 157 GLU A N 1
ATOM 1111 C CA . GLU A 1 157 ? -20.938 10.336 -4.023 1 85.62 157 GLU A CA 1
ATOM 1112 C C . GLU A 1 157 ? -21.188 10.125 -2.533 1 85.62 157 GLU A C 1
ATOM 1114 O O . GLU A 1 157 ? -21.078 11.062 -1.741 1 85.62 157 GLU A O 1
ATOM 1119 N N . ARG A 1 158 ? -21.5 8.906 -2.18 1 85.69 158 ARG A N 1
ATOM 1120 C CA . ARG A 1 158 ? -21.812 8.602 -0.79 1 85.69 158 ARG A CA 1
ATOM 1121 C C . ARG A 1 158 ? -20.625 8.867 0.12 1 85.69 158 ARG A C 1
ATOM 1123 O O . ARG A 1 158 ? -20.797 9.133 1.312 1 85.69 158 ARG A O 1
ATOM 1130 N N . PHE A 1 159 ? -19.453 8.828 -0.417 1 91 159 PHE A N 1
ATOM 1131 C CA . PHE A 1 159 ? -18.25 9.031 0.376 1 91 159 PHE A CA 1
ATOM 1132 C C . PHE A 1 159 ? -17.844 10.492 0.372 1 91 159 PHE A C 1
ATOM 1134 O O . PHE A 1 159 ? -17.203 10.969 1.315 1 91 159 PHE A O 1
ATOM 1141 N N . GLU A 1 160 ? -18.172 11.156 -0.639 1 92.81 160 GLU A N 1
ATOM 1142 C CA . GLU A 1 160 ? -17.641 12.492 -0.89 1 92.81 160 GLU A CA 1
ATOM 1143 C C . GLU A 1 160 ? -17.969 13.438 0.264 1 92.81 160 GLU A C 1
ATOM 1145 O O . GLU A 1 160 ? -17.062 14.109 0.789 1 92.81 160 GLU A O 1
ATOM 1150 N N . GLU A 1 161 ? -19.172 13.469 0.734 1 93.88 161 GLU A N 1
ATOM 1151 C CA . GLU A 1 161 ? -19.547 14.352 1.831 1 93.88 161 GLU A CA 1
ATOM 1152 C C . GLU A 1 161 ? -18.828 13.977 3.121 1 93.88 161 GLU A C 1
ATOM 1154 O O . GLU A 1 161 ? -18.406 14.852 3.881 1 93.88 161 GLU A O 1
ATOM 1159 N N . SER A 1 162 ? -18.734 12.719 3.35 1 97.06 162 SER A N 1
ATOM 1160 C CA . SER A 1 162 ? -18.062 12.227 4.539 1 97.06 162 SER A CA 1
ATOM 1161 C C . SER A 1 162 ? -16.578 12.57 4.504 1 97.06 162 SER A C 1
ATOM 1163 O O . SER A 1 162 ? -16 12.992 5.516 1 97.06 162 SER A O 1
ATOM 1165 N N . TYR A 1 163 ? -15.961 12.43 3.365 1 97.56 163 TYR A N 1
ATOM 1166 C CA . TYR A 1 163 ? -14.547 12.758 3.217 1 97.56 163 TYR A CA 1
ATOM 1167 C C . TYR A 1 163 ? -14.297 14.242 3.439 1 97.56 163 TYR A C 1
ATOM 1169 O O . TYR A 1 163 ? -13.312 14.625 4.074 1 97.56 163 TYR A O 1
ATOM 1177 N N . ARG A 1 164 ? -15.195 15.055 2.969 1 96.19 164 ARG A N 1
ATOM 1178 C CA . ARG A 1 164 ? -15.078 16.5 3.178 1 96.19 164 ARG A CA 1
ATOM 1179 C C . ARG A 1 164 ? -15.18 16.844 4.66 1 96.19 164 ARG A C 1
ATOM 1181 O O . ARG A 1 164 ? -14.445 17.703 5.156 1 96.19 164 ARG A O 1
ATOM 1188 N N . ALA A 1 165 ? -16.109 16.203 5.316 1 97.25 165 ALA A N 1
ATOM 1189 C CA . ALA A 1 165 ? -16.281 16.453 6.746 1 97.25 165 ALA A CA 1
ATOM 1190 C C . ALA A 1 165 ? -15.039 16.047 7.531 1 97.25 165 ALA A C 1
ATOM 1192 O O . ALA A 1 165 ? -14.562 16.797 8.391 1 97.25 165 ALA A O 1
ATOM 1193 N N . ILE A 1 166 ? -14.539 14.906 7.223 1 98.56 166 ILE A N 1
ATOM 1194 C CA . ILE A 1 166 ? -13.336 14.398 7.875 1 98.56 166 ILE A CA 1
ATOM 1195 C C . ILE A 1 166 ? -12.164 15.336 7.609 1 98.56 166 ILE A C 1
ATOM 1197 O O . ILE A 1 166 ? -11.438 15.711 8.531 1 98.56 166 ILE A O 1
ATOM 1201 N N . THR A 1 167 ? -12.039 15.766 6.391 1 98.56 167 THR A N 1
ATOM 1202 C CA . THR A 1 167 ? -10.945 16.656 5.996 1 98.56 167 THR A CA 1
ATOM 1203 C C . THR A 1 167 ? -11.039 17.984 6.738 1 98.56 167 THR A C 1
ATOM 1205 O O . THR A 1 167 ? -10.016 18.531 7.176 1 98.56 167 THR A O 1
ATOM 1208 N N . ALA A 1 168 ? -12.227 18.469 6.895 1 98.5 168 ALA A N 1
ATOM 1209 C CA . ALA A 1 168 ? -12.406 19.734 7.582 1 98.5 168 ALA A CA 1
ATOM 1210 C C . ALA A 1 168 ? -11.945 19.656 9.031 1 98.5 168 ALA A C 1
ATOM 1212 O O . ALA A 1 168 ? -11.312 20.578 9.547 1 98.5 168 ALA A O 1
ATOM 1213 N N . ILE A 1 169 ? -12.266 18.594 9.664 1 98.75 169 ILE A N 1
ATOM 1214 C CA . ILE A 1 169 ? -11.883 18.391 11.055 1 98.75 169 ILE A CA 1
ATOM 1215 C C . ILE A 1 169 ? -10.359 18.297 11.156 1 98.75 169 ILE A C 1
ATOM 1217 O O . ILE A 1 169 ? -9.742 18.906 12.039 1 98.75 169 ILE A O 1
ATOM 1221 N N . GLN A 1 170 ? -9.773 17.562 10.273 1 98.88 170 GLN A N 1
ATOM 1222 C CA . GLN A 1 170 ? -8.328 17.391 10.273 1 98.88 170 GLN A CA 1
ATOM 1223 C C . GLN A 1 170 ? -7.613 18.703 9.984 1 98.88 170 GLN A C 1
ATOM 1225 O O . GLN A 1 170 ? -6.598 19.016 10.609 1 98.88 170 GLN A O 1
ATOM 1230 N N . ALA A 1 171 ? -8.133 19.453 9.07 1 98.81 171 ALA A N 1
ATOM 1231 C CA . ALA A 1 171 ? -7.555 20.75 8.727 1 98.81 171 ALA A CA 1
ATOM 1232 C C . ALA A 1 171 ? -7.562 21.688 9.93 1 98.81 171 ALA A C 1
ATOM 1234 O O . ALA A 1 171 ? -6.57 22.359 10.195 1 98.81 171 ALA A O 1
ATOM 1235 N N . ALA A 1 172 ? -8.656 21.688 10.586 1 98.81 172 ALA A N 1
ATOM 1236 C CA . ALA A 1 172 ? -8.766 22.547 11.773 1 98.81 172 ALA A CA 1
ATOM 1237 C C . ALA A 1 172 ? -7.746 22.141 12.836 1 98.81 172 ALA A C 1
ATOM 1239 O O . ALA A 1 172 ? -7.105 23.016 13.438 1 98.81 172 ALA A O 1
ATOM 1240 N N . ALA A 1 173 ? -7.621 20.859 13.055 1 98.75 173 ALA A N 1
ATOM 1241 C CA . ALA A 1 173 ? -6.66 20.359 14.031 1 98.75 173 ALA A CA 1
ATOM 1242 C C . ALA A 1 173 ? -5.23 20.719 13.633 1 98.75 173 ALA A C 1
ATOM 1244 O O . ALA A 1 173 ? -4.434 21.141 14.477 1 98.75 173 ALA A O 1
ATOM 1245 N N . ALA A 1 174 ? -4.914 20.516 12.367 1 98.69 174 ALA A N 1
ATOM 1246 C CA . ALA A 1 174 ? -3.582 20.844 11.852 1 98.69 174 ALA A CA 1
ATOM 1247 C C . ALA A 1 174 ? -3.271 22.328 12.031 1 98.69 174 ALA A C 1
ATOM 1249 O O . ALA A 1 174 ? -2.207 22.688 12.531 1 98.69 174 ALA A O 1
ATOM 1250 N N . GLU A 1 175 ? -4.184 23.125 11.641 1 98.06 175 GLU A N 1
ATOM 1251 C CA . GLU A 1 175 ? -4.016 24.578 11.75 1 98.06 175 GLU A CA 1
ATOM 1252 C C . GLU A 1 175 ? -3.77 25 13.195 1 98.06 175 GLU A C 1
ATOM 1254 O O . GLU A 1 175 ? -2.881 25.812 13.469 1 98.06 175 GLU A O 1
ATOM 1259 N N . ALA A 1 176 ? -4.535 24.484 14.078 1 98.31 176 ALA A N 1
ATOM 1260 C CA . ALA A 1 176 ? -4.418 24.828 15.492 1 98.31 176 ALA A CA 1
ATOM 1261 C C . ALA A 1 176 ? -3.043 24.453 16.031 1 98.31 176 ALA A C 1
ATOM 1263 O O . ALA A 1 176 ? -2.516 25.141 16.922 1 98.31 176 ALA A O 1
ATOM 1264 N N . ALA A 1 177 ? -2.449 23.438 15.469 1 98.38 177 ALA A N 1
ATOM 1265 C CA . ALA A 1 177 ? -1.158 22.953 15.945 1 98.38 177 ALA A CA 1
ATOM 1266 C C . ALA A 1 177 ? -0.009 23.594 15.172 1 98.38 177 ALA A C 1
ATOM 1268 O O . ALA A 1 177 ? 1.161 23.312 15.445 1 98.38 177 ALA A O 1
ATOM 1269 N N . GLY A 1 178 ? -0.337 24.375 14.164 1 97.88 178 GLY A N 1
ATOM 1270 C CA . GLY A 1 178 ? 0.687 25 13.336 1 97.88 178 GLY A CA 1
ATOM 1271 C C . GLY A 1 178 ? 1.235 24.062 12.273 1 97.88 178 GLY A C 1
ATOM 1272 O O . GLY A 1 178 ? 2.33 24.281 11.75 1 97.88 178 GLY A O 1
ATOM 1273 N N . VAL A 1 179 ? 0.542 23.016 11.984 1 98.38 179 VAL A N 1
ATOM 1274 C CA . VAL A 1 179 ? 0.917 22.062 10.953 1 98.38 179 VAL A CA 1
ATOM 1275 C C . VAL A 1 179 ? 0.392 22.516 9.594 1 98.38 179 VAL A C 1
ATOM 1277 O O . VAL A 1 179 ? -0.771 22.922 9.477 1 98.38 179 VAL A O 1
ATOM 1280 N N . ALA A 1 180 ? 1.286 22.547 8.57 1 98 180 ALA A N 1
ATOM 1281 C CA . ALA A 1 180 ? 0.835 22.859 7.219 1 98 180 ALA A CA 1
ATOM 1282 C C . ALA A 1 180 ? -0.195 21.844 6.734 1 98 180 ALA A C 1
ATOM 1284 O O . ALA A 1 180 ? 0.034 20.625 6.812 1 98 180 ALA A O 1
ATOM 1285 N N . PHE A 1 181 ? -1.322 22.328 6.332 1 98.62 181 PHE A N 1
ATOM 1286 C CA . PHE A 1 181 ? -2.35 21.469 5.75 1 98.62 181 PHE A CA 1
ATOM 1287 C C . PHE A 1 181 ? -2.436 21.688 4.242 1 98.62 181 PHE A C 1
ATOM 1289 O O . PHE A 1 181 ? -2.531 22.812 3.771 1 98.62 181 PHE A O 1
ATOM 1296 N N . VAL A 1 182 ? -2.371 20.625 3.463 1 98.19 182 VAL A N 1
ATOM 1297 C CA . VAL A 1 182 ? -2.377 20.688 2.006 1 98.19 182 VAL A CA 1
ATOM 1298 C C . VAL A 1 182 ? -3.676 20.109 1.463 1 98.19 182 VAL A C 1
ATOM 1300 O O . VAL A 1 182 ? -4 18.953 1.741 1 98.19 182 VAL A O 1
ATOM 1303 N N . ASP A 1 183 ? -4.352 20.906 0.749 1 96.31 183 ASP A N 1
ATOM 1304 C CA . ASP A 1 183 ? -5.543 20.422 0.065 1 96.31 183 ASP A CA 1
ATOM 1305 C C . ASP A 1 183 ? -5.184 19.406 -1.016 1 96.31 183 ASP A C 1
ATOM 1307 O O . ASP A 1 183 ? -4.328 19.672 -1.861 1 96.31 183 ASP A O 1
ATOM 1311 N N . THR A 1 184 ? -5.859 18.266 -0.936 1 96.94 184 THR A N 1
ATOM 1312 C CA . THR A 1 184 ? -5.672 17.25 -1.963 1 96.94 184 THR A CA 1
ATOM 1313 C C . THR A 1 184 ? -6.934 17.094 -2.803 1 96.94 184 THR A C 1
ATOM 1315 O O . THR A 1 184 ? -6.887 16.547 -3.906 1 96.94 184 THR A O 1
ATOM 1318 N N . HIS A 1 185 ? -8.023 17.625 -2.338 1 96.44 185 HIS A N 1
ATOM 1319 C CA . HIS A 1 185 ? -9.312 17.422 -2.982 1 96.44 185 HIS A CA 1
ATOM 1320 C C . HIS A 1 185 ? -9.383 18.156 -4.316 1 96.44 185 HIS A C 1
ATOM 1322 O O . HIS A 1 185 ? -9.562 17.547 -5.363 1 96.44 185 HIS A O 1
ATOM 1328 N N . GLU A 1 186 ? -9.211 19.453 -4.289 1 94.06 186 GLU A N 1
ATOM 1329 C CA . GLU A 1 186 ? -9.352 20.25 -5.496 1 94.06 186 GLU A CA 1
ATOM 1330 C C . GLU A 1 186 ? -8.305 19.859 -6.543 1 94.06 186 GLU A C 1
ATOM 1332 O O . GLU A 1 186 ? -8.641 19.641 -7.707 1 94.06 186 GLU A O 1
ATOM 1337 N N . PRO A 1 187 ? -7.031 19.703 -6.172 1 93.25 187 PRO A N 1
ATOM 1338 C CA . PRO A 1 187 ? -6.035 19.359 -7.191 1 93.25 187 PRO A CA 1
ATOM 1339 C C . PRO A 1 187 ? -6.301 18 -7.848 1 93.25 187 PRO A C 1
ATOM 1341 O O . PRO A 1 187 ? -5.906 17.781 -8.992 1 93.25 187 PRO A O 1
ATOM 1344 N N . THR A 1 188 ? -6.992 17.109 -7.168 1 93.56 188 THR A N 1
ATOM 1345 C CA . THR A 1 188 ? -7.188 15.773 -7.73 1 93.56 188 THR A CA 1
ATOM 1346 C C . THR A 1 188 ? -8.43 15.734 -8.609 1 93.56 188 THR A C 1
ATOM 1348 O O . THR A 1 188 ? -8.789 14.68 -9.141 1 93.56 188 THR A O 1
ATOM 1351 N N . SER A 1 189 ? -9.031 16.891 -8.82 1 90.81 189 SER A N 1
ATOM 1352 C CA . SER A 1 189 ? -10.047 17.047 -9.852 1 90.81 189 SER A CA 1
ATOM 1353 C C . SER A 1 189 ? -9.43 17.422 -11.188 1 90.81 189 SER A C 1
ATOM 1355 O O . SER A 1 189 ? -10.109 17.422 -12.219 1 90.81 189 SER A O 1
ATOM 1357 N N . PHE A 1 190 ? -8.219 17.781 -11.102 1 82.38 190 PHE A N 1
ATOM 1358 C CA . PHE A 1 190 ? -7.422 18.141 -12.266 1 82.38 190 PHE A CA 1
ATOM 1359 C C . PHE A 1 190 ? -8.094 19.25 -13.055 1 82.38 190 PHE A C 1
ATOM 1361 O O . PHE A 1 190 ? -8.164 19.203 -14.289 1 82.38 190 PHE A O 1
ATOM 1368 N N . GLY A 1 191 ? -8.68 20.203 -12.422 1 83.12 191 GLY A N 1
ATOM 1369 C CA . GLY A 1 191 ? -9.25 21.406 -12.984 1 83.12 191 GLY A CA 1
ATOM 1370 C C . GLY A 1 191 ? -10.664 21.234 -13.492 1 83.12 191 GLY A C 1
ATOM 1371 O O . GLY A 1 191 ? -11.289 22.188 -13.961 1 83.12 191 GLY A O 1
ATOM 1372 N N . LEU A 1 192 ? -11.18 20.031 -13.352 1 85.12 192 LEU A N 1
ATOM 1373 C CA . LEU A 1 192 ? -12.5 19.766 -13.906 1 85.12 192 LEU A CA 1
ATOM 1374 C C . LEU A 1 192 ? -13.586 19.938 -12.852 1 85.12 192 LEU A C 1
ATOM 1376 O O . LEU A 1 192 ? -14.773 19.969 -13.18 1 85.12 192 LEU A O 1
ATOM 1380 N N . GLY A 1 193 ? -13.18 20.062 -11.625 1 87.94 193 GLY A N 1
ATOM 1381 C CA . GLY A 1 193 ? -14.102 20.312 -10.539 1 87.94 193 GLY A CA 1
ATOM 1382 C C . GLY A 1 193 ? -14.922 19.109 -10.141 1 87.94 193 GLY A C 1
ATOM 1383 O O . GLY A 1 193 ? -15.852 19.219 -9.344 1 87.94 193 GLY A O 1
ATOM 1384 N N . GLU A 1 194 ? -14.656 17.953 -10.812 1 92.12 194 GLU A N 1
ATOM 1385 C CA . GLU A 1 194 ? -15.328 16.703 -10.508 1 92.12 194 GLU A CA 1
ATOM 1386 C C . GLU A 1 194 ? -14.359 15.523 -10.57 1 92.12 194 GLU A C 1
ATOM 1388 O O . GLU A 1 194 ? -13.219 15.68 -11.031 1 92.12 194 GLU A O 1
ATOM 1393 N N . PHE A 1 195 ? -14.875 14.492 -10.094 1 95.5 195 PHE A N 1
ATOM 1394 C CA . PHE A 1 195 ? -14.047 13.289 -10.117 1 95.5 195 PHE A CA 1
ATOM 1395 C C . PHE A 1 195 ? -13.719 12.891 -11.555 1 95.5 195 PHE A C 1
ATOM 1397 O O . PHE A 1 195 ? -14.578 12.945 -12.43 1 95.5 195 PHE A O 1
ATOM 1404 N N . VAL A 1 196 ? -12.438 12.453 -11.719 1 94.5 196 VAL A N 1
ATOM 1405 C CA . VAL A 1 196 ? -12.031 11.945 -13.023 1 94.5 196 VAL A CA 1
ATOM 1406 C C . VAL A 1 196 ? -11.188 10.688 -12.852 1 94.5 196 VAL A C 1
ATOM 1408 O O . VAL A 1 196 ? -10.383 10.602 -11.922 1 94.5 196 VAL A O 1
ATOM 1411 N N . MET A 1 197 ? -11.352 9.711 -13.711 1 95.06 197 MET A N 1
ATOM 1412 C CA . MET A 1 197 ? -10.578 8.477 -13.703 1 95.06 197 MET A CA 1
ATOM 1413 C C . MET A 1 197 ? -9.203 8.688 -14.336 1 95.06 197 MET A C 1
ATOM 1415 O O . MET A 1 197 ? -8.242 8 -13.984 1 95.06 197 MET A O 1
ATOM 1419 N N . SER A 1 198 ? -9.195 9.578 -15.297 1 94.75 198 SER A N 1
ATOM 1420 C CA . SER A 1 198 ? -8.008 9.828 -16.109 1 94.75 198 SER A CA 1
ATOM 1421 C C . SER A 1 198 ? -7.738 11.32 -16.25 1 94.75 198 SER A C 1
ATOM 1423 O O . SER A 1 198 ? -8.648 12.141 -16.078 1 94.75 198 SER A O 1
ATOM 1425 N N . ALA A 1 199 ? -6.434 11.641 -16.453 1 91.62 199 ALA A N 1
ATOM 1426 C CA . ALA A 1 199 ? -6.02 13.023 -16.688 1 91.62 199 ALA A CA 1
ATOM 1427 C C . ALA A 1 199 ? -4.902 13.094 -17.719 1 91.62 199 ALA A C 1
ATOM 1429 O O . ALA A 1 199 ? -4.195 12.109 -17.953 1 91.62 199 ALA A O 1
ATOM 1430 N N . GLU A 1 200 ? -4.852 14.148 -18.391 1 88.06 200 GLU A N 1
ATOM 1431 C CA . GLU A 1 200 ? -3.748 14.359 -19.328 1 88.06 200 GLU A CA 1
ATOM 1432 C C . GLU A 1 200 ? -2.463 14.719 -18.594 1 88.06 200 GLU A C 1
ATOM 1434 O O . GLU A 1 200 ? -2.414 15.711 -17.859 1 88.06 200 GLU A O 1
ATOM 1439 N N . ILE A 1 201 ? -1.5 13.906 -18.734 1 83.19 201 ILE A N 1
ATOM 1440 C CA . ILE A 1 201 ? -0.18 14.133 -18.156 1 83.19 201 ILE A CA 1
ATOM 1441 C C . ILE A 1 201 ? 0.871 14.156 -19.266 1 83.19 201 ILE A C 1
ATOM 1443 O O . ILE A 1 201 ? 1.064 13.156 -19.969 1 83.19 201 ILE A O 1
ATOM 1447 N N . ASP A 1 202 ? 1.59 15.289 -19.375 1 80.31 202 ASP A N 1
ATOM 1448 C CA . ASP A 1 202 ? 2.604 15.477 -20.422 1 80.31 202 ASP A CA 1
ATOM 1449 C C . ASP A 1 202 ? 2.035 15.18 -21.797 1 80.31 202 ASP A C 1
ATOM 1451 O O . ASP A 1 202 ? 2.654 14.461 -22.594 1 80.31 202 ASP A O 1
ATOM 1455 N N . GLY A 1 203 ? 0.843 15.531 -22.016 1 85.75 203 GLY A N 1
ATOM 1456 C CA . GLY A 1 203 ? 0.204 15.43 -23.312 1 85.75 203 GLY A CA 1
ATOM 1457 C C . GLY A 1 203 ? -0.423 14.078 -23.562 1 85.75 203 GLY A C 1
ATOM 1458 O O . GLY A 1 203 ? -0.908 13.805 -24.672 1 85.75 203 GLY A O 1
ATOM 1459 N N . THR A 1 204 ? -0.39 13.266 -22.625 1 89.94 204 THR A N 1
ATOM 1460 C CA . THR A 1 204 ? -0.937 11.922 -22.781 1 89.94 204 THR A CA 1
ATOM 1461 C C . THR A 1 204 ? -2.016 11.648 -21.75 1 89.94 204 THR A C 1
ATOM 1463 O O . THR A 1 204 ? -1.835 11.945 -20.562 1 89.94 204 THR A O 1
ATOM 1466 N N . LEU A 1 205 ? -3.109 11.109 -22.234 1 91.69 205 LEU A N 1
ATOM 1467 C CA . LEU A 1 205 ? -4.168 10.695 -21.312 1 91.69 205 LEU A CA 1
ATOM 1468 C C . LEU A 1 205 ? -3.766 9.438 -20.547 1 91.69 205 LEU A C 1
ATOM 1470 O O . LEU A 1 205 ? -3.445 8.414 -21.156 1 91.69 205 LEU A O 1
ATOM 1474 N N . ARG A 1 206 ? -3.732 9.609 -19.219 1 92.06 206 ARG A N 1
ATOM 1475 C CA . ARG A 1 206 ? -3.326 8.5 -18.375 1 92.06 206 ARG A CA 1
ATOM 1476 C C . ARG A 1 206 ? -4.352 8.242 -17.281 1 92.06 206 ARG A C 1
ATOM 1478 O O . ARG A 1 206 ? -4.922 9.188 -16.719 1 92.06 206 ARG A O 1
ATOM 1485 N N . GLN A 1 207 ? -4.562 7.027 -16.984 1 92.88 207 GLN A N 1
ATOM 1486 C CA . GLN A 1 207 ? -5.391 6.688 -15.836 1 92.88 207 GLN A CA 1
ATOM 1487 C C . GLN A 1 207 ? -4.691 7.043 -14.523 1 92.88 207 GLN A C 1
ATOM 1489 O O . GLN A 1 207 ? -3.561 6.613 -14.281 1 92.88 207 GLN A O 1
ATOM 1494 N N . ILE A 1 208 ? -5.379 7.801 -13.664 1 94.12 208 ILE A N 1
ATOM 1495 C CA . ILE A 1 208 ? -4.723 8.289 -12.461 1 94.12 208 ILE A CA 1
ATOM 1496 C C . ILE A 1 208 ? -5.414 7.699 -11.227 1 94.12 208 ILE A C 1
ATOM 1498 O O . ILE A 1 208 ? -4.898 7.812 -10.109 1 94.12 208 ILE A O 1
ATOM 1502 N N . ARG A 1 209 ? -6.582 7.086 -11.5 1 95.56 209 ARG A N 1
ATOM 1503 C CA . ARG A 1 209 ? -7.332 6.504 -10.398 1 95.56 209 ARG A CA 1
ATOM 1504 C C . ARG A 1 209 ? -7.488 4.996 -10.578 1 95.56 209 ARG A C 1
ATOM 1506 O O . ARG A 1 209 ? -7.609 4.508 -11.703 1 95.56 209 ARG A O 1
ATOM 1513 N N . ASN A 1 210 ? -7.477 4.355 -9.375 1 92.88 210 ASN A N 1
ATOM 1514 C CA . ASN A 1 210 ? -7.863 2.951 -9.383 1 92.88 210 ASN A CA 1
ATOM 1515 C C . ASN A 1 210 ? -9.375 2.785 -9.539 1 92.88 210 ASN A C 1
ATOM 1517 O O . ASN A 1 210 ? -10.125 3.746 -9.375 1 92.88 210 ASN A O 1
ATOM 1521 N N . THR A 1 211 ? -9.773 1.573 -9.797 1 86.88 211 THR A N 1
ATOM 1522 C CA . THR A 1 211 ? -11.172 1.29 -10.109 1 86.88 211 THR A CA 1
ATOM 1523 C C . THR A 1 211 ? -12.055 1.527 -8.883 1 86.88 211 THR A C 1
ATOM 1525 O O . THR A 1 211 ? -13.258 1.752 -9.016 1 86.88 211 THR A O 1
ATOM 1528 N N . ASP A 1 212 ? -11.453 1.524 -7.73 1 89.69 212 ASP A N 1
ATOM 1529 C CA . ASP A 1 212 ? -12.266 1.757 -6.539 1 89.69 212 ASP A CA 1
ATOM 1530 C C . ASP A 1 212 ? -12.633 3.232 -6.402 1 89.69 212 ASP A C 1
ATOM 1532 O O . ASP A 1 212 ? -13.414 3.605 -5.523 1 89.69 212 ASP A O 1
ATOM 1536 N N . GLN A 1 213 ? -11.984 4.082 -7.145 1 94.25 213 GLN A N 1
ATOM 1537 C CA . GLN A 1 213 ? -12.266 5.508 -7.258 1 94.25 213 GLN A CA 1
ATOM 1538 C C . GLN A 1 213 ? -11.883 6.25 -5.98 1 94.25 213 GLN A C 1
ATOM 1540 O O . GLN A 1 213 ? -12.383 7.344 -5.715 1 94.25 213 GLN A O 1
ATOM 1545 N N . VAL A 1 214 ? -11.047 5.625 -5.164 1 95.25 214 VAL A N 1
ATOM 1546 C CA . VAL A 1 214 ? -10.492 6.246 -3.963 1 95.25 214 VAL A CA 1
ATOM 1547 C C . VAL A 1 214 ? -8.977 6.348 -4.082 1 95.25 214 VAL A C 1
ATOM 1549 O O . VAL A 1 214 ? -8.406 7.43 -3.947 1 95.25 214 VAL A O 1
ATOM 1552 N N . HIS A 1 215 ? -8.336 5.242 -4.434 1 96.69 215 HIS A N 1
ATOM 1553 C CA . HIS A 1 215 ? -6.879 5.172 -4.523 1 96.69 215 HIS A CA 1
ATOM 1554 C C . HIS A 1 215 ? -6.391 5.613 -5.898 1 96.69 215 HIS A C 1
ATOM 1556 O O . HIS A 1 215 ? -7.191 5.805 -6.816 1 96.69 215 HIS A O 1
ATOM 1562 N N . PHE A 1 216 ? -5.113 5.777 -5.961 1 95.88 216 PHE A N 1
ATOM 1563 C CA . PHE A 1 216 ? -4.492 6.27 -7.188 1 95.88 216 PHE A CA 1
ATOM 1564 C C . PHE A 1 216 ? -3.621 5.191 -7.82 1 95.88 216 PHE A C 1
ATOM 1566 O O . PHE A 1 216 ? -3.188 4.258 -7.141 1 95.88 216 PHE A O 1
ATOM 1573 N N . THR A 1 217 ? -3.451 5.387 -9.125 1 92.5 217 THR A N 1
ATOM 1574 C CA . THR A 1 217 ? -2.377 4.672 -9.805 1 92.5 217 THR A CA 1
ATOM 1575 C C . THR A 1 217 ? -1.019 5.266 -9.438 1 92.5 217 THR A C 1
ATOM 1577 O O . THR A 1 217 ? -0.944 6.266 -8.727 1 92.5 217 THR A O 1
ATOM 1580 N N . GLU A 1 218 ? -0.001 4.586 -9.953 1 90.56 218 GLU A N 1
ATOM 1581 C CA . GLU A 1 218 ? 1.348 5.09 -9.711 1 90.56 218 GLU A CA 1
ATOM 1582 C C . GLU A 1 218 ? 1.478 6.547 -10.141 1 90.56 218 GLU A C 1
ATOM 1584 O O . GLU A 1 218 ? 1.944 7.387 -9.375 1 90.56 218 GLU A O 1
ATOM 1589 N N . VAL A 1 219 ? 0.99 6.777 -11.32 1 90.94 219 VAL A N 1
ATOM 1590 C CA . VAL A 1 219 ? 1.093 8.133 -11.867 1 90.94 219 VAL A CA 1
ATOM 1591 C C . VAL A 1 219 ? 0.229 9.086 -11.039 1 90.94 219 VAL A C 1
ATOM 1593 O O . VAL A 1 219 ? 0.608 10.234 -10.812 1 90.94 219 VAL A O 1
ATOM 1596 N N . GLY A 1 220 ? -0.886 8.594 -10.594 1 94.44 220 GLY A N 1
ATOM 1597 C CA . GLY A 1 220 ? -1.729 9.398 -9.719 1 94.44 220 GLY A CA 1
ATOM 1598 C C . GLY A 1 220 ? -1.05 9.781 -8.422 1 94.44 220 GLY A C 1
ATOM 1599 O O . GLY A 1 220 ? -1.105 10.938 -8.008 1 94.44 220 GLY A O 1
ATOM 1600 N N . TYR A 1 221 ? -0.41 8.828 -7.789 1 95.75 221 TYR A N 1
ATOM 1601 C CA . TYR A 1 221 ? 0.291 9.117 -6.543 1 95.75 221 TYR A CA 1
ATOM 1602 C C . TYR A 1 221 ? 1.463 10.055 -6.781 1 95.75 221 TYR A C 1
ATOM 1604 O O . TYR A 1 221 ? 1.787 10.883 -5.926 1 95.75 221 TYR A O 1
ATOM 1612 N N . ASP A 1 222 ? 2.104 9.977 -7.941 1 94.44 222 ASP A N 1
ATOM 1613 C CA . ASP A 1 222 ? 3.17 10.922 -8.266 1 94.44 222 ASP A CA 1
ATOM 1614 C C . ASP A 1 222 ? 2.643 12.352 -8.328 1 94.44 222 ASP A C 1
ATOM 1616 O O . ASP A 1 222 ? 3.307 13.281 -7.871 1 94.44 222 ASP A O 1
ATOM 1620 N N . MET A 1 223 ? 1.471 12.453 -8.875 1 93.12 223 MET A N 1
ATOM 1621 C CA . MET A 1 223 ? 0.85 13.773 -8.953 1 93.12 223 MET A CA 1
ATOM 1622 C C . MET A 1 223 ? 0.5 14.289 -7.562 1 93.12 223 MET A C 1
ATOM 1624 O O . MET A 1 223 ? 0.727 15.461 -7.262 1 93.12 223 MET A O 1
ATOM 1628 N N . VAL A 1 224 ? 0.003 13.461 -6.762 1 95.69 224 VAL A N 1
ATOM 1629 C CA . VAL A 1 224 ? -0.361 13.852 -5.402 1 95.69 224 VAL A CA 1
ATOM 1630 C C . VAL A 1 224 ? 0.893 14.234 -4.621 1 95.69 224 VAL A C 1
ATOM 1632 O O . VAL A 1 224 ? 0.911 15.25 -3.922 1 95.69 224 VAL A O 1
ATOM 1635 N N . ALA A 1 225 ? 1.935 13.414 -4.766 1 96.88 225 ALA A N 1
ATOM 1636 C CA . ALA A 1 225 ? 3.203 13.727 -4.109 1 96.88 225 ALA A CA 1
ATOM 1637 C C . ALA A 1 225 ? 3.754 15.07 -4.582 1 96.88 225 ALA A C 1
ATOM 1639 O O . ALA A 1 225 ? 4.383 15.797 -3.811 1 96.88 225 ALA A O 1
ATOM 1640 N N . GLY A 1 226 ? 3.453 15.375 -5.789 1 95.06 226 GLY A N 1
ATOM 1641 C CA . GLY A 1 226 ? 3.918 16.625 -6.367 1 95.06 226 GLY A CA 1
ATOM 1642 C C . GLY A 1 226 ? 3.344 17.844 -5.684 1 95.06 226 GLY A C 1
ATOM 1643 O O . GLY A 1 226 ? 3.91 18.938 -5.773 1 95.06 226 GLY A O 1
ATOM 1644 N N . LEU A 1 227 ? 2.25 17.703 -5.016 1 95.38 227 LEU A N 1
ATOM 1645 C CA . LEU A 1 227 ? 1.597 18.828 -4.336 1 95.38 227 LEU A CA 1
ATOM 1646 C C . LEU A 1 227 ? 2.479 19.359 -3.217 1 95.38 227 LEU A C 1
ATOM 1648 O O . LEU A 1 227 ? 2.328 20.516 -2.809 1 95.38 227 LEU A O 1
ATOM 1652 N N . ILE A 1 228 ? 3.443 18.516 -2.717 1 96.56 228 ILE A N 1
ATOM 1653 C CA . ILE A 1 228 ? 4.266 19 -1.615 1 96.56 228 ILE A CA 1
ATOM 1654 C C . ILE A 1 228 ? 5.727 19.062 -2.049 1 96.56 228 ILE A C 1
ATOM 1656 O O . ILE A 1 228 ? 6.633 18.953 -1.217 1 96.56 228 ILE A O 1
ATOM 1660 N N . ARG A 1 229 ? 5.957 19.172 -3.326 1 95.88 229 ARG A N 1
ATOM 1661 C CA . ARG A 1 229 ? 7.305 19.297 -3.877 1 95.88 229 ARG A CA 1
ATOM 1662 C C . ARG A 1 229 ? 8.047 20.484 -3.254 1 95.88 229 ARG A C 1
ATOM 1664 O O . ARG A 1 229 ? 9.227 20.375 -2.932 1 95.88 229 ARG A O 1
ATOM 1671 N N . GLY A 1 230 ? 7.32 21.594 -3.15 1 94.62 230 GLY A N 1
ATOM 1672 C 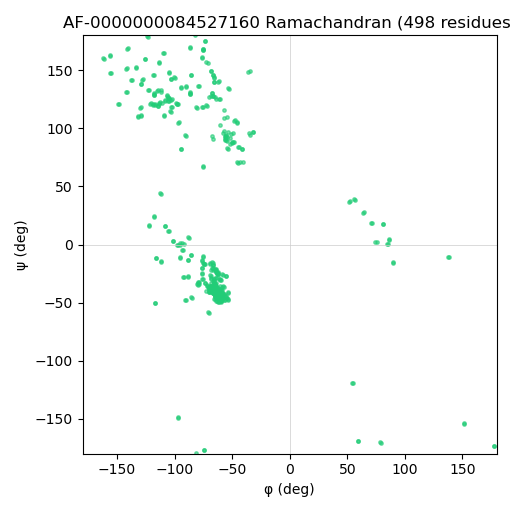CA . GLY A 1 230 ? 7.93 22.766 -2.557 1 94.62 230 GLY A CA 1
ATOM 1673 C C . GLY A 1 230 ? 8.453 22.531 -1.153 1 94.62 230 GLY A C 1
ATOM 1674 O O . GLY A 1 230 ? 9.547 22.969 -0.809 1 94.62 230 GLY A O 1
ATOM 1675 N N . ASP A 1 231 ? 7.688 21.828 -0.345 1 95.19 231 ASP A N 1
ATOM 1676 C CA . ASP A 1 231 ? 8.102 21.484 1.014 1 95.19 231 ASP A CA 1
ATOM 1677 C C . ASP A 1 231 ? 9.367 20.625 1.007 1 95.19 231 ASP A C 1
ATOM 1679 O O . ASP A 1 231 ? 10.266 20.828 1.827 1 95.19 231 ASP A O 1
ATOM 1683 N N . VAL A 1 232 ? 9.453 19.688 0.104 1 96.75 232 VAL A N 1
ATOM 1684 C CA . VAL A 1 232 ? 10.594 18.781 0.01 1 96.75 232 VAL A CA 1
ATOM 1685 C C . VAL A 1 232 ? 11.828 19.547 -0.473 1 96.75 232 VAL A C 1
ATOM 1687 O O . VAL A 1 232 ? 12.922 19.359 0.058 1 96.75 232 VAL A O 1
ATOM 1690 N N . GLU A 1 233 ? 11.633 20.422 -1.426 1 94.56 233 GLU A N 1
ATOM 1691 C CA . GLU A 1 233 ? 12.742 21.25 -1.916 1 94.56 233 GLU A CA 1
ATOM 1692 C C . GLU A 1 233 ? 13.32 22.109 -0.805 1 94.56 233 GLU A C 1
ATOM 1694 O O . GLU A 1 233 ? 14.539 22.25 -0.685 1 94.56 233 GLU A O 1
ATOM 1699 N N . GLN A 1 234 ? 12.438 22.688 -0.112 1 94.31 234 GLN A N 1
ATOM 1700 C CA . GLN A 1 234 ? 12.883 23.531 0.996 1 94.31 234 GLN A CA 1
ATOM 1701 C C . GLN A 1 234 ? 13.672 22.719 2.021 1 94.31 234 GLN A C 1
ATOM 1703 O O . GLN A 1 234 ? 14.688 23.188 2.535 1 94.31 234 GLN A O 1
ATOM 1708 N N . LEU A 1 235 ? 13.219 21.516 2.33 1 95.19 235 LEU A N 1
ATOM 1709 C CA . LEU A 1 235 ? 13.914 20.625 3.248 1 95.19 235 LEU A CA 1
ATOM 1710 C C . LEU A 1 235 ? 15.328 20.328 2.754 1 95.19 235 LEU A C 1
ATOM 1712 O O . LEU A 1 235 ? 16.281 20.375 3.531 1 95.19 235 LEU A O 1
ATOM 1716 N N . PHE A 1 236 ? 15.398 20.062 1.473 1 94.25 236 PHE A N 1
ATOM 1717 C CA . PHE A 1 236 ? 16.688 19.703 0.895 1 94.25 236 PHE A CA 1
ATOM 1718 C C . PHE A 1 236 ? 17.641 20.891 0.895 1 94.25 236 PHE A C 1
ATOM 1720 O O . PHE A 1 236 ? 18.844 20.734 1.115 1 94.25 236 PHE A O 1
ATOM 1727 N N . ARG A 1 237 ? 17.141 22.062 0.676 1 91 237 ARG A N 1
ATOM 1728 C CA . ARG A 1 237 ? 17.953 23.266 0.715 1 91 237 ARG A CA 1
ATOM 1729 C C . ARG A 1 237 ? 18.484 23.516 2.117 1 91 237 ARG A C 1
ATOM 1731 O O . ARG A 1 237 ? 19.656 23.891 2.281 1 91 237 ARG A O 1
ATOM 1738 N N . LYS A 1 238 ? 17.672 23.344 3.086 1 89.75 238 LYS A N 1
ATOM 1739 C CA . LYS A 1 238 ? 18.078 23.531 4.473 1 89.75 238 LYS A CA 1
ATOM 1740 C C . LYS A 1 238 ? 19.172 22.531 4.859 1 89.75 238 LYS A C 1
ATOM 1742 O O . LYS A 1 238 ? 20.094 22.875 5.609 1 89.75 238 LYS A O 1
ATOM 1747 N N . ALA A 1 239 ? 19.125 21.344 4.398 1 84.94 239 ALA A N 1
ATOM 1748 C CA . ALA A 1 239 ? 20.109 20.312 4.688 1 84.94 239 ALA A CA 1
ATOM 1749 C C . ALA A 1 239 ? 21.453 20.625 4.039 1 84.94 239 ALA A C 1
ATOM 1751 O O . ALA A 1 239 ? 22.5 20.297 4.582 1 84.94 239 ALA A O 1
ATOM 1752 N N . GLY A 1 240 ? 21.469 21.125 2.881 1 75 240 GLY A N 1
ATOM 1753 C CA . GLY A 1 240 ? 22.703 21.531 2.223 1 75 240 GLY A CA 1
ATOM 1754 C C . GLY A 1 240 ? 23.359 22.75 2.869 1 75 240 GLY A C 1
ATOM 1755 O O . GLY A 1 240 ? 24.578 22.812 2.986 1 75 240 GLY A O 1
ATOM 1756 N N . SER A 1 241 ? 22.578 23.562 3.184 1 67.25 241 SER A N 1
ATOM 1757 C CA . SER A 1 241 ? 23.094 24.781 3.793 1 67.25 241 SER A CA 1
ATOM 1758 C C . SER A 1 241 ? 23.688 24.516 5.172 1 67.25 241 SER A C 1
ATOM 1760 O O . SER A 1 241 ? 24.703 25.109 5.547 1 67.25 241 SER A O 1
ATOM 1762 N N . ALA A 1 242 ? 23.188 23.609 5.734 1 57.91 242 ALA A N 1
ATOM 1763 C CA . ALA A 1 242 ? 23.719 23.234 7.039 1 57.91 242 ALA A CA 1
ATOM 1764 C C . ALA A 1 242 ? 25.125 22.625 6.906 1 57.91 242 ALA A C 1
ATOM 1766 O O . ALA A 1 242 ? 26 22.875 7.742 1 57.91 242 ALA A O 1
ATOM 1767 N N . ALA A 1 243 ? 25.281 21.953 5.898 1 55.66 243 ALA A N 1
ATOM 1768 C CA . ALA A 1 243 ? 26.578 21.344 5.641 1 55.66 243 ALA A CA 1
ATOM 1769 C C . ALA A 1 243 ? 27.641 22.422 5.367 1 55.66 243 ALA A C 1
ATOM 1771 O O . ALA A 1 243 ? 28.781 22.312 5.832 1 55.66 243 ALA A O 1
ATOM 1772 N N . ALA A 1 244 ? 27.156 23.469 4.723 1 55.31 244 ALA A N 1
ATOM 1773 C CA . ALA A 1 244 ? 28.094 24.531 4.363 1 55.31 244 ALA A CA 1
ATOM 1774 C C . ALA A 1 244 ? 28.531 25.312 5.598 1 55.31 244 ALA A C 1
ATOM 1776 O O . ALA A 1 244 ? 29.703 25.672 5.73 1 55.31 244 ALA A O 1
ATOM 1777 N N . ILE A 1 245 ? 27.609 25.391 6.395 1 54.25 245 ILE A N 1
ATOM 1778 C CA . ILE A 1 245 ? 27.922 26.141 7.602 1 54.25 245 ILE A CA 1
ATOM 1779 C C . ILE A 1 245 ? 28.844 25.328 8.5 1 54.25 245 ILE A C 1
ATOM 1781 O O . ILE A 1 245 ? 29.828 25.859 9.039 1 54.25 245 ILE A O 1
ATOM 1785 N N . ASP A 1 246 ? 28.641 24.031 8.625 1 53.41 246 ASP A N 1
ATOM 1786 C CA . ASP A 1 246 ? 29.484 23.156 9.445 1 53.41 246 ASP A CA 1
ATOM 1787 C C . ASP A 1 246 ? 30.891 23.078 8.875 1 53.41 246 ASP A C 1
ATOM 1789 O O . ASP A 1 246 ? 31.875 23.031 9.625 1 53.41 246 ASP A O 1
ATOM 1793 N N . ALA A 1 247 ? 30.984 23.031 7.609 1 56.84 247 ALA A N 1
ATOM 1794 C CA . ALA A 1 247 ? 32.281 23 6.949 1 56.84 247 ALA A CA 1
ATOM 1795 C C . ALA A 1 247 ? 33.062 24.281 7.199 1 56.84 247 ALA A C 1
ATOM 1797 O O . ALA A 1 247 ? 34.312 24.266 7.297 1 56.84 247 ALA A O 1
ATOM 1798 N N . LEU A 1 248 ? 32.344 25.375 7.312 1 55.06 248 LEU A N 1
ATOM 1799 C CA . LEU A 1 248 ? 32.969 26.672 7.562 1 55.06 248 LEU A CA 1
ATOM 1800 C C . LEU A 1 248 ? 33.406 26.781 9.008 1 55.06 248 LEU A C 1
ATOM 1802 O O . LEU A 1 248 ? 34.469 27.375 9.289 1 55.06 248 LEU A O 1
ATOM 1806 N N . VAL A 1 249 ? 32.719 26.125 9.82 1 59.75 249 VAL A N 1
ATOM 1807 C CA . VAL A 1 249 ? 33.094 26.188 11.227 1 59.75 249 VAL A CA 1
ATOM 1808 C C . VAL A 1 249 ? 34.281 25.281 11.484 1 59.75 249 VAL A C 1
ATOM 1810 O O . VAL A 1 249 ? 35.094 25.531 12.391 1 59.75 249 VAL A O 1
ATOM 1813 N N . LEU A 1 250 ? 34.344 24.219 10.812 1 56.41 250 LEU A N 1
ATOM 1814 C CA . LEU A 1 250 ? 35.438 23.297 11.008 1 56.41 250 LEU A CA 1
ATOM 1815 C C . LEU A 1 250 ? 36.719 23.828 10.359 1 56.41 250 LEU A C 1
ATOM 1817 O O . LEU A 1 250 ? 37.812 23.281 10.57 1 56.41 250 LEU A O 1
ATOM 1821 N N . GLN A 1 251 ? 36.594 24.828 9.633 1 45.91 251 GLN A N 1
ATOM 1822 C CA . GLN A 1 251 ? 37.844 25.469 9.156 1 45.91 251 GLN A CA 1
ATOM 1823 C C . GLN A 1 251 ? 38.312 26.547 10.125 1 45.91 251 GLN A C 1
ATOM 1825 O O . GLN A 1 251 ? 37.5 27.281 10.695 1 45.91 251 GLN A O 1
ATOM 1830 N N . MET B 1 1 ? 5.09 -59.344 54.5 1 31.69 1 MET B N 1
ATOM 1831 C CA . MET B 1 1 ? 5.078 -57.875 54.5 1 31.69 1 MET B CA 1
ATOM 1832 C C . MET B 1 1 ? 5.758 -57.312 53.25 1 31.69 1 MET B C 1
ATOM 1834 O O . MET B 1 1 ? 6.98 -57.406 53.125 1 31.69 1 MET B O 1
ATOM 1838 N N . THR B 1 2 ? 5.078 -57.5 52.062 1 32 2 THR B N 1
ATOM 1839 C CA . THR B 1 2 ? 5.449 -57.219 50.688 1 32 2 THR B CA 1
ATOM 1840 C C . THR B 1 2 ? 5.559 -55.719 50.469 1 32 2 THR B C 1
ATOM 1842 O O . THR B 1 2 ? 4.609 -54.969 50.719 1 32 2 THR B O 1
ATOM 1845 N N . ALA B 1 3 ? 6.805 -55.156 50.688 1 38.31 3 ALA B N 1
ATOM 1846 C CA . ALA B 1 3 ? 7.141 -53.75 50.469 1 38.31 3 ALA B CA 1
ATOM 1847 C C . ALA B 1 3 ? 6.844 -53.344 49.031 1 38.31 3 ALA B C 1
ATOM 1849 O O . ALA B 1 3 ? 7.281 -54 48.094 1 38.31 3 ALA B O 1
ATOM 1850 N N . PHE B 1 4 ? 5.652 -52.719 48.812 1 39.12 4 PHE B N 1
ATOM 1851 C CA . PHE B 1 4 ? 5.262 -52.188 47.5 1 39.12 4 PHE B CA 1
ATOM 1852 C C . PHE B 1 4 ? 6.289 -51.188 47 1 39.12 4 PHE B C 1
ATOM 1854 O O . PHE B 1 4 ? 6.738 -50.312 47.75 1 39.12 4 PHE B O 1
ATOM 1861 N N . PRO B 1 5 ? 7.078 -51.5 46 1 42.34 5 PRO B N 1
ATOM 1862 C CA . PRO B 1 5 ? 8.023 -50.531 45.469 1 42.34 5 PRO B CA 1
ATOM 1863 C C . PRO B 1 5 ? 7.352 -49.219 45.062 1 42.34 5 PRO B C 1
ATOM 1865 O O . PRO B 1 5 ? 6.168 -49.188 44.719 1 42.34 5 PRO B O 1
ATOM 1868 N N . SER B 1 6 ? 7.598 -48.125 45.812 1 39.25 6 SER B N 1
ATOM 1869 C CA . SER B 1 6 ? 7.172 -46.781 45.5 1 39.25 6 SER B CA 1
ATOM 1870 C C . SER B 1 6 ? 7.543 -46.375 44.094 1 39.25 6 SER B C 1
ATOM 1872 O O . SER B 1 6 ? 8.703 -46.469 43.688 1 39.25 6 SER B O 1
ATOM 1874 N N . ARG B 1 7 ? 6.66 -46.5 43.094 1 39.91 7 ARG B N 1
ATOM 1875 C CA . ARG B 1 7 ? 6.82 -45.969 41.719 1 39.91 7 ARG B CA 1
ATOM 1876 C C . ARG B 1 7 ? 7.164 -44.5 41.719 1 39.91 7 ARG B C 1
ATOM 1878 O O . ARG B 1 7 ? 6.41 -43.688 42.25 1 39.91 7 ARG B O 1
ATOM 1885 N N . ALA B 1 8 ? 8.438 -44.125 41.812 1 40.41 8 ALA B N 1
ATOM 1886 C CA . ALA B 1 8 ? 8.82 -42.719 41.562 1 40.41 8 ALA B CA 1
ATOM 1887 C C . ALA B 1 8 ? 8.219 -42.219 40.25 1 40.41 8 ALA B C 1
ATOM 1889 O O . ALA B 1 8 ? 8.391 -42.812 39.188 1 40.41 8 ALA B O 1
ATOM 1890 N N . ALA B 1 9 ? 7.051 -41.531 40.344 1 42.12 9 ALA B N 1
ATOM 1891 C CA . ALA B 1 9 ? 6.48 -40.844 39.188 1 42.12 9 ALA B CA 1
ATOM 1892 C C . ALA B 1 9 ? 7.48 -39.844 38.594 1 42.12 9 ALA B C 1
ATOM 1894 O O . ALA B 1 9 ? 7.953 -38.938 39.312 1 42.12 9 ALA B O 1
ATOM 1895 N N . VAL B 1 10 ? 8.281 -40.281 37.656 1 40.34 10 VAL B N 1
ATOM 1896 C CA . VAL B 1 10 ? 9.078 -39.312 36.875 1 40.34 10 VAL B CA 1
ATOM 1897 C C . VAL B 1 10 ? 8.156 -38.281 36.25 1 40.34 10 VAL B C 1
ATOM 1899 O O . VAL B 1 10 ? 7.266 -38.594 35.469 1 40.34 10 VAL B O 1
ATOM 1902 N N . VAL B 1 11 ? 7.965 -37.156 36.938 1 40.34 11 VAL B N 1
ATOM 1903 C CA . VAL B 1 11 ? 7.34 -36 36.312 1 40.34 11 VAL B CA 1
ATOM 1904 C C . VAL B 1 11 ? 8.117 -35.625 35.062 1 40.34 11 VAL B C 1
ATOM 1906 O O . VAL B 1 11 ? 9.289 -35.219 35.156 1 40.34 11 VAL B O 1
ATOM 1909 N N . ALA B 1 12 ? 7.691 -36.125 33.938 1 39 12 ALA B N 1
ATOM 1910 C CA . ALA B 1 12 ? 8.195 -35.562 32.656 1 39 12 ALA B CA 1
ATOM 1911 C C . ALA B 1 12 ? 7.945 -34.062 32.594 1 39 12 ALA B C 1
ATOM 1913 O O . ALA B 1 12 ? 6.793 -33.625 32.562 1 39 12 ALA B O 1
ATOM 1914 N N . LEU B 1 13 ? 8.875 -33.281 33.062 1 38.09 13 LEU B N 1
ATOM 1915 C CA . LEU B 1 13 ? 8.82 -31.844 32.719 1 38.09 13 LEU B CA 1
ATOM 1916 C C . LEU B 1 13 ? 8.656 -31.641 31.219 1 38.09 13 LEU B C 1
ATOM 1918 O O . LEU B 1 13 ? 9.555 -32 30.453 1 38.09 13 LEU B O 1
ATOM 1922 N N . SER B 1 14 ? 7.469 -31.625 30.781 1 35.34 14 SER B N 1
ATOM 1923 C CA . SER B 1 14 ? 7.27 -31.141 29.422 1 35.34 14 SER B CA 1
ATOM 1924 C C . SER B 1 14 ? 7.984 -29.812 29.188 1 35.34 14 SER B C 1
ATOM 1926 O O . SER B 1 14 ? 7.641 -28.797 29.828 1 35.34 14 SER B O 1
ATOM 1928 N N . LEU B 1 15 ? 9.211 -29.844 28.797 1 35.47 15 LEU B N 1
ATOM 1929 C CA . LEU B 1 15 ? 9.797 -28.625 28.266 1 35.47 15 LEU B CA 1
ATOM 1930 C C . LEU B 1 15 ? 8.844 -27.938 27.281 1 35.47 15 LEU B C 1
ATOM 1932 O O . LEU B 1 15 ? 8.523 -28.5 26.234 1 35.47 15 LEU B O 1
ATOM 1936 N N . ILE B 1 16 ? 7.973 -27.188 27.797 1 37.28 16 ILE B N 1
ATOM 1937 C CA . ILE B 1 16 ? 7.266 -26.266 26.922 1 37.28 16 ILE B CA 1
ATOM 1938 C C . ILE B 1 16 ? 8.242 -25.641 25.922 1 37.28 16 ILE B C 1
ATOM 1940 O O . ILE B 1 16 ? 9.164 -24.922 26.312 1 37.28 16 ILE B O 1
ATOM 1944 N N . ALA B 1 17 ? 8.539 -26.391 24.812 1 36.88 17 ALA B N 1
ATOM 1945 C CA . ALA B 1 17 ? 9.234 -25.734 23.719 1 36.88 17 ALA B CA 1
ATOM 1946 C C . ALA B 1 17 ? 8.797 -24.266 23.594 1 36.88 17 ALA B C 1
ATOM 1948 O O . ALA B 1 17 ? 7.594 -23.984 23.531 1 36.88 17 ALA B O 1
ATOM 1949 N N . GLY B 1 18 ? 9.477 -23.344 24.172 1 38.34 18 GLY B N 1
ATOM 1950 C CA . GLY B 1 18 ? 9.273 -21.906 23.969 1 38.34 18 GLY B CA 1
ATOM 1951 C C . GLY B 1 18 ? 8.859 -21.562 22.562 1 38.34 18 GLY B C 1
ATOM 1952 O O . GLY B 1 18 ? 8.984 -22.375 21.641 1 38.34 18 GLY B O 1
ATOM 1953 N N . PRO B 1 19 ? 8.109 -20.547 22.391 1 41.31 19 PRO B N 1
ATOM 1954 C CA . PRO B 1 19 ? 7.699 -20.156 21.047 1 41.31 19 PRO B CA 1
ATOM 1955 C C . PRO B 1 19 ? 8.852 -20.156 20.047 1 41.31 19 PRO B C 1
ATOM 1957 O O . PRO B 1 19 ? 9.992 -19.844 20.406 1 41.31 19 PRO B O 1
ATOM 1960 N N . ALA B 1 20 ? 8.984 -21.109 19.156 1 39.34 20 ALA B N 1
ATOM 1961 C CA . ALA B 1 20 ? 9.984 -21.25 18.094 1 39.34 20 ALA B CA 1
ATOM 1962 C C . ALA B 1 20 ? 10.43 -19.891 17.578 1 39.34 20 ALA B C 1
ATOM 1964 O O . ALA B 1 20 ? 9.602 -19.062 17.156 1 39.34 20 ALA B O 1
ATOM 1965 N N . ALA B 1 21 ? 11.547 -19.344 18.047 1 42.28 21 ALA B N 1
ATOM 1966 C CA . ALA B 1 21 ? 12.266 -18.219 17.453 1 42.28 21 ALA B CA 1
ATOM 1967 C C . ALA B 1 21 ? 12.406 -18.406 15.938 1 42.28 21 ALA B C 1
ATOM 1969 O O . ALA B 1 21 ? 13.062 -19.344 15.484 1 42.28 21 ALA B O 1
ATOM 1970 N N . ALA B 1 22 ? 11.383 -18.312 15.07 1 45.84 22 ALA B N 1
ATOM 1971 C CA . ALA B 1 22 ? 11.547 -18.438 13.625 1 45.84 22 ALA B CA 1
ATOM 1972 C C . ALA B 1 22 ? 12.586 -17.453 13.094 1 45.84 22 ALA B C 1
ATOM 1974 O O . ALA B 1 22 ? 12.531 -16.266 13.391 1 45.84 22 ALA B O 1
ATOM 1975 N N . GLU B 1 23 ? 13.844 -17.656 13.109 1 47.97 23 GLU B N 1
ATOM 1976 C CA . GLU B 1 23 ? 14.719 -16.844 12.273 1 47.97 23 GLU B CA 1
ATOM 1977 C C . GLU B 1 23 ? 14.133 -16.656 10.875 1 47.97 23 GLU B C 1
ATOM 1979 O O . GLU B 1 23 ? 14.086 -17.609 10.086 1 47.97 23 GLU B O 1
ATOM 1984 N N . GLY B 1 24 ? 13.125 -15.93 10.664 1 52.69 24 GLY B N 1
ATOM 1985 C CA . GLY B 1 24 ? 12.531 -16 9.336 1 52.69 24 GLY B CA 1
ATOM 1986 C C . GLY B 1 24 ? 13.453 -15.484 8.25 1 52.69 24 GLY B C 1
ATOM 1987 O O . GLY B 1 24 ? 14.32 -14.648 8.5 1 52.69 24 GLY B O 1
ATOM 1988 N N . PRO B 1 25 ? 13.734 -16.219 7.18 1 60.97 25 PRO B N 1
ATOM 1989 C CA . PRO B 1 25 ? 14.539 -15.828 6.02 1 60.97 25 PRO B CA 1
ATOM 1990 C C . PRO B 1 25 ? 14.156 -14.461 5.461 1 60.97 25 PRO B C 1
ATOM 1992 O O . PRO B 1 25 ? 12.969 -14.164 5.312 1 60.97 25 PRO B O 1
ATOM 1995 N N . SER B 1 26 ? 15.094 -13.344 5.711 1 78.44 26 SER B N 1
ATOM 1996 C CA . SER B 1 26 ? 14.859 -12.023 5.141 1 78.44 26 SER B CA 1
ATOM 1997 C C . SER B 1 26 ? 15.516 -11.883 3.773 1 78.44 26 SER B C 1
ATOM 1999 O O . SER B 1 26 ? 16.578 -12.469 3.525 1 78.44 26 SER B O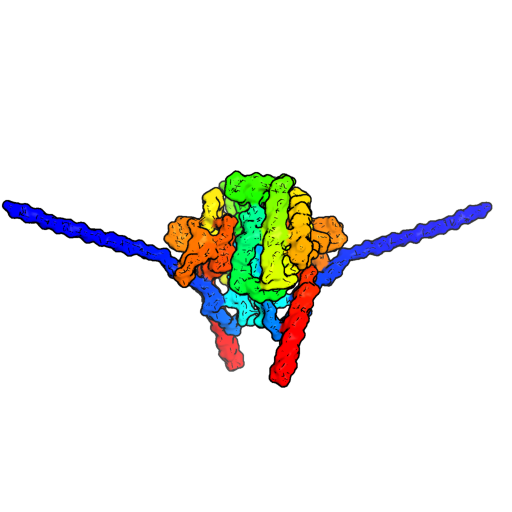 1
ATOM 2001 N N . LEU B 1 27 ? 14.828 -11.328 2.818 1 88.44 27 LEU B N 1
ATOM 2002 C CA . LEU B 1 27 ? 15.336 -11.086 1.473 1 88.44 27 LEU B CA 1
ATOM 2003 C C . LEU B 1 27 ? 16.625 -10.273 1.517 1 88.44 27 LEU B C 1
ATOM 2005 O O . LEU B 1 27 ? 17.484 -10.414 0.642 1 88.44 27 LEU B O 1
ATOM 2009 N N . GLY B 1 28 ? 16.812 -9.508 2.49 1 80.81 28 GLY B N 1
ATOM 2010 C CA . GLY B 1 28 ? 17.953 -8.609 2.578 1 80.81 28 GLY B CA 1
ATOM 2011 C C . GLY B 1 28 ? 19.266 -9.344 2.717 1 80.81 28 GLY B C 1
ATOM 2012 O O . GLY B 1 28 ? 20.328 -8.797 2.395 1 80.81 28 GLY B O 1
ATOM 2013 N N . ALA B 1 29 ? 19.234 -10.562 3.084 1 83.81 29 ALA B N 1
ATOM 2014 C CA . ALA B 1 29 ? 20.453 -11.336 3.35 1 83.81 29 ALA B CA 1
ATOM 2015 C C . ALA B 1 29 ? 21 -11.961 2.068 1 83.81 29 ALA B C 1
ATOM 2017 O O . ALA B 1 29 ? 22.125 -12.453 2.041 1 83.81 29 ALA B O 1
ATOM 2018 N N . ILE B 1 30 ? 20.297 -11.914 0.979 1 89.25 30 ILE B N 1
ATOM 2019 C CA . ILE B 1 30 ? 2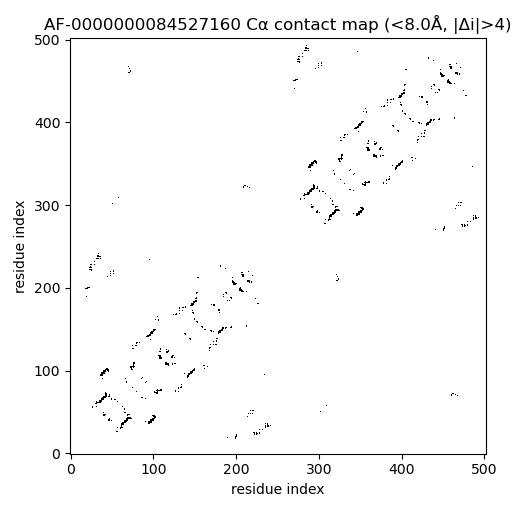0.656 -12.586 -0.263 1 89.25 30 ILE B CA 1
ATOM 2020 C C . ILE B 1 30 ? 21.781 -11.805 -0.958 1 89.25 30 ILE B C 1
ATOM 2022 O O . ILE B 1 30 ? 22.594 -12.391 -1.672 1 89.25 30 ILE B O 1
ATOM 2026 N N . GLY B 1 31 ? 21.938 -10.555 -0.75 1 89 31 GLY B N 1
ATOM 2027 C CA . GLY B 1 31 ? 22.875 -9.734 -1.489 1 89 31 GLY B CA 1
ATOM 2028 C C . GLY B 1 31 ? 22.375 -9.32 -2.855 1 89 31 GLY B C 1
ATOM 2029 O O . GLY B 1 31 ? 21.188 -9.516 -3.168 1 89 31 GLY B O 1
ATOM 2030 N N . CYS B 1 32 ? 23.328 -8.695 -3.705 1 92.94 32 CYS B N 1
ATOM 2031 C CA . CYS B 1 32 ? 22.938 -8.195 -5.02 1 92.94 32 CYS B CA 1
ATOM 2032 C C . CYS B 1 32 ? 23.406 -9.133 -6.121 1 92.94 32 CYS B C 1
ATOM 2034 O O . CYS B 1 32 ? 24.484 -9.719 -6.027 1 92.94 32 CYS B O 1
ATOM 2036 N N . PRO B 1 33 ? 22.609 -9.328 -7.164 1 93.75 33 PRO B N 1
ATOM 2037 C CA . PRO B 1 33 ? 23.062 -10.102 -8.32 1 93.75 33 PRO B CA 1
ATOM 2038 C C . PRO B 1 33 ? 24.109 -9.359 -9.148 1 93.75 33 PRO B C 1
ATOM 2040 O O . PRO B 1 33 ? 24.172 -8.125 -9.109 1 93.75 33 PRO B O 1
ATOM 2043 N N . ALA B 1 34 ? 24.875 -10.211 -9.867 1 89.94 34 ALA B N 1
ATOM 2044 C CA . ALA B 1 34 ? 25.922 -9.641 -10.695 1 89.94 34 ALA B CA 1
ATOM 2045 C C . ALA B 1 34 ? 25.344 -8.922 -11.906 1 89.94 34 ALA B C 1
ATOM 2047 O O . ALA B 1 34 ? 25.859 -7.883 -12.328 1 89.94 34 ALA B O 1
ATOM 2048 N N . GLU B 1 35 ? 24.25 -9.516 -12.414 1 93.69 35 GLU B N 1
ATOM 2049 C CA . GLU B 1 35 ? 23.594 -8.953 -13.594 1 93.69 35 GLU B CA 1
ATOM 2050 C C . GLU B 1 35 ? 22.25 -8.344 -13.242 1 93.69 35 GLU B C 1
ATOM 2052 O O . GLU B 1 35 ? 21.672 -8.656 -12.195 1 93.69 35 GLU B O 1
ATOM 2057 N N . ALA B 1 36 ? 21.766 -7.559 -14.164 1 95.19 36 ALA B N 1
ATOM 2058 C CA . ALA B 1 36 ? 20.5 -6.859 -13.938 1 95.19 36 ALA B CA 1
ATOM 2059 C C . ALA B 1 36 ? 19.328 -7.84 -13.883 1 95.19 36 ALA B C 1
ATOM 2061 O O . ALA B 1 36 ? 19.234 -8.75 -14.711 1 95.19 36 ALA B O 1
ATOM 2062 N N . VAL B 1 37 ? 18.547 -7.703 -12.891 1 96.81 37 VAL B N 1
ATOM 2063 C CA . VAL B 1 37 ? 17.344 -8.523 -12.719 1 96.81 37 VAL B CA 1
ATOM 2064 C C . VAL B 1 37 ? 16.141 -7.621 -12.461 1 96.81 37 VAL B C 1
ATOM 2066 O O . VAL B 1 37 ? 16.234 -6.625 -11.742 1 96.81 37 VAL B O 1
ATOM 2069 N N . THR B 1 38 ? 14.961 -7.992 -13.141 1 97.75 38 THR B N 1
ATOM 2070 C CA . THR B 1 38 ? 13.703 -7.297 -12.906 1 97.75 38 THR B CA 1
ATOM 2071 C C . THR B 1 38 ? 12.695 -8.227 -12.234 1 97.75 38 THR B C 1
ATOM 2073 O O . THR B 1 38 ? 12.367 -9.281 -12.773 1 97.75 38 THR B O 1
ATOM 2076 N N . ILE B 1 39 ? 12.227 -7.809 -11.039 1 98.31 39 ILE B N 1
ATOM 2077 C CA . ILE B 1 39 ? 11.18 -8.516 -10.305 1 98.31 39 ILE B CA 1
ATOM 2078 C C . ILE B 1 39 ? 9.883 -7.707 -10.352 1 98.31 39 ILE B C 1
ATOM 2080 O O . ILE B 1 39 ? 9.867 -6.527 -9.992 1 98.31 39 ILE B O 1
ATOM 2084 N N . ALA B 1 40 ? 8.82 -8.312 -10.828 1 98.69 40 ALA B N 1
ATOM 2085 C CA . ALA B 1 40 ? 7.512 -7.668 -10.828 1 98.69 40 ALA B CA 1
ATOM 2086 C C . ALA B 1 40 ? 6.613 -8.25 -9.742 1 98.69 40 ALA B C 1
ATOM 2088 O O . ALA B 1 40 ? 6.461 -9.469 -9.641 1 98.69 40 ALA B O 1
ATOM 2089 N N . VAL B 1 41 ? 6.082 -7.375 -8.883 1 98.69 41 VAL B N 1
ATOM 2090 C CA . VAL B 1 41 ? 5.082 -7.785 -7.902 1 98.69 41 VAL B CA 1
ATOM 2091 C C . VAL B 1 41 ? 3.693 -7.352 -8.367 1 98.69 41 VAL B C 1
ATOM 2093 O O . VAL B 1 41 ? 3.438 -6.156 -8.547 1 98.69 41 VAL B O 1
ATOM 2096 N N . LEU B 1 42 ? 2.855 -8.336 -8.562 1 98.75 42 LEU B N 1
ATOM 2097 C CA . LEU B 1 42 ? 1.535 -8.117 -9.141 1 98.75 42 LEU B CA 1
ATOM 2098 C C . LEU B 1 42 ? 0.437 -8.516 -8.156 1 98.75 42 LEU B C 1
ATOM 2100 O O . LEU B 1 42 ? 0.488 -9.594 -7.566 1 98.75 42 LEU B O 1
ATOM 2104 N N . GLY B 1 43 ? -0.501 -7.594 -7.977 1 98.44 43 GLY B N 1
ATOM 2105 C CA . GLY B 1 43 ? -1.649 -8.023 -7.195 1 98.44 43 GLY B CA 1
ATOM 2106 C C . GLY B 1 43 ? -2.318 -6.891 -6.441 1 98.44 43 GLY B C 1
ATOM 2107 O O . GLY B 1 43 ? -2.359 -5.758 -6.926 1 98.44 43 GLY B O 1
ATOM 2108 N N . ASP B 1 44 ? -2.971 -7.254 -5.34 1 96.81 44 ASP B N 1
ATOM 2109 C CA . ASP B 1 44 ? -3.807 -6.285 -4.637 1 96.81 44 ASP B CA 1
ATOM 2110 C C . ASP B 1 44 ? -3.055 -5.664 -3.463 1 96.81 44 ASP B C 1
ATOM 2112 O O . ASP B 1 44 ? -1.856 -5.387 -3.562 1 96.81 44 ASP B O 1
ATOM 2116 N N . SER B 1 45 ? -3.725 -5.309 -2.42 1 96.38 45 SER B N 1
ATOM 2117 C CA . SER B 1 45 ? -3.082 -4.625 -1.302 1 96.38 45 SER B CA 1
ATOM 2118 C C . SER B 1 45 ? -2.064 -5.527 -0.613 1 96.38 45 SER B C 1
ATOM 2120 O O . SER B 1 45 ? -1.062 -5.051 -0.081 1 96.38 45 SER B O 1
ATOM 2122 N N . LEU B 1 46 ? -2.342 -6.809 -0.567 1 97.62 46 LEU B N 1
ATOM 2123 C CA . LEU B 1 46 ? -1.37 -7.727 0.016 1 97.62 46 LEU B CA 1
ATOM 2124 C C . LEU B 1 46 ? -0.069 -7.719 -0.779 1 97.62 46 LEU B C 1
ATOM 2126 O O . LEU B 1 46 ? 1.018 -7.672 -0.199 1 97.62 46 LEU B O 1
ATOM 2130 N N . ALA B 1 47 ? -0.219 -7.715 -2.082 1 98.38 47 ALA B N 1
ATOM 2131 C CA . ALA B 1 47 ? 0.956 -7.641 -2.947 1 98.38 47 ALA B CA 1
ATOM 2132 C C . ALA B 1 47 ? 1.682 -6.309 -2.777 1 98.38 47 ALA B C 1
ATOM 2134 O O . ALA B 1 47 ? 2.908 -6.246 -2.879 1 98.38 47 ALA B O 1
ATOM 2135 N N . ASP B 1 48 ? 0.9 -5.297 -2.557 1 96.38 48 ASP B N 1
ATOM 2136 C CA . ASP B 1 48 ? 1.502 -3.98 -2.377 1 96.38 48 ASP B CA 1
ATOM 2137 C C . ASP B 1 48 ? 2.43 -3.963 -1.164 1 96.38 48 ASP B C 1
ATOM 2139 O O . ASP B 1 48 ? 3.529 -3.408 -1.226 1 96.38 48 ASP B O 1
ATOM 2143 N N . GLY B 1 49 ? 1.965 -4.5 -0.085 1 95.94 49 GLY B N 1
ATOM 2144 C CA . GLY B 1 49 ? 2.83 -4.656 1.073 1 95.94 49 GLY B CA 1
ATOM 2145 C C . GLY B 1 49 ? 4.059 -5.504 0.79 1 95.94 49 GLY B C 1
ATOM 2146 O O . GLY B 1 49 ? 5.156 -5.184 1.244 1 95.94 49 GLY B O 1
ATOM 2147 N N . LEU B 1 50 ? 3.824 -6.551 0.058 1 97.19 50 LEU B N 1
ATOM 2148 C CA . LEU B 1 50 ? 4.93 -7.422 -0.329 1 97.19 50 LEU B CA 1
ATOM 2149 C C . LEU B 1 50 ? 5.949 -6.664 -1.171 1 97.19 50 LEU B C 1
ATOM 2151 O O . LEU B 1 50 ? 7.156 -6.812 -0.972 1 97.19 50 LEU B O 1
ATOM 2155 N N . TRP B 1 51 ? 5.496 -5.879 -2.09 1 97.44 51 TRP B N 1
ATOM 2156 C CA . TRP B 1 51 ? 6.375 -5.047 -2.902 1 97.44 51 TRP B CA 1
ATOM 2157 C C . TRP B 1 51 ? 7.262 -4.172 -2.025 1 97.44 51 TRP B C 1
ATOM 2159 O O . TRP B 1 51 ? 8.461 -4.031 -2.285 1 97.44 51 TRP B O 1
ATOM 2169 N N . GLY B 1 52 ? 6.633 -3.57 -1.063 1 94.25 52 GLY B N 1
ATOM 2170 C CA . GLY B 1 52 ? 7.418 -2.756 -0.149 1 94.25 52 GLY B CA 1
ATOM 2171 C C . GLY B 1 52 ? 8.586 -3.502 0.465 1 94.25 52 GLY B C 1
ATOM 2172 O O . GLY B 1 52 ? 9.672 -2.941 0.621 1 94.25 52 GLY B O 1
ATOM 2173 N N . SER B 1 53 ? 8.398 -4.723 0.838 1 94.62 53 SER B N 1
ATOM 2174 C CA . SER B 1 53 ? 9.461 -5.547 1.408 1 94.62 53 SER B CA 1
ATOM 2175 C C . SER B 1 53 ? 10.578 -5.793 0.395 1 94.62 53 SER B C 1
ATOM 2177 O O . SER B 1 53 ? 11.758 -5.648 0.715 1 94.62 53 SER B O 1
ATOM 2179 N N . PHE B 1 54 ? 10.18 -6.137 -0.853 1 96.44 54 PHE B N 1
ATOM 2180 C CA . PHE B 1 54 ? 11.156 -6.352 -1.912 1 96.44 54 PHE B CA 1
ATOM 2181 C C . PHE B 1 54 ? 11.961 -5.082 -2.174 1 96.44 54 PHE B C 1
ATOM 2183 O O . PHE B 1 54 ? 13.188 -5.129 -2.273 1 96.44 54 PHE B O 1
ATOM 2190 N N . PHE B 1 55 ? 11.25 -4.047 -2.238 1 93.38 55 PHE B N 1
ATOM 2191 C CA . PHE B 1 55 ? 11.867 -2.773 -2.584 1 93.38 55 PHE B CA 1
ATOM 2192 C C . PHE B 1 55 ? 12.875 -2.357 -1.517 1 93.38 55 PHE B C 1
ATOM 2194 O O . PHE B 1 55 ? 14 -1.965 -1.835 1 93.38 55 PHE B O 1
ATOM 2201 N N . ARG B 1 56 ? 12.523 -2.496 -0.289 1 90.69 56 ARG B N 1
ATOM 2202 C CA . ARG B 1 56 ? 13.438 -2.156 0.796 1 90.69 56 ARG B CA 1
ATOM 2203 C C . ARG B 1 56 ? 14.648 -3.092 0.806 1 90.69 56 ARG B C 1
ATOM 2205 O O . ARG B 1 56 ? 15.781 -2.648 1.008 1 90.69 56 ARG B O 1
ATOM 2212 N N . ALA B 1 57 ? 14.43 -4.336 0.562 1 93.31 57 ALA B N 1
ATOM 2213 C CA . ALA B 1 57 ? 15.492 -5.34 0.626 1 93.31 57 ALA B CA 1
ATOM 2214 C C . ALA B 1 57 ? 16.562 -5.078 -0.434 1 93.31 57 ALA B C 1
ATOM 2216 O O . ALA B 1 57 ? 17.734 -5.352 -0.214 1 93.31 57 ALA B O 1
ATOM 2217 N N . PHE B 1 58 ? 16.094 -4.438 -1.564 1 93.69 58 PHE B N 1
ATOM 2218 C CA . PHE B 1 58 ? 17.031 -4.363 -2.678 1 93.69 58 PHE B CA 1
ATOM 2219 C C . PHE B 1 58 ? 17.281 -2.916 -3.09 1 93.69 58 PHE B C 1
ATOM 2221 O O . PHE B 1 58 ? 17.766 -2.65 -4.188 1 93.69 58 PHE B O 1
ATOM 2228 N N . ALA B 1 59 ? 16.922 -2.012 -2.238 1 86.75 59 ALA B N 1
ATOM 2229 C CA . ALA B 1 59 ? 17.047 -0.582 -2.51 1 86.75 59 ALA B CA 1
ATOM 2230 C C . ALA B 1 59 ? 18.5 -0.207 -2.816 1 86.75 59 ALA B C 1
ATOM 2232 O O . ALA B 1 59 ? 18.75 0.696 -3.615 1 86.75 59 ALA B O 1
ATOM 2233 N N . ALA B 1 60 ? 19.453 -1.018 -2.275 1 85.94 60 ALA B N 1
ATOM 2234 C CA . ALA B 1 60 ? 20.875 -0.69 -2.422 1 85.94 60 ALA B CA 1
ATOM 2235 C C . ALA B 1 60 ? 21.484 -1.453 -3.588 1 85.94 60 ALA B C 1
ATOM 2237 O O . ALA B 1 60 ? 22.688 -1.324 -3.854 1 85.94 60 ALA B O 1
ATOM 2238 N N . CYS B 1 61 ? 20.672 -2.266 -4.242 1 91.5 61 CYS B N 1
ATOM 2239 C CA . CYS B 1 61 ? 21.156 -3.031 -5.387 1 91.5 61 CYS B CA 1
ATOM 2240 C C . CYS B 1 61 ? 20.828 -2.326 -6.695 1 91.5 61 CYS B C 1
ATOM 2242 O O . CYS B 1 61 ? 19.703 -2.412 -7.184 1 91.5 61 CYS B O 1
ATOM 2244 N N . PRO B 1 62 ? 21.812 -1.72 -7.352 1 90 62 PRO B N 1
ATOM 2245 C CA . PRO B 1 62 ? 21.516 -1.042 -8.617 1 90 62 PRO B CA 1
ATOM 2246 C C . PRO B 1 62 ? 21.125 -2.012 -9.727 1 90 62 PRO B C 1
ATOM 2248 O O . PRO B 1 62 ? 20.531 -1.603 -10.727 1 90 62 PRO B O 1
ATOM 2251 N N . THR B 1 63 ? 21.406 -3.318 -9.5 1 94.44 63 THR B N 1
ATOM 2252 C CA . THR B 1 63 ? 21.156 -4.316 -10.539 1 94.44 63 THR B CA 1
ATOM 2253 C C . THR B 1 63 ? 19.766 -4.938 -10.359 1 94.44 63 THR B C 1
ATOM 2255 O O . THR B 1 63 ? 19.375 -5.82 -11.125 1 94.44 63 THR B O 1
ATOM 2258 N N . VAL B 1 64 ? 19.047 -4.488 -9.375 1 95.69 64 VAL B N 1
ATOM 2259 C CA . VAL B 1 64 ? 17.719 -5.066 -9.148 1 95.69 64 VAL B CA 1
ATOM 2260 C C . VAL B 1 64 ? 16.656 -3.996 -9.328 1 95.69 64 VAL B C 1
ATOM 2262 O O . VAL B 1 64 ? 16.688 -2.957 -8.664 1 95.69 64 VAL B O 1
ATOM 2265 N N . ASP B 1 65 ? 15.75 -4.219 -10.266 1 95.5 65 ASP B N 1
ATOM 2266 C CA . ASP B 1 65 ? 14.547 -3.398 -10.414 1 95.5 65 ASP B CA 1
ATOM 2267 C C . ASP B 1 65 ? 13.312 -4.137 -9.898 1 95.5 65 ASP B C 1
ATOM 2269 O O . ASP B 1 65 ? 13.055 -5.277 -10.289 1 95.5 65 ASP B O 1
ATOM 2273 N N . VAL B 1 66 ? 12.633 -3.498 -8.961 1 97 66 VAL B N 1
ATOM 2274 C CA . VAL B 1 66 ? 11.398 -4.074 -8.43 1 97 66 VAL B CA 1
ATOM 2275 C C . VAL B 1 66 ? 10.195 -3.258 -8.906 1 97 66 VAL B C 1
ATOM 2277 O O . VAL B 1 66 ? 9.984 -2.131 -8.445 1 97 66 VAL B O 1
ATOM 2280 N N . LEU B 1 67 ? 9.383 -3.873 -9.789 1 96.69 67 LEU B N 1
ATOM 2281 C CA . LEU B 1 67 ? 8.227 -3.182 -10.359 1 96.69 67 LEU B CA 1
ATOM 2282 C C . LEU B 1 67 ? 7.008 -3.318 -9.461 1 96.69 67 LEU B C 1
ATOM 2284 O O . LEU B 1 67 ? 6.703 -4.414 -8.984 1 96.69 67 LEU B O 1
ATOM 2288 N N . ARG B 1 68 ? 6.363 -2.16 -9.188 1 95.62 68 ARG B N 1
ATOM 2289 C CA . ARG B 1 68 ? 5.113 -2.1 -8.438 1 95.62 68 ARG B CA 1
ATOM 2290 C C . ARG B 1 68 ? 3.908 -2.197 -9.367 1 95.62 68 ARG B C 1
ATOM 2292 O O . ARG B 1 68 ? 3.416 -1.182 -9.867 1 95.62 68 ARG B O 1
ATOM 2299 N N . LEU B 1 69 ? 3.432 -3.355 -9.547 1 97.12 69 LEU B N 1
ATOM 2300 C CA . LEU B 1 69 ? 2.285 -3.555 -10.422 1 97.12 69 LEU B CA 1
ATOM 2301 C C . LEU B 1 69 ? 1.053 -3.969 -9.633 1 97.12 69 LEU B C 1
ATOM 2303 O O . LEU B 1 69 ? 0.373 -4.934 -9.992 1 97.12 69 LEU B O 1
ATOM 2307 N N . THR B 1 70 ? 0.885 -3.232 -8.484 1 96.44 70 THR B N 1
ATOM 2308 C CA . THR B 1 70 ? -0.183 -3.568 -7.547 1 96.44 70 THR B CA 1
ATOM 2309 C C . THR B 1 70 ? -1.329 -2.564 -7.656 1 96.44 70 THR B C 1
ATOM 2311 O O . THR B 1 70 ? -1.123 -1.421 -8.062 1 96.44 70 THR B O 1
ATOM 2314 N N . THR B 1 71 ? -2.514 -3.062 -7.41 1 94.56 71 THR B N 1
ATOM 2315 C CA . THR B 1 71 ? -3.717 -2.242 -7.32 1 94.56 71 THR B CA 1
ATOM 2316 C C . THR B 1 71 ? -4.488 -2.551 -6.039 1 94.56 71 THR B C 1
ATOM 2318 O O . THR B 1 71 ? -5.105 -3.611 -5.918 1 94.56 71 THR B O 1
ATOM 2321 N N . VAL B 1 72 ? -4.488 -1.566 -5.145 1 92.31 72 VAL B N 1
ATOM 2322 C CA . VAL B 1 72 ? -5.152 -1.744 -3.857 1 92.31 72 VAL B CA 1
ATOM 2323 C C . VAL B 1 72 ? -6.66 -1.867 -4.066 1 92.31 72 VAL B C 1
ATOM 2325 O O . VAL B 1 72 ? -7.223 -1.236 -4.965 1 92.31 72 VAL B O 1
ATOM 2328 N N . SER B 1 73 ? -7.32 -2.65 -3.264 1 91.31 73 SER B N 1
ATOM 2329 C CA . SER B 1 73 ? -8.773 -2.822 -3.213 1 91.31 73 SER B CA 1
ATOM 2330 C C . SER B 1 73 ? -9.305 -3.41 -4.516 1 91.31 73 SER B C 1
ATOM 2332 O O . SER B 1 73 ? -10.414 -3.078 -4.945 1 91.31 73 SER B O 1
ATOM 2334 N N . ASP B 1 74 ? -8.445 -4.168 -5.195 1 94.94 74 ASP B N 1
ATOM 2335 C CA . ASP B 1 74 ? -8.844 -4.867 -6.414 1 94.94 74 ASP B CA 1
ATOM 2336 C C . ASP B 1 74 ? -8.594 -6.367 -6.293 1 94.94 74 ASP B C 1
ATOM 2338 O O . ASP B 1 74 ? -8.172 -6.848 -5.238 1 94.94 74 ASP B O 1
ATOM 2342 N N . GLY B 1 75 ? -8.938 -7.145 -7.34 1 97.62 75 GLY B N 1
ATOM 2343 C CA . GLY B 1 75 ? -8.766 -8.586 -7.418 1 97.62 75 GLY B CA 1
ATOM 2344 C C . GLY B 1 75 ? -9.312 -9.18 -8.703 1 97.62 75 GLY B C 1
ATOM 2345 O O . GLY B 1 75 ? -9.75 -8.453 -9.594 1 97.62 75 GLY B O 1
ATOM 2346 N N . LEU B 1 76 ? -9.297 -10.484 -8.734 1 98.19 76 LEU B N 1
ATOM 2347 C CA . LEU B 1 76 ? -9.719 -11.188 -9.938 1 98.19 76 LEU B CA 1
ATOM 2348 C C . LEU B 1 76 ? -11.242 -11.18 -10.062 1 98.19 76 LEU B C 1
ATOM 2350 O O . LEU B 1 76 ? -11.781 -11.438 -11.141 1 98.19 76 LEU B O 1
ATOM 2354 N N . ALA B 1 77 ? -11.914 -10.938 -8.93 1 97.88 77 ALA B N 1
ATOM 2355 C CA . ALA B 1 77 ? -13.375 -10.875 -9.008 1 97.88 77 ALA B CA 1
ATOM 2356 C C . ALA B 1 77 ? -13.828 -9.578 -9.672 1 97.88 77 ALA B C 1
ATOM 2358 O O . ALA B 1 77 ? -14.859 -9.547 -10.344 1 97.88 77 ALA B O 1
ATOM 2359 N N . LYS B 1 78 ? -13.078 -8.555 -9.453 1 95.19 78 LYS B N 1
ATOM 2360 C CA . LYS B 1 78 ? -13.445 -7.242 -9.969 1 95.19 78 LYS B CA 1
ATOM 2361 C C . LYS B 1 78 ? -12.844 -7.004 -11.352 1 95.19 78 LYS B C 1
ATOM 2363 O O . LYS B 1 78 ? -13.516 -6.48 -12.242 1 95.19 78 LYS B O 1
ATOM 2368 N N . SER B 1 79 ? -11.555 -7.289 -11.523 1 95.75 79 SER B N 1
ATOM 2369 C CA . SER B 1 79 ? -10.82 -7.129 -12.766 1 95.75 79 SER B CA 1
ATOM 2370 C C . SER B 1 79 ? -10.422 -8.484 -13.352 1 95.75 79 SER B C 1
ATOM 2372 O O . SER B 1 79 ? -9.906 -9.344 -12.648 1 95.75 79 SER B O 1
ATOM 2374 N N . ASP B 1 80 ? -10.68 -8.656 -14.609 1 96.25 80 ASP B N 1
ATOM 2375 C CA . ASP B 1 80 ? -10.422 -9.969 -15.195 1 96.25 80 ASP B CA 1
ATOM 2376 C C . ASP B 1 80 ? -8.945 -10.125 -15.555 1 96.25 80 ASP B C 1
ATOM 2378 O O . ASP B 1 80 ? -8.141 -9.219 -15.312 1 96.25 80 ASP B O 1
ATOM 2382 N N . ALA B 1 81 ? -8.617 -11.297 -16.109 1 98.06 81 ALA B N 1
ATOM 2383 C CA . ALA B 1 81 ? -7.234 -11.664 -16.391 1 98.06 81 ALA B CA 1
ATOM 2384 C C . ALA B 1 81 ? -6.602 -10.695 -17.375 1 98.06 81 ALA B C 1
ATOM 2386 O O . ALA B 1 81 ? -5.434 -10.328 -17.25 1 98.06 81 ALA B O 1
ATOM 2387 N N . SER B 1 82 ? -7.352 -10.258 -18.359 1 97.38 82 SER B N 1
ATOM 2388 C CA . SER B 1 82 ? -6.82 -9.352 -19.359 1 97.38 82 SER B CA 1
ATOM 2389 C C . SER B 1 82 ? -6.441 -8.008 -18.75 1 97.38 82 SER B C 1
ATOM 2391 O O . SER B 1 82 ? -5.445 -7.398 -19.141 1 97.38 82 SER B O 1
ATOM 2393 N N . ASP B 1 83 ? -7.25 -7.574 -17.859 1 95.88 83 ASP B N 1
ATOM 2394 C CA . ASP B 1 83 ? -6.945 -6.34 -17.141 1 95.88 83 ASP B CA 1
ATOM 2395 C C . ASP B 1 83 ? -5.621 -6.453 -16.391 1 95.88 83 ASP B C 1
ATOM 2397 O O . ASP B 1 83 ? -4.766 -5.566 -16.484 1 95.88 83 ASP B O 1
ATOM 2401 N N . TRP B 1 84 ? -5.434 -7.496 -15.656 1 97.81 84 TRP B N 1
ATOM 2402 C CA . TRP B 1 84 ? -4.23 -7.695 -14.859 1 97.81 84 TRP B CA 1
ATOM 2403 C C . TRP B 1 84 ? -3.008 -7.883 -15.75 1 97.81 84 TRP B C 1
ATOM 2405 O O . TRP B 1 84 ? -1.937 -7.344 -15.461 1 97.81 84 TRP B O 1
ATOM 2415 N N . LEU B 1 85 ? -3.15 -8.641 -16.828 1 98.38 85 LEU B N 1
ATOM 2416 C CA . LEU B 1 85 ? -2.045 -8.82 -17.75 1 98.38 85 LEU B CA 1
ATOM 2417 C C . LEU B 1 85 ? -1.663 -7.496 -18.406 1 98.38 85 LEU B C 1
ATOM 2419 O O . LEU B 1 85 ? -0.483 -7.238 -18.656 1 98.38 85 LEU B O 1
ATOM 2423 N N . GLY B 1 86 ? -2.617 -6.699 -18.656 1 96.31 86 GLY B N 1
ATOM 2424 C CA . GLY B 1 86 ? -2.359 -5.387 -19.219 1 96.31 86 GLY B CA 1
ATOM 2425 C C . GLY B 1 86 ? -1.527 -4.5 -18.312 1 96.31 86 GLY B C 1
ATOM 2426 O O . GLY B 1 86 ? -0.779 -3.643 -18.781 1 96.31 86 GLY B O 1
ATOM 2427 N N . ARG B 1 87 ? -1.562 -4.734 -17.047 1 94.62 87 ARG B N 1
ATOM 2428 C CA . ARG B 1 87 ? -0.854 -3.924 -16.062 1 94.62 87 ARG B CA 1
ATOM 2429 C C . ARG B 1 87 ? 0.643 -4.215 -16.094 1 94.62 87 ARG B C 1
ATOM 2431 O O . ARG B 1 87 ? 1.438 -3.455 -15.531 1 94.62 87 ARG B O 1
ATOM 2438 N N . LEU B 1 88 ? 1.013 -5.281 -16.672 1 96.75 88 LEU B N 1
ATOM 2439 C CA . LEU B 1 88 ? 2.438 -5.57 -16.781 1 96.75 88 LEU B CA 1
ATOM 2440 C C . LEU B 1 88 ? 3.154 -4.465 -17.547 1 96.75 88 LEU B C 1
ATOM 2442 O O . LEU B 1 88 ? 4.277 -4.09 -17.203 1 96.75 88 LEU B O 1
ATOM 2446 N N . GLY B 1 89 ? 2.436 -3.947 -18.641 1 92.81 89 GLY B N 1
ATOM 2447 C CA . GLY B 1 89 ? 3.082 -2.951 -19.469 1 92.81 89 GLY B CA 1
ATOM 2448 C C . GLY B 1 89 ? 4.367 -3.445 -20.109 1 92.81 89 GLY B C 1
ATOM 2449 O O . GLY B 1 89 ? 4.684 -4.637 -20.031 1 92.81 89 GLY B O 1
ATOM 2450 N N . PRO B 1 90 ? 5.066 -2.518 -20.672 1 92.44 90 PRO B N 1
ATOM 2451 C CA . PRO B 1 90 ? 6.301 -2.92 -21.344 1 92.44 90 PRO B CA 1
ATOM 2452 C C . PRO B 1 90 ? 7.375 -3.408 -20.375 1 92.44 90 PRO B C 1
ATOM 2454 O O . PRO B 1 90 ? 8.078 -4.379 -20.672 1 92.44 90 PRO B O 1
ATOM 2457 N N . GLU B 1 91 ? 7.473 -2.777 -19.25 1 91.19 91 GLU B N 1
ATOM 2458 C CA . GLU B 1 91 ? 8.5 -3.152 -18.281 1 91.19 91 GLU B CA 1
ATOM 2459 C C . GLU B 1 91 ? 8.195 -4.512 -17.656 1 91.19 91 GLU B C 1
ATOM 2461 O O . GLU B 1 91 ? 9.102 -5.324 -17.453 1 91.19 91 GLU B O 1
ATOM 2466 N N . GLY B 1 92 ? 6.961 -4.695 -17.438 1 95.75 92 GLY B N 1
ATOM 2467 C CA . GLY B 1 92 ? 6.559 -5.969 -16.844 1 95.75 92 GLY B CA 1
ATOM 2468 C C . GLY B 1 92 ? 6.738 -7.141 -17.797 1 95.75 92 GLY B C 1
ATOM 2469 O O . GLY B 1 92 ? 6.953 -8.273 -17.359 1 95.75 92 GLY B O 1
ATOM 2470 N N . GLN B 1 93 ? 6.688 -6.867 -19.078 1 96.19 93 GLN B N 1
ATOM 2471 C CA . GLN B 1 93 ? 6.852 -7.914 -20.078 1 96.19 93 GLN B CA 1
ATOM 2472 C C . GLN B 1 93 ? 8.289 -8.438 -20.094 1 96.19 93 GLN B C 1
ATOM 2474 O O . GLN B 1 93 ? 8.547 -9.523 -20.625 1 96.19 93 GLN B O 1
ATOM 2479 N N . GLY B 1 94 ? 9.195 -7.719 -19.516 1 96.31 94 GLY B N 1
ATOM 2480 C CA . GLY B 1 94 ? 10.594 -8.125 -19.469 1 96.31 94 GLY B CA 1
ATOM 2481 C C . GLY B 1 94 ? 11.016 -8.633 -18.094 1 96.31 94 GLY B C 1
ATOM 2482 O O . GLY B 1 94 ? 12.211 -8.797 -17.844 1 96.31 94 GLY B O 1
ATOM 2483 N N . ALA B 1 95 ? 10.07 -8.859 -17.234 1 98.19 95 ALA B N 1
ATOM 2484 C CA . ALA B 1 95 ? 10.398 -9.273 -15.867 1 98.19 95 ALA B CA 1
ATOM 2485 C C . ALA B 1 95 ? 11.055 -10.648 -15.859 1 98.19 95 ALA B C 1
ATOM 2487 O O . ALA B 1 95 ? 10.672 -11.539 -16.625 1 98.19 95 ALA B O 1
ATOM 2488 N N . ASP B 1 96 ? 12.008 -10.812 -14.961 1 97.88 96 ASP B N 1
ATOM 2489 C CA . ASP B 1 96 ? 12.68 -12.102 -14.789 1 97.88 96 ASP B CA 1
ATOM 2490 C C . ASP B 1 96 ? 11.938 -12.992 -13.797 1 97.88 96 ASP B C 1
ATOM 2492 O O . ASP B 1 96 ? 12.039 -14.219 -13.867 1 97.88 96 ASP B O 1
ATOM 2496 N N . LEU B 1 97 ? 11.25 -12.359 -12.906 1 98.44 97 LEU B N 1
ATOM 2497 C CA . LEU B 1 97 ? 10.406 -13.016 -11.914 1 98.44 97 LEU B CA 1
ATOM 2498 C C . LEU B 1 97 ? 9.125 -12.219 -11.68 1 98.44 97 LEU B C 1
ATOM 2500 O O . LEU B 1 97 ? 9.164 -10.992 -11.555 1 98.44 97 LEU B O 1
ATOM 2504 N N . ILE B 1 98 ? 7.984 -12.914 -11.719 1 98.81 98 ILE B N 1
ATOM 2505 C CA . ILE B 1 98 ? 6.711 -12.297 -11.367 1 98.81 98 ILE B CA 1
ATOM 2506 C C . ILE B 1 98 ? 6.152 -12.945 -10.109 1 98.81 98 ILE B C 1
ATOM 2508 O O . ILE B 1 98 ? 5.969 -14.164 -10.062 1 98.81 98 ILE B O 1
ATOM 2512 N N . VAL B 1 99 ? 5.977 -12.141 -9.086 1 98.88 99 VAL B N 1
ATOM 2513 C CA . VAL B 1 99 ? 5.348 -12.57 -7.84 1 98.88 99 VAL B CA 1
ATOM 2514 C C . VAL B 1 99 ? 3.91 -12.062 -7.781 1 98.88 99 VAL B C 1
ATOM 2516 O O . VAL B 1 99 ? 3.666 -10.859 -7.891 1 98.88 99 VAL B O 1
ATOM 2519 N N . VAL B 1 100 ? 2.988 -12.992 -7.59 1 98.88 100 VAL B N 1
ATOM 2520 C CA . VAL B 1 100 ? 1.567 -12.656 -7.594 1 98.88 100 VAL B CA 1
ATOM 2521 C C . VAL B 1 100 ? 0.974 -12.898 -6.211 1 98.88 100 VAL B C 1
ATOM 2523 O O . VAL B 1 100 ? 1.229 -13.938 -5.594 1 98.88 100 VAL B O 1
ATOM 2526 N N . GLN B 1 101 ? 0.248 -11.969 -5.738 1 98.81 101 GLN B N 1
ATOM 2527 C CA . GLN B 1 101 ? -0.593 -12.188 -4.566 1 98.81 101 GLN B CA 1
ATOM 2528 C C . GLN B 1 101 ? -1.854 -11.328 -4.625 1 98.81 101 GLN B C 1
ATOM 2530 O O . GLN B 1 101 ? -1.772 -10.102 -4.711 1 98.81 101 GLN B O 1
ATOM 2535 N N . MET B 1 102 ? -2.992 -11.992 -4.609 1 98.5 102 MET B N 1
ATOM 2536 C CA . MET B 1 102 ? -4.277 -11.305 -4.652 1 98.5 102 MET B CA 1
ATOM 2537 C C . 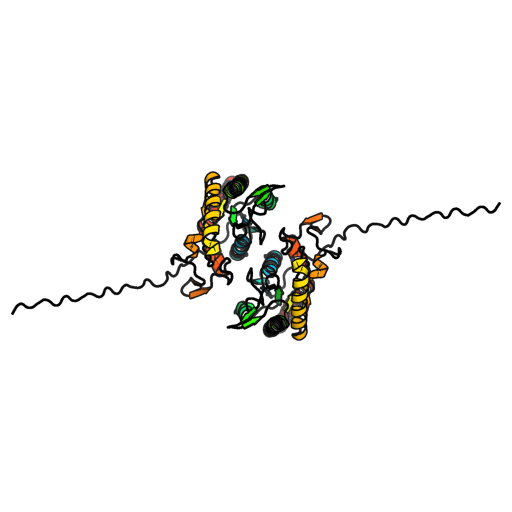MET B 1 102 ? -5.402 -12.219 -4.18 1 98.5 102 MET B C 1
ATOM 2539 O O . MET B 1 102 ? -5.23 -13.438 -4.121 1 98.5 102 MET B O 1
ATOM 2543 N N . GLY B 1 103 ? -6.508 -11.656 -3.787 1 98.12 103 GLY B N 1
ATOM 2544 C CA . GLY B 1 103 ? -7.684 -12.422 -3.418 1 98.12 103 GLY B CA 1
ATOM 2545 C C . GLY B 1 103 ? -8.383 -11.898 -2.18 1 98.12 103 GLY B C 1
ATOM 2546 O O . GLY B 1 103 ? -9.523 -12.258 -1.9 1 98.12 103 GLY B O 1
ATOM 2547 N N . ALA B 1 104 ? -7.727 -10.984 -1.479 1 96.31 104 ALA B N 1
ATOM 2548 C CA . ALA B 1 104 ? -8.273 -10.461 -0.231 1 96.31 104 ALA B CA 1
ATOM 2549 C C . ALA B 1 104 ? -9.578 -9.703 -0.477 1 96.31 104 ALA B C 1
ATOM 2551 O O . ALA B 1 104 ? -10.43 -9.609 0.413 1 96.31 104 ALA B O 1
ATOM 2552 N N . ASN B 1 105 ? -9.75 -9.227 -1.659 1 95.19 105 ASN B N 1
ATOM 2553 C CA . ASN B 1 105 ? -10.914 -8.414 -2.006 1 95.19 105 ASN B CA 1
ATOM 2554 C C . ASN B 1 105 ? -11.883 -9.18 -2.902 1 95.19 105 ASN B C 1
ATOM 2556 O O . ASN B 1 105 ? -12.742 -8.578 -3.549 1 95.19 105 ASN B O 1
ATOM 2560 N N . ASP B 1 106 ? -11.766 -10.469 -2.994 1 97.88 106 ASP B N 1
ATOM 2561 C CA . ASP B 1 106 ? -12.484 -11.227 -4.016 1 97.88 106 ASP B CA 1
ATOM 2562 C C . ASP B 1 106 ? -13.719 -11.906 -3.43 1 97.88 106 ASP B C 1
ATOM 2564 O O . ASP B 1 106 ? -14.391 -12.672 -4.113 1 97.88 106 ASP B O 1
ATOM 2568 N N . ILE B 1 107 ? -13.953 -11.633 -2.111 1 97.38 107 ILE B N 1
ATOM 2569 C CA . ILE B 1 107 ? -15.211 -12.109 -1.537 1 97.38 107 ILE B CA 1
ATOM 2570 C C . ILE B 1 107 ? -16.359 -11.219 -2.004 1 97.38 107 ILE B C 1
ATOM 2572 O O . ILE B 1 107 ? -16.969 -10.508 -1.201 1 97.38 107 ILE B O 1
ATOM 2576 N N . THR B 1 108 ? -16.641 -11.273 -3.248 1 96.81 108 THR B N 1
ATOM 2577 C CA . THR B 1 108 ? -17.672 -10.461 -3.885 1 96.81 108 THR B CA 1
ATOM 2578 C C . THR B 1 108 ? -18.172 -11.117 -5.164 1 96.81 108 THR B C 1
ATOM 2580 O O . THR B 1 108 ? -17.531 -12.039 -5.684 1 96.81 108 THR B O 1
ATOM 2583 N N . ASN B 1 109 ? -19.281 -10.703 -5.633 1 97.38 109 ASN B N 1
ATOM 2584 C CA . ASN B 1 109 ? -19.859 -11.242 -6.863 1 97.38 109 ASN B CA 1
ATOM 2585 C C . ASN B 1 109 ? -19.031 -10.844 -8.078 1 97.38 109 ASN B C 1
ATOM 2587 O O . ASN B 1 109 ? -18.344 -9.812 -8.07 1 97.38 109 ASN B O 1
ATOM 2591 N N . ILE B 1 110 ? -19.031 -11.695 -9.086 1 97.81 110 ILE B N 1
ATOM 2592 C CA . ILE B 1 110 ? -18.406 -11.375 -10.367 1 97.81 110 ILE B CA 1
ATOM 2593 C C . ILE B 1 110 ? -19.484 -10.898 -11.344 1 97.81 110 ILE B C 1
ATOM 2595 O O . ILE B 1 110 ? -20.484 -11.594 -11.578 1 97.81 110 ILE B O 1
ATOM 2599 N N . ARG B 1 111 ? -19.266 -9.719 -11.781 1 92.5 111 ARG B N 1
ATOM 2600 C CA . ARG B 1 111 ? -20.203 -9.156 -12.742 1 92.5 111 ARG B CA 1
ATOM 2601 C C . ARG B 1 111 ? -19.609 -9.141 -14.148 1 92.5 111 ARG B C 1
ATOM 2603 O O . ARG B 1 111 ? -18.484 -8.656 -14.344 1 92.5 111 ARG B O 1
ATOM 2610 N N . GLU B 1 112 ? -20.219 -9.672 -15.148 1 88.38 112 GLU B N 1
ATOM 2611 C CA . GLU B 1 112 ? -19.859 -9.648 -16.562 1 88.38 112 GLU B CA 1
ATOM 2612 C C . GLU B 1 112 ? -21.047 -9.273 -17.438 1 88.38 112 GLU B C 1
ATOM 2614 O O . GLU B 1 112 ? -21.953 -10.078 -17.656 1 88.38 112 GLU B O 1
ATOM 2619 N N . GLY B 1 113 ? -20.938 -8.078 -17.984 1 85.69 113 GLY B N 1
ATOM 2620 C CA . GLY B 1 113 ? -22.094 -7.609 -18.719 1 85.69 113 GLY B CA 1
ATOM 2621 C C . GLY B 1 113 ? -23.375 -7.625 -17.891 1 85.69 113 GLY B C 1
ATOM 2622 O O . GLY B 1 113 ? -23.422 -7.035 -16.797 1 85.69 113 GLY B O 1
ATOM 2623 N N . THR B 1 114 ? -24.328 -8.383 -18.344 1 89.31 114 THR B N 1
ATOM 2624 C CA . THR B 1 114 ? -25.625 -8.445 -17.672 1 89.31 114 THR B CA 1
ATOM 2625 C C . THR B 1 114 ? -25.672 -9.625 -16.703 1 89.31 114 THR B C 1
ATOM 2627 O O . THR B 1 114 ? -26.656 -9.812 -15.992 1 89.31 114 THR B O 1
ATOM 2630 N N . THR B 1 115 ? -24.609 -10.359 -16.641 1 90.75 115 THR B N 1
ATOM 2631 C CA . THR B 1 115 ? -24.594 -11.555 -15.797 1 90.75 115 THR B CA 1
ATOM 2632 C C . THR B 1 115 ? -23.891 -11.281 -14.477 1 90.75 115 THR B C 1
ATOM 2634 O O . THR B 1 115 ? -22.969 -10.453 -14.414 1 90.75 115 THR B O 1
ATOM 2637 N N . ARG B 1 116 ? -24.422 -11.898 -13.461 1 94.88 116 ARG B N 1
ATOM 2638 C CA . ARG B 1 116 ? -23.859 -11.82 -12.117 1 94.88 116 ARG B CA 1
ATOM 2639 C C . ARG B 1 116 ? -23.672 -13.211 -11.516 1 94.88 116 ARG B C 1
ATOM 2641 O O . ARG B 1 116 ? -24.641 -13.977 -11.422 1 94.88 116 ARG B O 1
ATOM 2648 N N . ALA B 1 117 ? -22.469 -13.578 -11.219 1 97.5 117 ALA B N 1
ATOM 2649 C CA . ALA B 1 117 ? -22.203 -14.812 -10.492 1 97.5 117 ALA B CA 1
ATOM 2650 C C . ALA B 1 117 ? -21.984 -14.539 -9 1 97.5 117 ALA B C 1
ATOM 2652 O O . ALA B 1 117 ? -21.062 -13.828 -8.625 1 97.5 117 ALA B O 1
ATOM 2653 N N . VAL B 1 118 ? -22.812 -15.164 -8.156 1 97.5 118 VAL B N 1
ATOM 2654 C CA . VAL B 1 118 ? -22.844 -14.898 -6.723 1 97.5 118 VAL B CA 1
ATOM 2655 C C . VAL B 1 118 ? -21.688 -15.648 -6.043 1 97.5 118 VAL B C 1
ATOM 2657 O O . VAL B 1 118 ? -21.484 -16.828 -6.297 1 97.5 118 VAL B O 1
ATOM 2660 N N . PHE B 1 119 ? -21.047 -15.031 -5.199 1 97.75 119 PHE B N 1
ATOM 2661 C CA . PHE B 1 119 ? -19.922 -15.641 -4.5 1 97.75 119 PHE B CA 1
ATOM 2662 C C . PHE B 1 119 ? -20.328 -16.953 -3.855 1 97.75 119 PHE B C 1
ATOM 2664 O O . PHE B 1 119 ? -21.391 -17.047 -3.221 1 97.75 119 PHE B O 1
ATOM 2671 N N . GLY B 1 120 ? -19.469 -17.859 -4.07 1 95.31 120 GLY B N 1
ATOM 2672 C CA . GLY B 1 120 ? -19.703 -19.156 -3.441 1 95.31 120 GLY B CA 1
ATOM 2673 C C . GLY B 1 120 ? -20.531 -20.094 -4.305 1 95.31 120 GLY B C 1
ATOM 2674 O O . GLY B 1 120 ? -20.609 -21.297 -4.016 1 95.31 120 GLY B O 1
ATOM 2675 N N . SER B 1 121 ? -21.188 -19.594 -5.316 1 97.62 121 SER B N 1
ATOM 2676 C CA . SER B 1 121 ? -21.953 -20.453 -6.219 1 97.62 121 SER B CA 1
ATOM 2677 C C . SER B 1 121 ? -21.031 -21.203 -7.184 1 97.62 121 SER B C 1
ATOM 2679 O O . SER B 1 121 ? -19.875 -20.812 -7.383 1 97.62 121 SER B O 1
ATOM 2681 N N . PRO B 1 122 ? -21.578 -22.25 -7.742 1 97.62 122 PRO B N 1
ATOM 2682 C CA . PRO B 1 122 ? -20.781 -22.953 -8.758 1 97.62 122 PRO B CA 1
ATOM 2683 C C . PRO B 1 122 ? -20.422 -22.078 -9.945 1 97.62 122 PRO B C 1
ATOM 2685 O O . PRO B 1 122 ? -19.328 -22.203 -10.5 1 97.62 122 PRO B O 1
ATOM 2688 N N . GLU B 1 123 ? -21.344 -21.219 -10.289 1 97.38 123 GLU B N 1
ATOM 2689 C CA . GLU B 1 123 ? -21.078 -20.297 -11.383 1 97.38 123 GLU B CA 1
ATOM 2690 C C . GLU B 1 123 ? -19.938 -19.344 -11.047 1 97.38 123 GLU B C 1
ATOM 2692 O O . GLU B 1 123 ? -19.109 -19.031 -11.906 1 97.38 123 GLU B O 1
ATOM 2697 N N . TRP B 1 124 ? -19.875 -18.844 -9.875 1 98.44 124 TRP B N 1
ATOM 2698 C CA . TRP B 1 124 ? -18.797 -17.969 -9.414 1 98.44 124 TRP B CA 1
ATOM 2699 C C . TRP B 1 124 ? -17.453 -18.703 -9.43 1 98.44 124 TRP B C 1
ATOM 2701 O O . TRP B 1 124 ? -16.453 -18.172 -9.93 1 98.44 124 TRP B O 1
ATOM 2711 N N . GLU B 1 125 ? -17.516 -19.938 -8.945 1 98.38 125 GLU B N 1
ATOM 2712 C CA . GLU B 1 125 ? -16.281 -20.703 -8.891 1 98.38 125 GLU B CA 1
ATOM 2713 C C . GLU B 1 125 ? -15.719 -20.953 -10.289 1 98.38 125 GLU B C 1
ATOM 2715 O O . GLU B 1 125 ? -14.508 -20.891 -10.5 1 98.38 125 GLU B O 1
ATOM 2720 N N . ALA B 1 126 ? -16.594 -21.234 -11.148 1 98.12 126 ALA B N 1
ATOM 2721 C CA . ALA B 1 126 ? -16.188 -21.469 -12.531 1 98.12 126 ALA B CA 1
ATOM 2722 C C . ALA B 1 126 ? -15.602 -20.219 -13.164 1 98.12 126 ALA B C 1
ATOM 2724 O O . ALA B 1 126 ? -14.555 -20.266 -13.812 1 98.12 126 ALA B O 1
ATOM 2725 N N . ALA B 1 127 ? -16.281 -19.125 -12.992 1 98.19 127 ALA B N 1
ATOM 2726 C CA . ALA B 1 127 ? -15.828 -17.859 -13.562 1 98.19 127 ALA B CA 1
ATOM 2727 C C . ALA B 1 127 ? -14.5 -17.422 -12.961 1 98.19 127 ALA B C 1
ATOM 2729 O O . ALA B 1 127 ? -13.578 -17.031 -13.68 1 98.19 127 ALA B O 1
ATOM 2730 N N . TYR B 1 128 ? -14.406 -17.453 -11.695 1 98.62 128 TYR B N 1
ATOM 2731 C CA . TYR B 1 128 ? -13.188 -17.062 -10.984 1 98.62 128 TYR B CA 1
ATOM 2732 C C . TYR B 1 128 ? -12.023 -17.969 -11.383 1 98.62 128 TYR B C 1
ATOM 2734 O O . TYR B 1 128 ? -10.914 -17.484 -11.609 1 98.62 128 TYR B O 1
ATOM 2742 N N . GLY B 1 129 ? -12.312 -19.266 -11.43 1 98.81 129 GLY B N 1
ATOM 2743 C CA . GLY B 1 129 ? -11.305 -20.219 -11.859 1 98.81 129 GLY B CA 1
ATOM 2744 C C . GLY B 1 129 ? -10.789 -19.953 -13.266 1 98.81 129 GLY B C 1
ATOM 2745 O O . GLY B 1 129 ? -9.586 -20.047 -13.516 1 98.81 129 GLY B O 1
ATOM 2746 N N . ALA B 1 130 ? -11.688 -19.641 -14.109 1 98.5 130 ALA B N 1
ATOM 2747 C CA . ALA B 1 130 ? -11.297 -19.328 -15.484 1 98.5 130 ALA B CA 1
ATOM 2748 C C . ALA B 1 130 ? -10.406 -18.094 -15.531 1 98.5 130 ALA B C 1
ATOM 2750 O O . ALA B 1 130 ? -9.422 -18.062 -16.266 1 98.5 130 ALA B O 1
ATOM 2751 N N . ARG B 1 131 ? -10.727 -17.078 -14.797 1 98.62 131 ARG B N 1
ATOM 2752 C CA . ARG B 1 131 ? -9.914 -15.875 -14.734 1 98.62 131 ARG B CA 1
ATOM 2753 C C . ARG B 1 131 ? -8.531 -16.172 -14.172 1 98.62 131 ARG B C 1
ATOM 2755 O O . ARG B 1 131 ? -7.527 -15.688 -14.688 1 98.62 131 ARG B O 1
ATOM 2762 N N . ALA B 1 132 ? -8.523 -16.969 -13.133 1 98.94 132 ALA B N 1
ATOM 2763 C CA . ALA B 1 132 ? -7.25 -17.344 -12.523 1 98.94 132 ALA B CA 1
ATOM 2764 C C . ALA B 1 132 ? -6.387 -18.125 -13.5 1 98.94 132 ALA B C 1
ATOM 2766 O O . ALA B 1 132 ? -5.18 -17.891 -13.609 1 98.94 132 ALA B O 1
ATOM 2767 N N . ALA B 1 133 ? -6.996 -19.047 -14.18 1 98.88 133 ALA B N 1
ATOM 2768 C CA . ALA B 1 133 ? -6.273 -19.859 -15.156 1 98.88 133 ALA B CA 1
ATOM 2769 C C . ALA B 1 133 ? -5.703 -18.984 -16.281 1 98.88 133 ALA B C 1
ATOM 2771 O O . ALA B 1 133 ? -4.539 -19.141 -16.656 1 98.88 133 ALA B O 1
ATOM 2772 N N . GLU B 1 134 ? -6.535 -18.109 -16.734 1 98.81 134 GLU B N 1
ATOM 2773 C CA . GLU B 1 134 ? -6.098 -17.219 -17.812 1 98.81 134 GLU B CA 1
ATOM 2774 C C . GLU B 1 134 ? -4.934 -16.344 -17.359 1 98.81 134 GLU B C 1
ATOM 2776 O O . GLU B 1 134 ? -3.977 -16.125 -18.094 1 98.81 134 GLU B O 1
ATOM 2781 N N . LEU B 1 135 ? -5.023 -15.828 -16.203 1 98.88 135 LEU B N 1
ATOM 2782 C CA . LEU B 1 135 ? -3.939 -15.008 -15.672 1 98.88 135 LEU B CA 1
ATOM 2783 C C . LEU B 1 135 ? -2.656 -15.828 -15.547 1 98.88 135 LEU B C 1
ATOM 2785 O O . LEU B 1 135 ? -1.592 -15.391 -15.984 1 98.88 135 LEU B O 1
ATOM 2789 N N . ALA B 1 136 ? -2.764 -16.984 -14.953 1 98.88 136 ALA B N 1
ATOM 2790 C CA . ALA B 1 136 ? -1.599 -17.844 -14.766 1 98.88 136 ALA B CA 1
ATOM 2791 C C . ALA B 1 136 ? -0.931 -18.156 -16.109 1 98.88 136 ALA B C 1
ATOM 2793 O O . ALA B 1 136 ? 0.287 -18.016 -16.25 1 98.88 136 ALA B O 1
ATOM 2794 N N . GLU B 1 137 ? -1.708 -18.531 -17.062 1 98.75 137 GLU B N 1
ATOM 2795 C CA . GLU B 1 137 ? -1.186 -18.875 -18.375 1 98.75 137 GLU B CA 1
ATOM 2796 C C . GLU B 1 137 ? -0.533 -17.656 -19.047 1 98.75 137 GLU B C 1
ATOM 2798 O O . GLU B 1 137 ? 0.525 -17.781 -19.656 1 98.75 137 GLU B O 1
ATOM 2803 N N . GLY B 1 138 ? -1.201 -16.531 -18.906 1 98.75 138 GLY B N 1
ATOM 2804 C CA . GLY B 1 138 ? -0.645 -15.312 -19.469 1 98.75 138 GLY B CA 1
ATOM 2805 C C . GLY B 1 138 ? 0.685 -14.93 -18.844 1 98.75 138 GLY B C 1
ATOM 2806 O O . GLY B 1 138 ? 1.579 -14.438 -19.547 1 98.75 138 GLY B O 1
ATOM 2807 N N . LEU B 1 139 ? 0.807 -15.094 -17.578 1 98.81 139 LEU B N 1
ATOM 2808 C CA . LEU B 1 139 ? 2.039 -14.734 -16.891 1 98.81 139 LEU B CA 1
ATOM 2809 C C . LEU B 1 139 ? 3.182 -15.656 -17.281 1 98.81 139 LEU B C 1
ATOM 2811 O O . LEU B 1 139 ? 4.32 -15.211 -17.453 1 98.81 139 LEU B O 1
ATOM 2815 N N . VAL B 1 140 ? 2.885 -16.938 -17.5 1 98.44 140 VAL B N 1
ATOM 2816 C CA . VAL B 1 140 ? 3.891 -17.922 -17.906 1 98.44 140 VAL B CA 1
ATOM 2817 C C . VAL B 1 140 ? 4.398 -17.578 -19.297 1 98.44 140 VAL B C 1
ATOM 2819 O O . VAL B 1 140 ? 5.57 -17.812 -19.609 1 98.44 140 VAL B O 1
ATOM 2822 N N . ALA B 1 141 ? 3.555 -17.016 -20.078 1 98.06 141 ALA B N 1
ATOM 2823 C CA . ALA B 1 141 ? 3.953 -16.594 -21.422 1 98.06 141 ALA B CA 1
ATOM 2824 C C . ALA B 1 141 ? 4.965 -15.453 -21.359 1 98.06 141 ALA B C 1
ATOM 2826 O O . ALA B 1 141 ? 5.727 -15.25 -22.312 1 98.06 141 ALA B O 1
ATOM 2827 N N . VAL B 1 142 ? 5.02 -14.734 -20.297 1 97.81 142 VAL B N 1
ATOM 2828 C CA . VAL B 1 142 ? 5.949 -13.625 -20.109 1 97.81 142 VAL B CA 1
ATOM 2829 C C . VAL B 1 142 ? 7.281 -14.156 -19.594 1 97.81 142 VAL B C 1
ATOM 2831 O O . VAL B 1 142 ? 8.344 -13.797 -20.109 1 97.81 142 VAL B O 1
ATOM 2834 N N . THR B 1 143 ? 7.223 -15.016 -18.625 1 97.62 143 THR B N 1
ATOM 2835 C CA . THR B 1 143 ? 8.398 -15.641 -18.031 1 97.62 143 THR B CA 1
ATOM 2836 C C . THR B 1 143 ? 8.039 -16.969 -17.391 1 97.62 143 THR B C 1
ATOM 2838 O O . THR B 1 143 ? 6.957 -17.125 -16.812 1 97.62 143 THR B O 1
ATOM 2841 N N . PRO B 1 144 ? 8.969 -17.891 -17.422 1 95.44 144 PRO B N 1
ATOM 2842 C CA . PRO B 1 144 ? 8.703 -19.156 -16.75 1 95.44 144 PRO B CA 1
ATOM 2843 C C . PRO B 1 144 ? 8.805 -19.047 -15.227 1 95.44 144 PRO B C 1
ATOM 2845 O O . PRO B 1 144 ? 8.375 -19.953 -14.5 1 95.44 144 PRO B O 1
ATOM 2848 N N . ASP B 1 145 ? 9.422 -17.953 -14.703 1 97.62 145 ASP B N 1
ATOM 2849 C CA . ASP B 1 145 ? 9.586 -17.781 -13.266 1 97.62 145 ASP B CA 1
ATOM 2850 C C . ASP B 1 145 ? 8.453 -16.938 -12.68 1 97.62 145 ASP B C 1
ATOM 2852 O O . ASP B 1 145 ? 8.594 -15.727 -12.508 1 97.62 145 ASP B O 1
ATOM 2856 N N . VAL B 1 146 ? 7.367 -17.625 -12.438 1 98.69 146 VAL B N 1
ATOM 2857 C CA . VAL B 1 146 ? 6.191 -17.047 -11.797 1 98.69 146 VAL B CA 1
ATOM 2858 C C . VAL B 1 146 ? 5.918 -17.75 -10.469 1 98.69 146 VAL B C 1
ATOM 2860 O O . VAL B 1 146 ? 5.93 -18.984 -10.406 1 98.69 146 VAL B O 1
ATOM 2863 N N . VAL B 1 147 ? 5.77 -16.984 -9.43 1 98.81 147 VAL B N 1
ATOM 2864 C CA . VAL B 1 147 ? 5.379 -17.516 -8.125 1 98.81 147 VAL B CA 1
ATOM 2865 C C . VAL B 1 147 ? 4.055 -16.891 -7.688 1 98.81 147 VAL B C 1
ATOM 2867 O O . VAL B 1 147 ? 3.92 -15.672 -7.641 1 98.81 147 VAL B O 1
ATOM 2870 N N . TRP B 1 148 ? 3.09 -17.688 -7.473 1 98.88 148 TRP B N 1
ATOM 2871 C CA . TRP B 1 148 ? 1.79 -17.266 -6.973 1 98.88 148 TRP B CA 1
ATOM 2872 C C . TRP B 1 148 ? 1.635 -17.594 -5.492 1 98.88 148 TRP B C 1
ATOM 2874 O O . TRP B 1 148 ? 1.604 -18.781 -5.117 1 98.88 148 TRP B O 1
ATOM 2884 N N . MET B 1 149 ? 1.549 -16.594 -4.691 1 98.69 149 MET B N 1
ATOM 2885 C CA . MET B 1 149 ? 1.416 -16.781 -3.248 1 98.69 149 MET B CA 1
ATOM 2886 C C . MET B 1 149 ? -0.051 -16.766 -2.83 1 98.69 149 MET B C 1
ATOM 2888 O O . MET B 1 149 ? -0.806 -15.875 -3.23 1 98.69 149 MET B O 1
ATOM 2892 N N . GLY B 1 150 ? -0.422 -17.703 -1.988 1 98.44 150 GLY B N 1
ATOM 2893 C CA . GLY B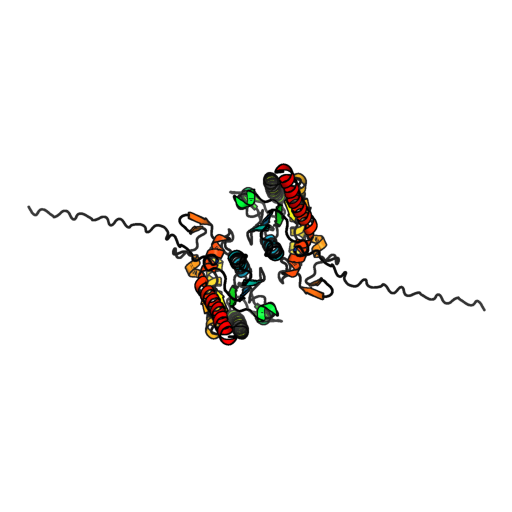 1 150 ? -1.787 -17.766 -1.491 1 98.44 150 GLY B CA 1
ATOM 2894 C C . GLY B 1 150 ? -2.1 -16.703 -0.465 1 98.44 150 GLY B C 1
ATOM 2895 O O . GLY B 1 150 ? -1.263 -15.836 -0.187 1 98.44 150 GLY B O 1
ATOM 2896 N N . LEU B 1 151 ? -3.352 -16.781 0.062 1 98.25 151 LEU B N 1
ATOM 2897 C CA . LEU B 1 151 ? -3.793 -15.82 1.071 1 98.25 151 LEU B CA 1
ATOM 2898 C C . LEU B 1 151 ? -3.371 -16.266 2.467 1 98.25 151 LEU B C 1
ATOM 2900 O O . LEU B 1 151 ? -3.275 -17.469 2.734 1 98.25 151 LEU B O 1
ATOM 2904 N N . PRO B 1 152 ? -3.061 -15.352 3.326 1 97.44 152 PRO B N 1
ATOM 2905 C CA . PRO B 1 152 ? -2.658 -15.695 4.691 1 97.44 152 PRO B CA 1
ATOM 2906 C C . PRO B 1 152 ? -3.838 -16.125 5.566 1 97.44 152 PRO B C 1
ATOM 2908 O O . PRO B 1 152 ? -4.996 -15.961 5.164 1 97.44 152 PRO B O 1
ATOM 2911 N N . ILE B 1 153 ? -3.459 -16.688 6.727 1 96.44 153 ILE B N 1
ATOM 2912 C CA . ILE B 1 153 ? -4.469 -16.875 7.762 1 96.44 153 ILE B CA 1
ATOM 2913 C C . ILE B 1 153 ? -4.965 -15.523 8.258 1 96.44 153 ILE B C 1
ATOM 2915 O O . ILE B 1 153 ? -4.184 -14.57 8.367 1 96.44 153 ILE B O 1
ATOM 2919 N N . VAL B 1 154 ? -6.254 -15.406 8.5 1 95.94 154 VAL B N 1
ATOM 2920 C CA . VAL B 1 154 ? -6.809 -14.125 8.93 1 95.94 154 VAL B CA 1
ATOM 2921 C C . VAL B 1 154 ? -7.586 -14.305 10.227 1 95.94 154 VAL B C 1
ATOM 2923 O O . VAL B 1 154 ? -7.922 -15.43 10.609 1 95.94 154 VAL B O 1
ATOM 2926 N N . GLY B 1 155 ? -7.773 -13.234 10.906 1 92.38 155 GLY B N 1
ATOM 2927 C CA . GLY B 1 155 ? -8.328 -13.289 12.25 1 92.38 155 GLY B CA 1
ATOM 2928 C C . GLY B 1 155 ? -9.836 -13.438 12.266 1 92.38 155 GLY B C 1
ATOM 2929 O O . GLY B 1 155 ? -10.398 -14.023 13.195 1 92.38 155 GLY B O 1
ATOM 2930 N N . GLN B 1 156 ? -10.469 -12.852 11.32 1 88.81 156 GLN B N 1
ATOM 2931 C CA . GLN B 1 156 ? -11.93 -12.922 11.297 1 88.81 156 GLN B CA 1
ATOM 2932 C C . GLN B 1 156 ? -12.406 -14.25 10.695 1 88.81 156 GLN B C 1
ATOM 2934 O O . GLN B 1 156 ? -12.203 -14.5 9.508 1 88.81 156 GLN B O 1
ATOM 2939 N N . GLU B 1 157 ? -13.062 -14.953 11.477 1 85.81 157 GLU B N 1
ATOM 2940 C CA . GLU B 1 157 ? -13.516 -16.281 11.102 1 85.81 157 GLU B CA 1
ATOM 2941 C C . GLU B 1 157 ? -14.367 -16.25 9.836 1 85.81 157 GLU B C 1
ATOM 2943 O O . GLU B 1 157 ? -14.297 -17.141 9 1 85.81 157 GLU B O 1
ATOM 2948 N N . ARG B 1 158 ? -15.156 -15.203 9.727 1 86.06 158 ARG B N 1
ATOM 2949 C CA . ARG B 1 158 ? -16.078 -15.094 8.594 1 86.06 158 ARG B CA 1
ATOM 2950 C C . ARG B 1 158 ? -15.305 -15.031 7.273 1 86.06 158 ARG B C 1
ATOM 2952 O O . ARG B 1 158 ? -15.836 -15.406 6.227 1 86.06 158 ARG B O 1
ATOM 2959 N N . PHE B 1 159 ? -14.086 -14.617 7.312 1 91.12 159 PHE B N 1
ATOM 2960 C CA . PHE B 1 159 ? -13.289 -14.492 6.102 1 91.12 159 PHE B CA 1
ATOM 2961 C C . PHE B 1 159 ? -12.492 -15.766 5.852 1 91.12 159 PHE B C 1
ATOM 2963 O O . PHE B 1 159 ? -12.164 -16.094 4.703 1 91.12 159 PHE B O 1
ATOM 2970 N N . GLU B 1 160 ? -12.195 -16.438 6.863 1 92.94 160 GLU B N 1
ATOM 2971 C CA . GLU B 1 160 ? -11.234 -17.531 6.797 1 92.94 160 GLU B CA 1
ATOM 2972 C C . GLU B 1 160 ? -11.68 -18.609 5.801 1 92.94 160 GLU B C 1
ATOM 2974 O O . GLU B 1 160 ? -10.906 -19 4.93 1 92.94 160 GLU B O 1
ATOM 2979 N N . GLU B 1 161 ? -12.906 -19.031 5.848 1 93.88 161 GLU B N 1
ATOM 2980 C CA . GLU B 1 161 ? -13.398 -20.062 4.934 1 93.88 161 GLU B CA 1
ATOM 2981 C C . GLU B 1 161 ? -13.391 -19.562 3.49 1 93.88 161 GLU B C 1
ATOM 2983 O O . GLU B 1 161 ? -13.055 -20.312 2.572 1 93.88 161 GLU B O 1
ATOM 2988 N N . SER B 1 162 ? -13.789 -18.344 3.318 1 97.06 162 SER B N 1
ATOM 2989 C CA . SER B 1 162 ? -13.805 -17.75 1.989 1 97.06 162 SER B CA 1
ATOM 2990 C C . SER B 1 162 ? -12.398 -17.625 1.417 1 97.06 162 SER B C 1
ATOM 2992 O O . SER B 1 162 ? -12.172 -17.922 0.24 1 97.06 162 SER B O 1
ATOM 2994 N N . TYR B 1 163 ? -11.453 -17.234 2.236 1 97.62 163 TYR B N 1
ATOM 2995 C CA . TYR B 1 163 ? -10.07 -17.109 1.799 1 97.62 163 TYR B CA 1
ATOM 2996 C C . TYR B 1 163 ? -9.5 -18.469 1.405 1 97.62 163 TYR B C 1
ATOM 2998 O O . TYR B 1 163 ? -8.773 -18.578 0.413 1 97.62 163 TYR B O 1
ATOM 3006 N N . ARG B 1 164 ? -9.859 -19.484 2.133 1 96.19 164 ARG B N 1
ATOM 3007 C CA . ARG B 1 164 ? -9.406 -20.828 1.803 1 96.19 164 ARG B CA 1
ATOM 3008 C C . ARG B 1 164 ? -9.977 -21.297 0.463 1 96.19 164 ARG B C 1
ATOM 3010 O O . ARG B 1 164 ? -9.273 -21.922 -0.335 1 96.19 164 ARG B O 1
ATOM 3017 N N . ALA B 1 165 ? -11.219 -21 0.263 1 97.31 165 ALA B N 1
ATOM 3018 C CA . ALA B 1 165 ? -11.859 -21.375 -0.995 1 97.31 165 ALA B CA 1
ATOM 3019 C C . ALA B 1 165 ? -11.211 -20.656 -2.176 1 97.31 165 ALA B C 1
ATOM 3021 O O . ALA B 1 165 ? -10.914 -21.281 -3.199 1 97.31 165 ALA B O 1
ATOM 3022 N N . ILE B 1 166 ? -10.984 -19.406 -2.012 1 98.56 166 ILE B N 1
ATOM 3023 C CA . ILE B 1 166 ? -10.352 -18.594 -3.049 1 98.56 166 ILE B CA 1
ATOM 3024 C C . ILE B 1 166 ? -8.945 -19.125 -3.324 1 98.56 166 ILE B C 1
ATOM 3026 O O . ILE B 1 166 ? -8.562 -19.328 -4.48 1 98.56 166 ILE B O 1
ATOM 3030 N N . THR B 1 167 ? -8.234 -19.422 -2.277 1 98.56 167 THR B N 1
ATOM 3031 C CA . THR B 1 167 ? -6.867 -19.922 -2.398 1 98.56 167 THR B CA 1
ATOM 3032 C C . THR B 1 167 ? -6.84 -21.266 -3.131 1 98.56 167 THR B C 1
ATOM 3034 O O . THR B 1 167 ? -5.961 -21.5 -3.963 1 98.56 167 THR B O 1
ATOM 3037 N N . ALA B 1 168 ? -7.785 -22.078 -2.844 1 98.56 168 ALA B N 1
ATOM 3038 C CA . ALA B 1 168 ? -7.832 -23.391 -3.482 1 98.56 168 ALA B CA 1
ATOM 3039 C C . ALA B 1 168 ? -8.031 -23.266 -4.988 1 98.56 168 ALA B C 1
ATOM 3041 O O . ALA B 1 168 ? -7.398 -23.984 -5.766 1 98.56 168 ALA B O 1
ATOM 3042 N N . ILE B 1 169 ? -8.875 -22.391 -5.371 1 98.75 169 ILE B N 1
ATOM 3043 C CA . ILE B 1 169 ? -9.133 -22.172 -6.793 1 98.75 169 ILE B CA 1
ATOM 3044 C C . ILE B 1 169 ? -7.887 -21.625 -7.473 1 98.75 169 ILE B C 1
ATOM 3046 O O . ILE B 1 169 ? -7.512 -22.078 -8.562 1 98.75 169 ILE B O 1
ATOM 3050 N N . GLN B 1 170 ? -7.246 -20.688 -6.844 1 98.88 170 GLN B N 1
ATOM 3051 C CA . GLN B 1 170 ? -6.035 -20.094 -7.402 1 98.88 170 GLN B CA 1
ATOM 3052 C C . GLN B 1 170 ? -4.91 -21.125 -7.5 1 98.88 170 GLN B C 1
ATOM 3054 O O . GLN B 1 170 ? -4.18 -21.156 -8.492 1 98.88 170 GLN B O 1
ATOM 3059 N N . ALA B 1 171 ? -4.789 -21.938 -6.492 1 98.81 171 ALA B N 1
ATOM 3060 C CA . ALA B 1 171 ? -3.762 -22.969 -6.488 1 98.81 171 ALA B CA 1
ATOM 3061 C C . ALA B 1 171 ? -3.957 -23.938 -7.652 1 98.81 171 ALA B C 1
ATOM 3063 O O . ALA B 1 171 ? -2.994 -24.312 -8.328 1 98.81 171 ALA B O 1
ATOM 3064 N N . ALA B 1 172 ? -5.16 -24.328 -7.84 1 98.81 172 ALA B N 1
ATOM 3065 C CA . ALA B 1 172 ? -5.465 -25.234 -8.938 1 98.81 172 ALA B CA 1
ATOM 3066 C C . ALA B 1 172 ? -5.109 -24.609 -10.281 1 98.81 172 ALA B C 1
ATOM 3068 O O . ALA B 1 172 ? -4.531 -25.281 -11.148 1 98.81 172 ALA B O 1
ATOM 3069 N N . ALA B 1 173 ? -5.473 -23.375 -10.453 1 98.75 173 ALA B N 1
ATOM 3070 C CA . ALA B 1 173 ? -5.168 -22.656 -11.688 1 98.75 173 ALA B CA 1
ATOM 3071 C C . ALA B 1 173 ? -3.662 -22.547 -11.906 1 98.75 173 ALA B C 1
ATOM 3073 O O . ALA B 1 173 ? -3.172 -22.766 -13.016 1 98.75 173 ALA B O 1
ATOM 3074 N N . ALA B 1 174 ? -2.953 -22.188 -10.844 1 98.69 174 ALA B N 1
ATOM 3075 C CA . ALA B 1 174 ? -1.499 -22.047 -10.914 1 98.69 174 ALA B CA 1
ATOM 3076 C C . ALA B 1 174 ? -0.852 -23.391 -11.289 1 98.69 174 ALA B C 1
ATOM 3078 O O . ALA B 1 174 ? -0.011 -23.438 -12.195 1 98.69 174 ALA B O 1
ATOM 3079 N N . GLU B 1 175 ? -1.259 -24.406 -10.641 1 98.12 175 GLU B N 1
ATOM 3080 C CA . GLU B 1 175 ? -0.717 -25.734 -10.898 1 98.12 175 GLU B CA 1
ATOM 3081 C C . GLU B 1 175 ? -0.944 -26.156 -12.344 1 98.12 175 GLU B C 1
ATOM 3083 O O . GLU B 1 175 ? -0.035 -26.672 -13 1 98.12 175 GLU B O 1
ATOM 3088 N N . ALA B 1 176 ? -2.102 -25.953 -12.82 1 98.38 176 ALA B N 1
ATOM 3089 C CA . ALA B 1 176 ? -2.449 -26.328 -14.188 1 98.38 176 ALA B CA 1
ATOM 3090 C C . ALA B 1 176 ? -1.575 -25.594 -15.203 1 98.38 176 ALA B C 1
ATOM 3092 O O . ALA B 1 176 ? -1.258 -26.141 -16.266 1 98.38 176 ALA B O 1
ATOM 3093 N N . ALA B 1 177 ? -1.149 -24.406 -14.844 1 98.38 177 ALA B N 1
ATOM 3094 C CA . ALA B 1 177 ? -0.36 -23.578 -15.758 1 98.38 177 ALA B CA 1
ATOM 3095 C C . ALA B 1 177 ? 1.135 -23.797 -15.539 1 98.38 177 ALA B C 1
ATOM 3097 O O . ALA B 1 177 ? 1.963 -23.203 -16.234 1 98.38 177 ALA B O 1
ATOM 3098 N N . GLY B 1 178 ? 1.489 -24.594 -14.531 1 97.94 178 GLY B N 1
ATOM 3099 C CA . GLY B 1 178 ? 2.891 -24.812 -14.211 1 97.94 178 GLY B CA 1
ATOM 3100 C C . GLY B 1 178 ? 3.502 -23.703 -13.391 1 97.94 178 GLY B C 1
ATOM 3101 O O . GLY B 1 178 ? 4.727 -23.547 -13.352 1 97.94 178 GLY B O 1
ATOM 3102 N N . VAL B 1 179 ? 2.697 -22.906 -12.789 1 98.44 179 VAL B N 1
ATOM 3103 C CA . VAL B 1 179 ? 3.139 -21.812 -11.922 1 98.44 179 VAL B CA 1
ATOM 3104 C C . VAL B 1 179 ? 3.352 -22.328 -10.5 1 98.44 179 VAL B C 1
ATOM 3106 O O . VAL B 1 179 ? 2.502 -23.047 -9.961 1 98.44 179 VAL B O 1
ATOM 3109 N N . ALA B 1 180 ? 4.539 -22.016 -9.906 1 98.06 180 ALA B N 1
ATOM 3110 C CA . ALA B 1 180 ? 4.77 -22.375 -8.508 1 98.06 180 ALA B CA 1
ATOM 3111 C C . ALA B 1 180 ? 3.76 -21.688 -7.598 1 98.06 180 ALA B C 1
ATOM 3113 O O . ALA B 1 180 ? 3.568 -20.469 -7.68 1 98.06 180 ALA B O 1
ATOM 3114 N N . PHE B 1 181 ? 3.082 -22.469 -6.828 1 98.69 181 PHE B N 1
ATOM 3115 C CA . PHE B 1 181 ? 2.16 -21.922 -5.836 1 98.69 181 PHE B CA 1
ATOM 3116 C C . PHE B 1 181 ? 2.736 -22.062 -4.434 1 98.69 181 PHE B C 1
ATOM 3118 O O . PHE B 1 181 ? 3.186 -23.141 -4.039 1 98.69 181 PHE B O 1
ATOM 3125 N N . VAL B 1 182 ? 2.768 -20.969 -3.668 1 98.25 182 VAL B N 1
ATOM 3126 C CA . VAL B 1 182 ? 3.355 -20.953 -2.334 1 98.25 182 VAL B CA 1
ATOM 3127 C C . VAL B 1 182 ? 2.262 -20.734 -1.289 1 98.25 182 VAL B C 1
ATOM 3129 O O . VAL B 1 182 ? 1.52 -19.75 -1.343 1 98.25 182 VAL B O 1
ATOM 3132 N N . ASP B 1 183 ? 2.201 -21.672 -0.414 1 96.38 183 ASP B N 1
ATOM 3133 C CA . ASP B 1 183 ? 1.288 -21.516 0.715 1 96.38 183 ASP B CA 1
ATOM 3134 C C . ASP B 1 183 ? 1.721 -20.375 1.629 1 96.38 183 ASP B C 1
ATOM 3136 O O . ASP B 1 183 ? 2.877 -20.312 2.053 1 96.38 183 ASP B O 1
ATOM 3140 N N . THR B 1 184 ? 0.763 -19.5 1.885 1 96.94 184 THR B N 1
ATOM 3141 C CA . THR B 1 184 ? 1.025 -18.406 2.822 1 96.94 184 THR B CA 1
ATOM 3142 C C . THR B 1 184 ? 0.206 -18.594 4.098 1 96.94 184 THR B C 1
ATOM 3144 O O . THR B 1 184 ? 0.51 -17.984 5.129 1 96.94 184 THR B O 1
ATOM 3147 N N . HIS B 1 185 ? -0.764 -19.453 4.059 1 96.5 185 HIS B N 1
ATOM 3148 C CA . HIS B 1 185 ? -1.693 -19.609 5.168 1 96.5 185 HIS B CA 1
ATOM 3149 C C . HIS B 1 185 ? -1.009 -20.266 6.371 1 96.5 185 HIS B C 1
ATOM 3151 O O . HIS B 1 185 ? -0.942 -19.656 7.445 1 96.5 185 HIS B O 1
ATOM 3157 N N . GLU B 1 186 ? -0.48 -21.422 6.191 1 94.19 186 GLU B N 1
ATOM 3158 C CA . GLU B 1 186 ? 0.114 -22.156 7.305 1 94.19 186 GLU B CA 1
ATOM 3159 C C . GLU B 1 186 ? 1.313 -21.406 7.883 1 94.19 186 GLU B C 1
ATOM 3161 O O . GLU B 1 186 ? 1.408 -21.219 9.094 1 94.19 186 GLU B O 1
ATOM 3166 N N . PRO B 1 187 ? 2.223 -20.891 7.047 1 93.19 187 PRO B N 1
ATOM 3167 C CA . PRO B 1 187 ? 3.389 -20.203 7.609 1 93.19 187 PRO B CA 1
ATOM 3168 C C . PRO B 1 187 ? 3.014 -18.953 8.406 1 93.19 187 PRO B C 1
ATOM 3170 O O . PRO B 1 187 ? 3.742 -18.562 9.32 1 93.19 187 PRO B O 1
ATOM 3173 N N . THR B 1 188 ? 1.875 -18.344 8.109 1 93.56 188 THR B N 1
ATOM 3174 C CA . THR B 1 188 ? 1.53 -17.094 8.789 1 93.56 188 THR B CA 1
ATOM 3175 C C . THR B 1 188 ? 0.789 -17.375 10.094 1 93.56 188 THR B C 1
ATOM 3177 O O . THR B 1 188 ? 0.375 -16.438 10.789 1 93.56 188 THR B O 1
ATOM 3180 N N . SER B 1 189 ? 0.699 -18.641 10.43 1 90.94 189 SER B N 1
ATOM 3181 C CA . SER B 1 189 ? 0.267 -19.031 11.773 1 90.94 189 SER B CA 1
ATOM 3182 C C . SER B 1 189 ? 1.449 -19.109 12.734 1 90.94 189 SER B C 1
ATOM 3184 O O . SER B 1 189 ? 1.264 -19.234 13.945 1 90.94 189 SER B O 1
ATOM 3186 N N . PHE B 1 190 ? 2.582 -19.094 12.133 1 82.56 190 PHE B N 1
ATOM 3187 C CA . PHE B 1 190 ? 3.844 -19.125 12.867 1 82.56 190 PHE B CA 1
ATOM 3188 C C . PHE B 1 190 ? 3.906 -20.344 13.781 1 82.56 190 PHE B C 1
ATOM 3190 O O . PHE B 1 190 ? 4.32 -20.234 14.938 1 82.56 190 PHE B O 1
ATOM 3197 N N . GLY B 1 191 ? 3.418 -21.469 13.375 1 83.31 191 GLY B N 1
ATOM 3198 C CA . GLY B 1 191 ? 3.506 -22.75 14.039 1 83.31 191 GLY B CA 1
ATOM 3199 C C . GLY B 1 191 ? 2.426 -22.969 15.078 1 83.31 191 GLY B C 1
ATOM 3200 O O . GLY B 1 191 ? 2.355 -24.031 15.703 1 83.31 191 GLY B O 1
ATOM 3201 N N . LEU B 1 192 ? 1.561 -22 15.234 1 85.38 192 LEU B N 1
ATOM 3202 C CA . LEU B 1 192 ? 0.558 -22.094 16.297 1 85.38 192 LEU B CA 1
ATOM 3203 C C . LEU B 1 192 ? -0.752 -22.656 15.742 1 85.38 192 LEU B C 1
ATOM 3205 O O . LEU B 1 192 ? -1.648 -23 16.516 1 85.38 192 LEU B O 1
ATOM 3209 N N . GLY B 1 193 ? -0.853 -22.734 14.445 1 88.19 193 GLY B N 1
ATOM 3210 C CA . GLY B 1 193 ? -2.006 -23.344 13.797 1 88.19 193 GLY B CA 1
ATOM 3211 C C . GLY B 1 193 ? -3.238 -22.453 13.828 1 88.19 193 GLY B C 1
ATOM 3212 O O . GLY B 1 193 ? -4.328 -22.891 13.445 1 88.19 193 GLY B O 1
ATOM 3213 N N . GLU B 1 194 ? -3.088 -21.234 14.398 1 92.31 194 GLU B N 1
ATOM 3214 C CA . GLU B 1 194 ? -4.172 -20.266 14.461 1 92.31 194 GLU B CA 1
ATOM 3215 C C . GLU B 1 194 ? -3.656 -18.844 14.219 1 92.31 194 GLU B C 1
ATOM 3217 O O . GLU B 1 194 ? -2.445 -18.625 14.188 1 92.31 194 GLU B O 1
ATOM 3222 N N . PHE B 1 195 ? -4.605 -18.062 14.031 1 95.5 195 PHE B N 1
ATOM 3223 C CA . PHE B 1 195 ? -4.242 -16.672 13.812 1 95.5 195 PHE B CA 1
ATOM 3224 C C . PHE B 1 195 ? -3.51 -16.109 15.023 1 95.5 195 PHE B C 1
ATOM 3226 O O . PHE B 1 195 ? -3.893 -16.375 16.172 1 95.5 195 PHE B O 1
ATOM 3233 N N . VAL B 1 196 ? -2.467 -15.281 14.711 1 94.56 196 VAL B N 1
ATOM 3234 C CA . VAL B 1 196 ? -1.752 -14.594 15.781 1 94.56 196 VAL B CA 1
ATOM 3235 C C . VAL B 1 196 ? -1.463 -13.156 15.367 1 94.56 196 VAL B C 1
ATOM 3237 O O . VAL B 1 196 ? -1.153 -12.883 14.211 1 94.56 196 VAL B O 1
ATOM 3240 N N . MET B 1 197 ? -1.561 -12.227 16.297 1 95.06 197 MET B N 1
ATOM 3241 C CA . MET B 1 197 ? -1.264 -10.812 16.062 1 95.06 197 MET B CA 1
ATOM 3242 C C . MET B 1 197 ? 0.24 -10.562 16.094 1 95.06 197 MET B C 1
ATOM 3244 O O . MET B 1 197 ? 0.733 -9.641 15.438 1 95.06 197 MET B O 1
ATOM 3248 N N . SER B 1 198 ? 0.9 -11.336 16.906 1 94.75 198 SER B N 1
ATOM 3249 C CA . SER B 1 198 ? 2.326 -11.164 17.172 1 94.75 198 SER B CA 1
ATOM 3250 C C . SER B 1 198 ? 3.064 -12.492 17.109 1 94.75 198 SER B C 1
ATOM 3252 O O . SER B 1 198 ? 2.455 -13.555 17.25 1 94.75 198 SER B O 1
ATOM 3254 N N . ALA B 1 199 ? 4.375 -12.398 16.75 1 91.75 199 ALA B N 1
ATOM 3255 C CA . ALA B 1 199 ? 5.242 -13.57 16.719 1 91.75 199 ALA B CA 1
ATOM 3256 C C . ALA B 1 199 ? 6.641 -13.234 17.219 1 91.75 199 ALA B C 1
ATOM 3258 O O . ALA B 1 199 ? 7.051 -12.07 17.219 1 91.75 199 ALA B O 1
ATOM 3259 N N . GLU B 1 200 ? 7.27 -14.195 17.75 1 88.12 200 GLU B N 1
ATOM 3260 C CA . GLU B 1 200 ? 8.656 -14 18.172 1 88.12 200 GLU B CA 1
ATOM 3261 C C . GLU B 1 200 ? 9.594 -14 16.969 1 88.12 200 GLU B C 1
ATOM 3263 O O . GLU B 1 200 ? 9.641 -14.969 16.203 1 88.12 200 GLU B O 1
ATOM 3268 N N . ILE B 1 201 ? 10.242 -12.938 16.766 1 83.06 201 ILE B N 1
ATOM 3269 C CA . ILE B 1 201 ? 11.234 -12.781 15.703 1 83.06 201 ILE B CA 1
ATOM 3270 C C . ILE B 1 201 ? 12.586 -12.422 16.312 1 83.06 201 ILE B C 1
ATOM 3272 O O . ILE B 1 201 ? 12.727 -11.375 16.953 1 83.06 201 ILE B O 1
ATOM 3276 N N . ASP B 1 202 ? 13.609 -13.266 16.047 1 80.31 202 ASP B N 1
ATOM 3277 C CA . ASP B 1 202 ? 14.953 -13.07 16.594 1 80.31 202 ASP B CA 1
ATOM 3278 C C . ASP B 1 202 ? 14.914 -12.875 18.109 1 80.31 202 ASP B C 1
ATOM 3280 O O . ASP B 1 202 ? 15.555 -11.961 18.641 1 80.31 202 ASP B O 1
ATOM 3284 N N . GLY B 1 203 ? 14.062 -13.562 18.734 1 85.75 203 GLY B N 1
ATOM 3285 C CA . GLY B 1 203 ? 13.984 -13.586 20.188 1 85.75 203 GLY B CA 1
ATOM 3286 C C . GLY B 1 203 ? 13.133 -12.469 20.766 1 85.75 203 GLY B C 1
ATOM 3287 O O . GLY B 1 203 ? 13.062 -12.289 21.984 1 85.75 203 GLY B O 1
ATOM 3288 N N . THR B 1 204 ? 12.539 -11.734 19.938 1 89.75 204 THR B N 1
ATOM 3289 C CA . THR B 1 204 ? 11.727 -10.617 20.391 1 89.75 204 THR B CA 1
ATOM 3290 C C . THR B 1 204 ? 10.297 -10.742 19.875 1 89.75 204 THR B C 1
ATOM 3292 O O . THR B 1 204 ? 10.078 -11.039 18.703 1 89.75 204 THR B O 1
ATOM 3295 N N . LEU B 1 205 ? 9.375 -10.539 20.781 1 91.62 205 LEU B N 1
ATOM 3296 C CA . LEU B 1 205 ? 7.969 -10.523 20.391 1 91.62 205 LEU B CA 1
ATOM 3297 C C . LEU B 1 205 ? 7.641 -9.25 19.609 1 91.62 205 LEU B C 1
ATOM 3299 O O . LEU B 1 205 ? 7.848 -8.141 20.109 1 91.62 205 LEU B O 1
ATOM 3303 N N . ARG B 1 206 ? 7.203 -9.477 18.359 1 92 206 ARG B N 1
ATOM 3304 C CA . ARG B 1 206 ? 6.887 -8.344 17.5 1 92 206 ARG B CA 1
ATOM 3305 C C . ARG B 1 206 ? 5.484 -8.484 16.906 1 92 206 ARG B C 1
ATOM 3307 O O . ARG B 1 206 ? 5.059 -9.586 16.562 1 92 206 ARG B O 1
ATOM 3314 N N . GLN B 1 207 ? 4.82 -7.414 16.812 1 92.88 207 GLN B N 1
ATOM 3315 C CA . GLN B 1 207 ? 3.547 -7.414 16.094 1 92.88 207 GLN B CA 1
ATOM 3316 C C . GLN B 1 207 ? 3.75 -7.625 14.602 1 92.88 207 GLN B C 1
ATOM 3318 O O . GLN B 1 207 ? 4.508 -6.891 13.961 1 92.88 207 GLN B O 1
ATOM 3323 N N . ILE B 1 208 ? 3.045 -8.602 14.031 1 94.12 208 ILE B N 1
ATOM 3324 C CA . ILE B 1 208 ? 3.285 -8.945 12.633 1 94.12 208 ILE B CA 1
ATOM 3325 C C . ILE B 1 208 ? 2.027 -8.664 11.812 1 94.12 208 ILE B C 1
ATOM 3327 O O . ILE B 1 208 ? 2.068 -8.68 10.586 1 94.12 208 ILE B O 1
ATOM 3331 N N . ARG B 1 209 ? 0.93 -8.422 12.562 1 95.62 209 ARG B N 1
ATOM 3332 C CA . ARG B 1 209 ? -0.333 -8.156 11.875 1 95.62 209 ARG B CA 1
ATOM 3333 C C . ARG B 1 209 ? -0.849 -6.762 12.203 1 95.62 209 ARG B C 1
ATOM 3335 O O . ARG B 1 209 ? -0.66 -6.266 13.312 1 95.62 209 ARG B O 1
ATOM 3342 N N . ASN B 1 210 ? -1.5 -6.227 11.125 1 92.81 210 ASN B N 1
ATOM 3343 C CA . ASN B 1 210 ? -2.252 -5 11.383 1 92.81 210 ASN B CA 1
ATOM 3344 C C . ASN B 1 210 ? -3.555 -5.289 12.125 1 92.81 210 ASN B C 1
ATOM 3346 O O . ASN B 1 210 ? -3.986 -6.441 12.211 1 92.81 210 ASN B O 1
ATOM 3350 N N . THR B 1 211 ? -4.168 -4.238 12.609 1 87 211 THR B N 1
ATOM 3351 C CA . THR B 1 211 ? -5.348 -4.375 13.453 1 87 211 THR B CA 1
ATOM 3352 C C . THR B 1 211 ? -6.523 -4.938 12.664 1 87 211 THR B C 1
ATOM 3354 O O . THR B 1 211 ? -7.449 -5.512 13.242 1 87 211 THR B O 1
ATOM 3357 N N . ASP B 1 212 ? -6.461 -4.832 11.367 1 89.62 212 ASP B N 1
ATOM 3358 C CA . ASP B 1 212 ? -7.562 -5.367 10.578 1 89.62 212 ASP B CA 1
ATOM 3359 C C . ASP B 1 212 ? -7.492 -6.891 10.5 1 89.62 212 ASP B C 1
ATOM 3361 O O . ASP B 1 212 ? -8.398 -7.531 9.969 1 89.62 212 ASP B O 1
ATOM 3365 N N . GLN B 1 213 ? -6.379 -7.461 10.867 1 94.31 213 GLN B N 1
ATOM 3366 C CA . GLN B 1 213 ? -6.156 -8.898 10.992 1 94.31 213 GLN B CA 1
ATOM 3367 C C . GLN B 1 213 ? -6.102 -9.562 9.617 1 94.31 213 GLN B C 1
ATOM 3369 O O . GLN B 1 213 ? -6.328 -10.766 9.5 1 94.31 213 GLN B O 1
ATOM 3374 N N . VAL B 1 214 ? -5.883 -8.766 8.586 1 95.31 214 VAL B N 1
ATOM 3375 C CA . VAL B 1 214 ? -5.688 -9.258 7.227 1 95.31 214 VAL B CA 1
ATOM 3376 C C . VAL B 1 214 ? -4.289 -8.891 6.734 1 95.31 214 VAL B C 1
ATOM 3378 O O . VAL B 1 214 ? -3.52 -9.758 6.316 1 95.31 214 VAL B O 1
ATOM 3381 N N . HIS B 1 215 ? -3.926 -7.621 6.879 1 96.75 215 HIS B N 1
ATOM 3382 C CA . HIS B 1 215 ? -2.646 -7.109 6.402 1 96.75 215 HIS B CA 1
ATOM 3383 C C . HIS B 1 215 ? -1.551 -7.305 7.441 1 96.75 215 HIS B C 1
ATOM 3385 O O . HIS B 1 215 ? -1.832 -7.676 8.586 1 96.75 215 HIS B O 1
ATOM 3391 N N . PHE B 1 216 ? -0.366 -7.062 6.992 1 95.81 216 PHE B N 1
ATOM 3392 C CA . PHE B 1 216 ? 0.802 -7.27 7.84 1 95.81 216 PHE B CA 1
ATOM 3393 C C . PHE B 1 216 ? 1.486 -5.941 8.148 1 95.81 216 PHE B C 1
ATOM 3395 O O . PHE B 1 216 ? 1.311 -4.965 7.422 1 95.81 216 PHE B O 1
ATOM 3402 N N . THR B 1 217 ? 2.215 -5.996 9.273 1 92.44 217 THR B N 1
ATOM 3403 C CA . THR B 1 217 ? 3.201 -4.949 9.523 1 92.44 217 THR B CA 1
ATOM 3404 C C . THR B 1 217 ? 4.418 -5.129 8.617 1 92.44 217 THR B C 1
ATOM 3406 O O . THR B 1 217 ? 4.5 -6.105 7.863 1 92.44 217 THR B O 1
ATOM 3409 N N . GLU B 1 218 ? 5.301 -4.145 8.727 1 90.5 218 GLU B N 1
ATOM 3410 C CA . GLU B 1 218 ? 6.527 -4.234 7.938 1 90.5 218 GLU B CA 1
ATOM 3411 C C . GLU B 1 218 ? 7.246 -5.555 8.188 1 90.5 218 GLU B C 1
ATOM 3413 O O . GLU B 1 218 ? 7.602 -6.266 7.246 1 90.5 218 GLU B O 1
ATOM 3418 N N . VAL B 1 219 ? 7.359 -5.855 9.445 1 90.88 219 VAL B N 1
ATOM 3419 C CA . VAL B 1 219 ? 8.062 -7.074 9.82 1 90.88 219 VAL B CA 1
ATOM 3420 C C . VAL B 1 219 ? 7.273 -8.297 9.344 1 90.88 219 VAL B C 1
ATOM 3422 O O . VAL B 1 219 ? 7.859 -9.289 8.914 1 90.88 219 VAL B O 1
ATOM 3425 N N . GLY B 1 220 ? 5.98 -8.188 9.406 1 94.38 220 GLY B N 1
ATOM 3426 C CA . GLY B 1 220 ? 5.148 -9.266 8.891 1 94.38 220 GLY B CA 1
ATOM 3427 C C . GLY B 1 220 ? 5.34 -9.508 7.406 1 94.38 220 GLY B C 1
ATOM 3428 O O . GLY B 1 220 ? 5.473 -10.656 6.973 1 94.38 220 GLY B O 1
ATOM 3429 N N . TYR B 1 221 ? 5.363 -8.453 6.629 1 95.75 221 TYR B N 1
ATOM 3430 C CA . TYR B 1 221 ? 5.566 -8.594 5.191 1 95.75 221 TYR B CA 1
ATOM 3431 C C . TYR B 1 221 ? 6.961 -9.133 4.891 1 95.75 221 TYR B C 1
ATOM 3433 O O . TYR B 1 221 ? 7.152 -9.875 3.928 1 95.75 221 TYR B O 1
ATOM 3441 N N . ASP B 1 222 ? 7.949 -8.781 5.711 1 94.44 222 ASP B N 1
ATOM 3442 C CA . ASP B 1 222 ? 9.289 -9.336 5.527 1 94.44 222 ASP B CA 1
ATOM 3443 C C . ASP B 1 222 ? 9.281 -10.852 5.703 1 94.44 222 ASP B C 1
ATOM 3445 O O . ASP B 1 222 ? 9.961 -11.57 4.965 1 94.44 222 ASP B O 1
ATOM 3449 N N . MET B 1 223 ? 8.516 -11.281 6.66 1 93.12 223 MET B N 1
ATOM 3450 C CA . MET B 1 223 ? 8.398 -12.719 6.891 1 93.12 223 MET B CA 1
ATOM 3451 C C . MET B 1 223 ? 7.707 -13.406 5.719 1 93.12 223 MET B C 1
ATOM 3453 O O . MET B 1 223 ? 8.133 -14.477 5.281 1 93.12 223 MET B O 1
ATOM 3457 N N . VAL B 1 224 ? 6.711 -12.812 5.234 1 95.62 224 VAL B N 1
ATOM 3458 C CA . VAL B 1 224 ? 5.977 -13.375 4.105 1 95.62 224 VAL B CA 1
ATOM 3459 C C . VAL B 1 224 ? 6.879 -13.414 2.873 1 95.62 224 VAL B C 1
ATOM 3461 O O . VAL B 1 224 ? 6.926 -14.422 2.16 1 95.62 224 VAL B O 1
ATOM 3464 N N . ALA B 1 225 ? 7.594 -12.312 2.656 1 96.88 225 ALA B N 1
ATOM 3465 C CA . ALA B 1 225 ? 8.531 -12.266 1.536 1 96.88 225 ALA B CA 1
ATOM 3466 C C . ALA B 1 225 ? 9.602 -13.344 1.67 1 96.88 225 ALA B C 1
ATOM 3468 O O . ALA B 1 225 ? 10.062 -13.898 0.668 1 96.88 225 ALA B O 1
ATOM 3469 N N . GLY B 1 226 ? 9.906 -13.648 2.877 1 95 226 GLY B N 1
ATOM 3470 C CA . GLY B 1 226 ? 10.914 -14.664 3.146 1 95 226 GLY B CA 1
ATOM 3471 C C . GLY B 1 226 ? 10.516 -16.047 2.664 1 95 226 GLY B C 1
ATOM 3472 O O . GLY B 1 226 ? 11.367 -16.906 2.455 1 95 226 GLY B O 1
ATOM 3473 N N . LEU B 1 227 ? 9.242 -16.281 2.48 1 95.38 227 LEU B N 1
ATOM 3474 C CA . LEU B 1 227 ? 8.742 -17.578 2.039 1 95.38 227 LEU B CA 1
ATOM 3475 C C . LEU B 1 227 ? 9.234 -17.906 0.631 1 95.38 227 LEU B C 1
ATOM 3477 O O . LEU B 1 227 ? 9.289 -19.078 0.239 1 95.38 227 LEU B O 1
ATOM 3481 N N . ILE B 1 228 ? 9.625 -16.828 -0.14 1 96.56 228 ILE B N 1
ATOM 3482 C CA . ILE B 1 228 ? 10.055 -17.109 -1.506 1 96.56 228 ILE B CA 1
ATOM 3483 C C . ILE B 1 228 ? 11.516 -16.703 -1.683 1 96.56 228 ILE B C 1
ATOM 3485 O O . ILE B 1 228 ? 11.945 -16.391 -2.795 1 96.56 228 ILE B O 1
ATOM 3489 N N . ARG B 1 229 ? 12.258 -16.672 -0.606 1 95.81 229 ARG B N 1
ATOM 3490 C CA . ARG B 1 229 ? 13.688 -16.359 -0.634 1 95.81 229 ARG B CA 1
ATOM 3491 C C . ARG B 1 229 ? 14.438 -17.297 -1.57 1 95.81 229 ARG B C 1
ATOM 3493 O O . ARG B 1 229 ? 15.312 -16.859 -2.322 1 95.81 229 ARG B O 1
ATOM 3500 N N . GLY B 1 230 ? 14.102 -18.578 -1.466 1 94.5 230 GLY B N 1
ATOM 3501 C CA . GLY B 1 230 ? 14.75 -19.547 -2.328 1 94.5 230 GLY B CA 1
ATOM 3502 C C . GLY B 1 230 ? 14.586 -19.25 -3.805 1 94.5 230 GLY B C 1
ATOM 3503 O O . GLY B 1 230 ? 15.531 -19.359 -4.578 1 94.5 230 GLY B O 1
ATOM 3504 N N . ASP B 1 231 ? 13.383 -18.859 -4.184 1 95.25 231 ASP B N 1
ATOM 3505 C CA . ASP B 1 231 ? 13.109 -18.5 -5.57 1 95.25 231 ASP B CA 1
ATOM 3506 C C . ASP B 1 231 ? 13.953 -17.297 -6.008 1 95.25 231 ASP B C 1
ATOM 3508 O O . ASP B 1 231 ? 14.477 -17.281 -7.125 1 95.25 231 ASP B O 1
ATOM 3512 N N . VAL B 1 232 ? 14.109 -16.328 -5.152 1 96.75 232 VAL B N 1
ATOM 3513 C CA . VAL B 1 232 ? 14.867 -15.109 -5.453 1 96.75 232 VAL B CA 1
ATOM 3514 C C . VAL B 1 232 ? 16.359 -15.438 -5.543 1 96.75 232 VAL B C 1
ATOM 3516 O O . VAL B 1 232 ? 17.047 -14.969 -6.449 1 96.75 232 VAL B O 1
ATOM 3519 N N . GLU B 1 233 ? 16.828 -16.281 -4.648 1 94.56 233 GLU B N 1
ATOM 3520 C CA . GLU B 1 233 ? 18.219 -16.703 -4.68 1 94.56 233 GLU B CA 1
ATOM 3521 C C . GLU B 1 233 ? 18.547 -17.422 -5.98 1 94.56 233 GLU B C 1
ATOM 3523 O O . GLU B 1 233 ? 19.609 -17.188 -6.578 1 94.56 233 GLU B O 1
ATOM 3528 N N . GLN B 1 234 ? 17.688 -18.266 -6.32 1 94.31 234 GLN B N 1
ATOM 3529 C CA . GLN B 1 234 ? 17.891 -19.016 -7.562 1 94.31 234 GLN B CA 1
ATOM 3530 C C . GLN B 1 234 ? 17.938 -18.062 -8.758 1 94.31 234 GLN B C 1
ATOM 3532 O O . GLN B 1 234 ? 18.75 -18.234 -9.664 1 94.31 234 GLN B O 1
ATOM 3537 N N . LEU B 1 235 ? 17.062 -17.078 -8.789 1 95.19 235 LEU B N 1
ATOM 3538 C CA . LEU B 1 235 ? 17.031 -16.078 -9.852 1 95.19 235 LEU B CA 1
ATOM 3539 C C . LEU B 1 235 ? 18.375 -15.336 -9.93 1 95.19 235 LEU B C 1
ATOM 3541 O O . LEU B 1 235 ? 18.906 -15.141 -11.023 1 95.19 235 LEU B O 1
ATOM 3545 N N . PHE B 1 236 ? 18.859 -14.977 -8.766 1 94.19 236 PHE B N 1
ATOM 3546 C CA . PHE B 1 236 ? 20.094 -14.211 -8.711 1 94.19 236 PHE B CA 1
ATOM 3547 C C . PHE B 1 236 ? 21.281 -15.062 -9.156 1 94.19 236 PHE B C 1
ATOM 3549 O O . PHE B 1 236 ? 22.203 -14.562 -9.82 1 94.19 236 PHE B O 1
ATOM 3556 N N . ARG B 1 237 ? 21.266 -16.312 -8.828 1 91 237 ARG B N 1
ATOM 3557 C CA . ARG B 1 237 ? 22.328 -17.219 -9.258 1 91 237 ARG B CA 1
ATOM 3558 C C . ARG B 1 237 ? 22.328 -17.375 -10.773 1 91 237 ARG B C 1
ATOM 3560 O O . ARG B 1 237 ? 23.391 -17.391 -11.398 1 91 237 ARG B O 1
ATOM 3567 N N . LYS B 1 238 ? 21.172 -17.516 -11.32 1 89.81 238 LYS B N 1
ATOM 3568 C CA . LYS B 1 238 ? 21.047 -17.656 -12.766 1 89.81 238 LYS B CA 1
ATOM 3569 C C . LYS B 1 238 ? 21.562 -16.406 -13.484 1 89.81 238 LYS B C 1
ATOM 3571 O O . LYS B 1 238 ? 22.172 -16.516 -14.555 1 89.81 238 LYS B O 1
ATOM 3576 N N . ALA B 1 239 ? 21.344 -15.258 -12.953 1 84.88 239 ALA B N 1
ATOM 3577 C CA . ALA B 1 239 ? 21.781 -13.992 -13.539 1 84.88 239 ALA B CA 1
ATOM 3578 C C . ALA B 1 239 ? 23.297 -13.852 -13.477 1 84.88 239 ALA B C 1
ATOM 3580 O O . ALA B 1 239 ? 23.906 -13.234 -14.352 1 84.88 239 ALA B O 1
ATOM 3581 N N . GLY B 1 240 ? 23.922 -14.258 -12.453 1 74.69 240 GLY B N 1
ATOM 3582 C CA . GLY B 1 240 ? 25.375 -14.242 -12.352 1 74.69 240 GLY B CA 1
ATOM 3583 C C . GLY B 1 240 ? 26.047 -15.234 -13.273 1 74.69 240 GLY B C 1
ATOM 3584 O O . GLY B 1 240 ? 27.094 -14.938 -13.859 1 74.69 240 GLY B O 1
ATOM 3585 N N . SER B 1 241 ? 25.484 -16.25 -13.328 1 67.12 241 SER B N 1
ATOM 3586 C CA . SER B 1 241 ? 26.062 -17.281 -14.18 1 67.12 241 SER B CA 1
ATOM 3587 C C . SER B 1 241 ? 25.969 -16.906 -15.648 1 67.12 241 SER B C 1
ATOM 3589 O O . SER B 1 241 ? 26.891 -17.172 -16.422 1 67.12 241 SER B O 1
ATOM 3591 N N . ALA B 1 242 ? 25.031 -16.219 -15.898 1 57.12 242 ALA B N 1
ATOM 3592 C CA . ALA B 1 242 ? 24.875 -15.766 -17.281 1 57.12 242 ALA B CA 1
ATOM 3593 C C . ALA B 1 242 ? 25.969 -14.766 -17.656 1 57.12 242 ALA B C 1
ATOM 3595 O O . ALA B 1 242 ? 26.484 -14.789 -18.781 1 57.12 242 ALA B O 1
ATOM 3596 N N . ALA B 1 243 ? 26.375 -14.008 -16.734 1 55.78 243 ALA B N 1
ATOM 3597 C CA . ALA B 1 243 ? 27.422 -13.023 -16.953 1 55.78 243 ALA B CA 1
ATOM 3598 C C . ALA B 1 243 ? 28.766 -13.703 -17.172 1 55.78 243 ALA B C 1
ATOM 3600 O O . ALA B 1 243 ? 29.578 -13.234 -17.984 1 55.78 243 ALA B O 1
ATOM 3601 N N . ALA B 1 244 ? 28.906 -14.766 -16.453 1 53.38 244 ALA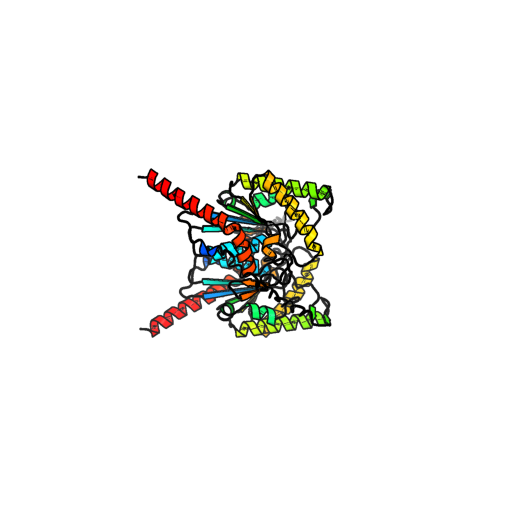 B N 1
ATOM 3602 C CA . ALA B 1 244 ? 30.172 -15.477 -16.562 1 53.38 244 ALA B CA 1
ATOM 3603 C C . ALA B 1 244 ? 30.297 -16.156 -17.938 1 53.38 244 ALA B C 1
ATOM 3605 O O . ALA B 1 244 ? 31.375 -16.172 -18.531 1 53.38 244 ALA B O 1
ATOM 3606 N N . ILE B 1 245 ? 29.188 -16.609 -18.312 1 52.84 245 ILE B N 1
ATOM 3607 C CA . ILE B 1 245 ? 29.203 -17.312 -19.594 1 52.84 245 ILE B CA 1
ATOM 3608 C C . ILE B 1 245 ? 29.422 -16.297 -20.719 1 52.84 245 ILE B C 1
ATOM 3610 O O . ILE B 1 245 ? 30.203 -16.547 -21.641 1 52.84 245 ILE B O 1
ATOM 3614 N N . ASP B 1 246 ? 28.828 -15.156 -20.625 1 52.81 246 ASP B N 1
ATOM 3615 C CA . ASP B 1 246 ? 28.984 -14.125 -21.641 1 52.81 246 ASP B CA 1
ATOM 3616 C C . ASP B 1 246 ? 30.422 -13.594 -21.656 1 52.81 246 ASP B C 1
ATOM 3618 O O . ASP B 1 246 ? 30.953 -13.289 -22.719 1 52.81 246 ASP B O 1
ATOM 3622 N N . ALA B 1 247 ? 31.016 -13.477 -20.531 1 57.38 247 ALA B N 1
ATOM 3623 C CA . ALA B 1 247 ? 32.406 -13.008 -20.422 1 57.38 247 ALA B CA 1
ATOM 3624 C C . ALA B 1 247 ? 33.375 -14.008 -21.047 1 57.38 247 ALA B C 1
ATOM 3626 O O . ALA B 1 247 ? 34.406 -13.625 -21.594 1 57.38 247 ALA B O 1
ATOM 3627 N N . LEU B 1 248 ? 32.969 -15.273 -20.953 1 53.97 248 LEU B N 1
ATOM 3628 C CA . LEU B 1 248 ? 33.812 -16.328 -21.516 1 53.97 248 LEU B CA 1
ATOM 3629 C C . LEU B 1 248 ? 33.688 -16.375 -23.031 1 53.97 248 LEU B C 1
ATOM 3631 O O . LEU B 1 248 ? 34.656 -16.641 -23.734 1 53.97 248 LEU B O 1
ATOM 3635 N N . VAL B 1 249 ? 32.562 -15.992 -23.453 1 59.03 249 VAL B N 1
ATOM 3636 C CA . VAL B 1 249 ? 32.375 -16.031 -24.906 1 59.03 249 VAL B CA 1
ATOM 3637 C C . VAL B 1 249 ? 33.031 -14.828 -25.547 1 59.03 249 VAL B C 1
ATOM 3639 O O . VAL B 1 249 ? 33.469 -14.898 -26.703 1 59.03 249 VAL B O 1
ATOM 3642 N N . LEU B 1 250 ? 33.031 -13.75 -24.875 1 55.59 250 LEU B N 1
ATOM 3643 C CA . LEU B 1 250 ? 33.656 -12.547 -25.422 1 55.59 250 LEU B CA 1
ATOM 3644 C C . LEU B 1 250 ? 35.188 -12.633 -25.359 1 55.59 250 LEU B C 1
ATOM 3646 O O . LEU B 1 250 ? 35.875 -11.805 -25.938 1 55.59 250 LEU B O 1
ATOM 3650 N N . GLN B 1 251 ? 35.688 -13.539 -24.703 1 45.56 251 GLN B N 1
ATOM 3651 C CA . GLN B 1 251 ? 37.156 -13.742 -24.781 1 45.56 251 GLN B CA 1
ATOM 3652 C C . GLN B 1 251 ? 37.5 -14.672 -25.922 1 45.56 251 GLN B C 1
ATOM 3654 O O . GLN B 1 251 ? 36.812 -15.68 -26.156 1 45.56 251 GLN B O 1
#